Protein AF-0000000085018092 (afdb_homodimer)

Organism: Methanocaldococcus infernus (strain DSM 11812 / JCM 15783 / ME) (NCBI:txid573063)

Structure (mmCIF, N/CA/C/O backbone):
data_AF-0000000085018092-model_v1
#
loop_
_entity.id
_entity.type
_entity.pdbx_description
1 polymer 'Beta-lactamase domain protein'
#
loop_
_atom_site.group_PDB
_atom_site.id
_atom_site.type_symbol
_atom_site.label_atom_id
_atom_site.label_alt_id
_atom_site.label_comp_id
_atom_site.label_asym_id
_atom_site.label_entity_id
_atom_site.label_seq_id
_atom_site.pdbx_PDB_ins_code
_atom_site.Cartn_x
_atom_site.Cartn_y
_atom_site.Cartn_z
_atom_site.occupancy
_atom_site.B_iso_or_equiv
_atom_site.auth_seq_id
_atom_site.auth_comp_id
_atom_site.auth_asym_id
_atom_site.auth_atom_id
_atom_site.pdbx_PDB_model_num
ATOM 1 N N . MET A 1 1 ? 6.203 -39.375 -11.406 1 43.25 1 MET A N 1
ATOM 2 C CA . MET A 1 1 ? 6.484 -38 -11.773 1 43.25 1 MET A CA 1
ATOM 3 C C . MET A 1 1 ? 5.23 -37.312 -12.297 1 43.25 1 MET A C 1
ATOM 5 O O . MET A 1 1 ? 4.629 -37.75 -13.273 1 43.25 1 MET A O 1
ATOM 9 N N . GLU A 1 2 ? 4.266 -36.875 -11.406 1 56.12 2 GLU A N 1
ATOM 10 C CA . GLU A 1 2 ? 2.854 -36.688 -11.727 1 56.12 2 GLU A CA 1
ATOM 11 C C . GLU A 1 2 ? 2.674 -35.781 -12.938 1 56.12 2 GLU A C 1
ATOM 13 O O . GLU A 1 2 ? 3.281 -34.719 -13.008 1 56.12 2 GLU A O 1
ATOM 18 N N . ASN A 1 3 ? 2.486 -36.344 -14.094 1 75.5 3 ASN A N 1
ATOM 19 C CA . ASN A 1 3 ? 2.352 -35.875 -15.477 1 75.5 3 ASN A CA 1
ATOM 20 C C . ASN A 1 3 ? 1.235 -34.875 -15.625 1 75.5 3 ASN A C 1
ATOM 22 O O . ASN A 1 3 ? 0.056 -35.219 -15.648 1 75.5 3 ASN A O 1
ATOM 26 N N . GLY A 1 4 ? 1.399 -33.625 -15.148 1 93.31 4 GLY A N 1
ATOM 27 C CA . GLY A 1 4 ? 0.415 -32.562 -15.375 1 93.31 4 GLY A CA 1
ATOM 28 C C . GLY A 1 4 ? 0.49 -31.984 -16.766 1 93.31 4 GLY A C 1
ATOM 29 O O . GLY A 1 4 ? 1.443 -32.25 -17.5 1 93.31 4 GLY A O 1
ATOM 30 N N . GLU A 1 5 ? -0.625 -31.516 -17.266 1 97.81 5 GLU A N 1
ATOM 31 C CA . GLU A 1 5 ? -0.726 -30.828 -18.562 1 97.81 5 GLU A CA 1
ATOM 32 C C . GLU A 1 5 ? -0.82 -29.312 -18.375 1 97.81 5 GLU A C 1
ATOM 34 O O . GLU A 1 5 ? -1.511 -28.828 -17.469 1 97.81 5 GLU A O 1
ATOM 39 N N . TYR A 1 6 ? -0.079 -28.609 -19.203 1 98.38 6 TYR A N 1
ATOM 40 C CA . TYR A 1 6 ? -0.112 -27.141 -19.219 1 98.38 6 TYR A CA 1
ATOM 41 C C . TYR A 1 6 ? -0.981 -26.641 -20.359 1 98.38 6 TYR A C 1
ATOM 43 O O . TYR A 1 6 ? -0.915 -27.156 -21.484 1 98.38 6 TYR A O 1
ATOM 51 N N . PHE A 1 7 ? -1.821 -25.656 -20.062 1 98.25 7 PHE A N 1
ATOM 52 C CA . PHE A 1 7 ? -2.73 -25.109 -21.062 1 98.25 7 PHE A CA 1
ATOM 53 C C . PHE A 1 7 ? -2.492 -23.609 -21.234 1 98.25 7 PHE A C 1
ATOM 55 O O . PHE A 1 7 ? -3.436 -22.812 -21.203 1 98.25 7 PHE A O 1
ATOM 62 N N . ILE A 1 8 ? -1.287 -23.203 -21.438 1 97.88 8 ILE A N 1
ATOM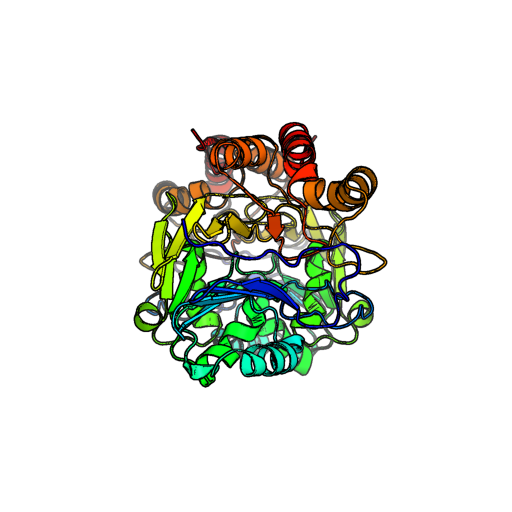 63 C CA . ILE A 1 8 ? -0.916 -21.797 -21.625 1 97.88 8 ILE A CA 1
ATOM 64 C C . ILE A 1 8 ? -0.604 -21.531 -23.094 1 97.88 8 ILE A C 1
ATOM 66 O O . ILE A 1 8 ? 0.298 -22.156 -23.656 1 97.88 8 ILE A O 1
ATOM 70 N N . ASN A 1 9 ? -1.345 -20.703 -23.641 1 96.31 9 ASN A N 1
ATOM 71 C CA . ASN A 1 9 ? -1.085 -20.25 -25 1 96.31 9 ASN A CA 1
ATOM 72 C C . ASN A 1 9 ? -1.618 -18.844 -25.234 1 96.31 9 ASN A C 1
ATOM 74 O O . ASN A 1 9 ? -2.58 -18.422 -24.594 1 96.31 9 ASN A O 1
ATOM 78 N N . PRO A 1 10 ? -1.049 -18.094 -26.172 1 96.25 10 PRO A N 1
ATOM 79 C CA . PRO A 1 10 ? -1.349 -16.672 -26.359 1 96.25 10 PRO A CA 1
ATOM 80 C C . PRO A 1 10 ? -2.775 -16.438 -26.844 1 96.25 10 PRO A C 1
ATOM 82 O O . PRO A 1 10 ? -3.24 -15.297 -26.875 1 96.25 10 PRO A O 1
ATOM 85 N N . ASN A 1 11 ? -3.562 -17.406 -27.172 1 96.44 11 ASN A N 1
ATOM 86 C CA . ASN A 1 11 ? -4.902 -17.234 -27.734 1 96.44 11 ASN A CA 1
ATOM 87 C C . ASN A 1 11 ? -5.969 -17.25 -26.641 1 96.44 11 ASN A C 1
ATOM 89 O O . ASN A 1 11 ? -7.152 -17.047 -26.922 1 96.44 11 ASN A O 1
ATOM 93 N N . LEU A 1 12 ? -5.578 -17.438 -25.438 1 97.44 12 LEU A N 1
ATOM 94 C CA . LEU A 1 12 ? -6.551 -17.484 -24.344 1 97.44 12 LEU A CA 1
ATOM 95 C C . LEU A 1 12 ? -7.223 -16.125 -24.172 1 97.44 12 LEU A C 1
ATOM 97 O O . LEU A 1 12 ? -6.555 -15.094 -24.203 1 97.44 12 LEU A O 1
ATOM 101 N N . ASP A 1 13 ? -8.539 -16.125 -24.016 1 95.56 13 ASP A N 1
ATOM 102 C CA . ASP A 1 13 ? -9.336 -14.93 -23.797 1 95.56 13 ASP A CA 1
ATOM 103 C C . ASP A 1 13 ? -9.203 -14.43 -22.359 1 95.56 13 ASP A C 1
ATOM 105 O O . ASP A 1 13 ? -9.633 -15.109 -21.422 1 95.56 13 ASP A O 1
ATOM 109 N N . PRO A 1 14 ? -8.648 -13.266 -22.188 1 94.19 14 PRO A N 1
ATOM 110 C CA . PRO A 1 14 ? -8.453 -12.781 -20.812 1 94.19 14 PRO A CA 1
ATOM 111 C C . PRO A 1 14 ? -9.766 -12.578 -20.062 1 94.19 14 PRO A C 1
ATOM 113 O O . PRO A 1 14 ? -9.773 -12.469 -18.844 1 94.19 14 PRO A O 1
ATOM 116 N N . ARG A 1 15 ? -10.914 -12.555 -20.781 1 92.94 15 ARG A N 1
ATOM 117 C CA . ARG A 1 15 ? -12.203 -12.273 -20.156 1 92.94 15 ARG A CA 1
ATOM 118 C C . ARG A 1 15 ? -12.836 -13.555 -19.609 1 92.94 15 ARG A C 1
ATOM 120 O O . ARG A 1 15 ? -13.812 -13.492 -18.859 1 92.94 15 ARG A O 1
ATOM 127 N N . LYS A 1 16 ? -12.281 -14.617 -19.828 1 95.5 16 LYS A N 1
ATOM 128 C CA . LYS A 1 16 ? -12.828 -15.906 -19.422 1 95.5 16 LYS A CA 1
ATOM 129 C C . LYS A 1 16 ? -11.883 -16.625 -18.453 1 95.5 16 LYS A C 1
ATOM 131 O O . LYS A 1 16 ? -10.68 -16.375 -18.469 1 95.5 16 LYS A O 1
ATOM 136 N N . ASP A 1 17 ? -12.516 -17.484 -17.672 1 97.75 17 ASP A N 1
ATOM 137 C CA . ASP A 1 17 ? -11.672 -18.344 -16.844 1 97.75 17 ASP A CA 1
ATOM 138 C C . ASP A 1 17 ? -11.016 -19.438 -17.688 1 97.75 17 ASP A C 1
ATOM 140 O O . ASP A 1 17 ? -11.586 -19.875 -18.688 1 97.75 17 ASP A O 1
ATOM 144 N N . HIS A 1 18 ? -9.805 -19.844 -17.312 1 98.56 18 HIS A N 1
ATOM 145 C CA . HIS A 1 18 ? -9.062 -20.875 -18.016 1 98.56 18 HIS A CA 1
ATOM 146 C C . HIS A 1 18 ? -8.305 -21.781 -17.047 1 98.56 18 HIS A C 1
ATOM 148 O O . HIS A 1 18 ? -7.672 -21.297 -16.109 1 98.56 18 HIS A O 1
ATOM 154 N N . ILE A 1 19 ? -8.398 -23.109 -17.25 1 98.75 19 ILE A N 1
ATOM 155 C CA . ILE A 1 19 ? -7.438 -24.016 -16.625 1 98.75 19 ILE A CA 1
ATOM 156 C C . ILE A 1 19 ? -6.059 -23.812 -17.25 1 98.75 19 ILE A C 1
ATOM 158 O O . ILE A 1 19 ? -5.906 -23.906 -18.469 1 98.75 19 ILE A O 1
ATOM 162 N N . LEU A 1 20 ? -5.09 -23.484 -16.438 1 98.81 20 LEU A N 1
ATOM 163 C CA . LEU A 1 20 ? -3.736 -23.25 -16.938 1 98.81 20 LEU A CA 1
ATOM 164 C C . LEU A 1 20 ? -2.867 -24.484 -16.734 1 98.81 20 LEU A C 1
ATOM 166 O O . LEU A 1 20 ? -1.886 -24.688 -17.453 1 98.81 20 LEU A O 1
ATOM 170 N N . TYR A 1 21 ? -3.168 -25.281 -15.703 1 98.75 21 TYR A N 1
ATOM 171 C CA . TYR A 1 21 ? -2.49 -26.531 -15.375 1 98.75 21 TYR A CA 1
ATOM 172 C C . TYR A 1 21 ? -3.457 -27.531 -14.742 1 98.75 21 TYR A C 1
ATOM 174 O O . TYR A 1 21 ? -4.32 -27.141 -13.953 1 98.75 21 TYR A O 1
ATOM 182 N N . LYS A 1 22 ? -3.305 -28.812 -15.102 1 98.31 22 LYS A N 1
ATOM 183 C CA . LYS A 1 22 ? -4.148 -29.828 -14.492 1 98.31 22 LYS A CA 1
ATOM 184 C C . LYS A 1 22 ? -3.436 -31.172 -14.438 1 98.31 22 LYS A C 1
ATOM 186 O O . LYS A 1 22 ? -2.783 -31.578 -15.406 1 98.31 22 LYS A O 1
ATOM 191 N N . ASP A 1 23 ? -3.486 -31.781 -13.352 1 97.12 23 ASP A N 1
ATOM 192 C CA . ASP A 1 23 ? -3.189 -33.188 -13.219 1 97.12 23 ASP A CA 1
ATOM 193 C C . ASP A 1 23 ? -4.273 -33.906 -12.422 1 97.12 23 ASP A C 1
ATOM 195 O O . ASP A 1 23 ? -5.402 -33.438 -12.32 1 97.12 23 ASP A O 1
ATOM 199 N N . LYS A 1 24 ? -4.078 -35.094 -11.906 1 94.44 24 LYS A N 1
ATOM 200 C CA . LYS A 1 24 ? -5.117 -35.938 -11.305 1 94.44 24 LYS A CA 1
ATOM 201 C C . LYS A 1 24 ? -5.719 -35.25 -10.078 1 94.44 24 LYS A C 1
ATOM 203 O O . LYS A 1 24 ? -6.918 -35.375 -9.812 1 94.44 24 LYS A O 1
ATOM 208 N N . GLU A 1 25 ? -4.949 -34.438 -9.406 1 95.56 25 GLU A N 1
ATOM 209 C CA . GLU A 1 25 ? -5.434 -33.969 -8.117 1 95.56 25 GLU A CA 1
ATOM 210 C C . GLU A 1 25 ? -5.223 -32.438 -7.984 1 95.56 25 GLU A C 1
ATOM 212 O O . GLU A 1 25 ? -5.613 -31.844 -6.98 1 95.56 25 GLU A O 1
ATOM 217 N N . HIS A 1 26 ? -4.594 -31.828 -8.992 1 97.88 26 HIS A N 1
ATOM 218 C CA . HIS A 1 26 ? -4.145 -30.438 -8.883 1 97.88 26 HIS A CA 1
ATOM 219 C C . HIS A 1 26 ? -4.527 -29.641 -10.117 1 97.88 26 HIS A C 1
ATOM 221 O O . HIS A 1 26 ? -4.367 -30.109 -11.25 1 97.88 26 HIS A O 1
ATOM 227 N N . MET A 1 27 ? -5.086 -28.469 -9.852 1 98.5 27 MET A N 1
ATOM 228 C CA . MET A 1 27 ? -5.449 -27.578 -10.938 1 98.5 27 MET A CA 1
ATOM 229 C C . MET A 1 27 ? -5.09 -26.125 -10.594 1 98.5 27 MET A C 1
ATOM 231 O O . MET A 1 27 ? -5.18 -25.719 -9.43 1 98.5 27 MET A O 1
ATOM 235 N N . VAL A 1 28 ? -4.637 -25.422 -11.57 1 98.88 28 VAL A N 1
ATOM 236 C CA . VAL A 1 28 ? -4.457 -23.984 -11.477 1 98.88 28 VAL A CA 1
ATOM 237 C C . VAL A 1 28 ? -5.344 -23.281 -12.5 1 98.88 28 VAL A C 1
ATOM 239 O O . VAL A 1 28 ? -5.301 -23.594 -13.688 1 98.88 28 VAL A O 1
ATOM 242 N N . ILE A 1 29 ? -6.141 -22.344 -12.008 1 98.88 29 ILE A N 1
ATOM 243 C CA . ILE A 1 29 ? -7.145 -21.703 -12.859 1 98.88 29 ILE A CA 1
ATOM 244 C C . ILE A 1 29 ? -6.949 -20.188 -12.836 1 98.88 29 ILE A C 1
ATOM 246 O O . ILE A 1 29 ? -6.762 -19.594 -11.773 1 98.88 29 ILE A O 1
ATOM 250 N N . TYR A 1 30 ? -6.859 -19.578 -14 1 98.62 30 TYR A N 1
ATOM 251 C CA . TYR A 1 30 ? -7.086 -18.141 -14.164 1 98.62 30 TYR A CA 1
ATOM 252 C C . TYR A 1 30 ? -8.578 -17.812 -14.102 1 98.62 30 TYR A C 1
ATOM 254 O O . TYR A 1 30 ? -9.391 -18.5 -14.719 1 98.62 30 TYR A O 1
ATOM 262 N N . LEU A 1 31 ? -8.953 -16.703 -13.422 1 97.62 31 LEU A N 1
ATOM 263 C CA . LEU A 1 31 ? -10.367 -16.578 -13.062 1 97.62 31 LEU A CA 1
ATOM 264 C C . LEU A 1 31 ? -11.047 -15.508 -13.906 1 97.62 31 LEU A C 1
ATOM 266 O O . LEU A 1 31 ? -12.227 -15.211 -13.703 1 97.62 31 LEU A O 1
ATOM 270 N N . GLY A 1 32 ? -10.328 -14.898 -14.812 1 93.5 32 GLY A N 1
ATOM 271 C CA . GLY A 1 32 ? -10.938 -13.977 -15.75 1 93.5 32 GLY A CA 1
ATOM 272 C C . GLY A 1 32 ? -10.984 -12.547 -15.242 1 93.5 32 GLY A C 1
ATOM 273 O O . GLY A 1 32 ? -11.07 -12.32 -14.031 1 93.5 32 GLY A O 1
ATOM 274 N N . THR A 1 33 ? -10.828 -11.586 -16.094 1 85 33 THR A N 1
ATOM 275 C CA . THR A 1 33 ? -10.961 -10.172 -15.758 1 85 33 THR A CA 1
ATOM 276 C C . THR A 1 33 ? -12.141 -9.539 -16.5 1 85 33 THR A C 1
ATOM 278 O O . THR A 1 33 ? -12.688 -10.141 -17.422 1 85 33 THR A O 1
ATOM 281 N N . SER A 1 34 ? -12.602 -8.414 -15.773 1 72.38 34 SER A N 1
ATOM 282 C CA . SER A 1 34 ? -13.672 -7.699 -16.453 1 72.38 34 SER A CA 1
ATOM 283 C C . SER A 1 34 ? -13.117 -6.738 -17.5 1 72.38 34 SER A C 1
ATOM 285 O O . SER A 1 34 ? -11.961 -6.312 -17.406 1 72.38 34 SER A O 1
ATOM 287 N N . GLY A 1 35 ? -13.547 -6.785 -18.672 1 61.22 35 GLY A N 1
ATOM 288 C CA . GLY A 1 35 ? -13.156 -5.828 -19.688 1 61.22 35 GLY A CA 1
ATOM 289 C C . GLY A 1 35 ? -12.781 -4.469 -19.141 1 61.22 35 GLY A C 1
ATOM 290 O O . GLY A 1 35 ? -12.945 -4.219 -17.938 1 61.22 35 GLY A O 1
ATOM 291 N N . PHE A 1 36 ? -11.859 -3.67 -19.75 1 56.25 36 PHE A N 1
ATOM 292 C CA . PHE A 1 36 ? -11.227 -2.383 -19.5 1 56.25 36 PHE A CA 1
ATOM 293 C C . PHE A 1 36 ? -12.266 -1.277 -19.375 1 56.25 36 PHE A C 1
ATOM 295 O O . PHE A 1 36 ? -13.148 -1.147 -20.234 1 56.25 36 PHE A O 1
ATOM 302 N N . GLY A 1 37 ? -12.867 -1.089 -18.188 1 53.81 37 GLY A N 1
ATOM 303 C CA . GLY A 1 37 ? -13.445 0.248 -18.203 1 53.81 37 GLY A CA 1
ATOM 304 C C . GLY A 1 37 ? -12.414 1.339 -17.969 1 53.81 37 GLY A C 1
ATOM 305 O O . GLY A 1 37 ? -11.258 1.053 -17.656 1 53.81 37 GLY A O 1
ATOM 306 N N . LYS A 1 38 ? -12.758 2.564 -18.422 1 51.81 38 LYS A N 1
ATOM 307 C CA . LYS A 1 38 ? -11.859 3.711 -18.312 1 51.81 38 LYS A CA 1
ATOM 308 C C . LYS A 1 38 ? -11.289 3.826 -16.891 1 51.81 38 LYS A C 1
ATOM 310 O O . LYS A 1 38 ? -12.039 3.881 -15.922 1 51.81 38 LYS A O 1
ATOM 315 N N . GLY A 1 39 ? -9.953 3.551 -16.781 1 56.22 39 GLY A N 1
ATOM 316 C CA . GLY A 1 39 ? -9.211 3.842 -15.57 1 56.22 39 GLY A CA 1
ATOM 317 C C . GLY A 1 39 ? -9.031 2.633 -14.672 1 56.22 39 GLY A C 1
ATOM 318 O O . GLY A 1 39 ? -8.281 2.682 -13.695 1 56.22 39 GLY A O 1
ATOM 319 N N . ASP A 1 40 ? -9.727 1.517 -15.102 1 63.5 40 ASP A N 1
ATOM 320 C CA . ASP A 1 40 ? -9.633 0.336 -14.25 1 63.5 40 ASP A CA 1
ATOM 321 C C . ASP A 1 40 ? -8.414 -0.509 -14.602 1 63.5 40 ASP A C 1
ATOM 323 O O . ASP A 1 40 ? -7.996 -0.55 -15.766 1 63.5 40 ASP A O 1
ATOM 327 N N . VAL A 1 41 ? -7.711 -0.872 -13.547 1 72 41 VAL A N 1
ATOM 328 C CA . VAL A 1 41 ? -6.629 -1.819 -13.781 1 72 41 VAL A CA 1
ATOM 329 C C . VAL A 1 41 ? -7.172 -3.246 -13.734 1 72 41 VAL A C 1
ATOM 331 O O . VAL A 1 41 ? -7.844 -3.635 -12.781 1 72 41 VAL A O 1
ATOM 334 N N . GLU A 1 42 ? -6.957 -3.938 -14.836 1 81.38 42 GLU A N 1
ATOM 335 C CA . GLU A 1 42 ? -7.379 -5.332 -14.859 1 81.38 42 GLU A CA 1
ATOM 336 C C . GLU A 1 42 ? -6.613 -6.16 -13.828 1 81.38 42 GLU A C 1
ATOM 338 O O . GLU A 1 42 ? -5.422 -5.934 -13.609 1 81.38 42 GLU A O 1
ATOM 343 N N . ILE A 1 43 ? -7.336 -7.035 -13.234 1 89.06 43 ILE A N 1
ATOM 344 C CA . ILE A 1 43 ? -6.773 -7.859 -12.172 1 89.06 43 ILE A CA 1
ATOM 34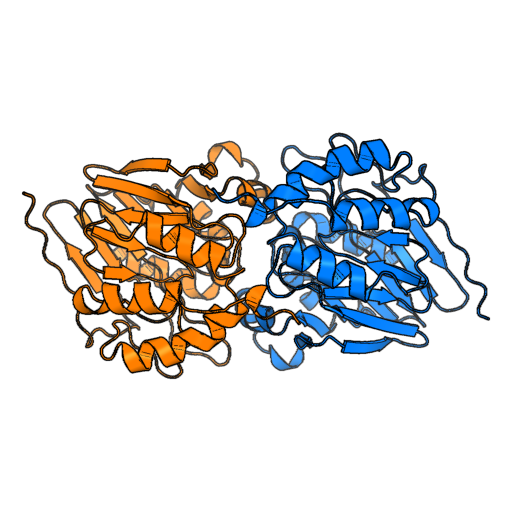5 C C . ILE A 1 43 ? -6.738 -9.32 -12.617 1 89.06 43 ILE A C 1
ATOM 347 O O . ILE A 1 43 ? -7.711 -9.828 -13.18 1 89.06 43 ILE A O 1
ATOM 351 N N . ASN A 1 44 ? -5.602 -9.922 -12.492 1 94.94 44 ASN A N 1
ATOM 352 C CA . ASN A 1 44 ? -5.477 -11.367 -12.656 1 94.94 44 ASN A CA 1
ATOM 353 C C . ASN A 1 44 ? -5.582 -12.094 -11.312 1 94.94 44 ASN A C 1
ATOM 355 O O . ASN A 1 44 ? -4.668 -12.023 -10.492 1 94.94 44 ASN A O 1
ATOM 359 N N . SER A 1 45 ? -6.688 -12.773 -11.109 1 96.81 45 SER A N 1
ATOM 360 C CA . SER A 1 45 ? -6.852 -13.648 -9.953 1 96.81 45 SER A CA 1
ATOM 361 C C . SER A 1 45 ? -6.688 -15.117 -10.344 1 96.81 45 SER A C 1
ATOM 363 O O . SER A 1 45 ? -6.977 -15.492 -11.477 1 96.81 45 SER A O 1
ATOM 365 N N . TYR A 1 46 ? -6.188 -15.898 -9.414 1 98.69 46 TYR A N 1
ATOM 366 C CA . TYR A 1 46 ? -5.93 -17.297 -9.703 1 98.69 46 TYR A CA 1
ATOM 367 C C . TYR A 1 46 ? -6.48 -18.188 -8.594 1 98.69 46 TYR A C 1
ATOM 369 O O . TYR A 1 46 ? -6.625 -17.75 -7.449 1 98.69 46 TYR A O 1
ATOM 377 N N . LEU A 1 47 ? -6.762 -19.391 -8.969 1 98.88 47 LEU A N 1
ATOM 378 C CA . LEU A 1 47 ? -7.227 -20.422 -8.047 1 98.88 47 LEU A CA 1
ATOM 379 C C . LEU A 1 47 ? -6.398 -21.688 -8.188 1 98.88 47 LEU A C 1
ATOM 381 O O . LEU A 1 47 ? -6.172 -22.172 -9.297 1 98.88 47 LEU A O 1
ATOM 385 N N . ILE A 1 48 ? -5.859 -22.109 -7.09 1 98.88 48 ILE A N 1
ATOM 386 C CA . ILE A 1 48 ? -5.234 -23.438 -7.023 1 98.88 48 ILE A CA 1
ATOM 387 C C . ILE A 1 48 ? -6.176 -24.422 -6.332 1 98.88 48 ILE A C 1
ATOM 389 O O . ILE A 1 48 ? -6.68 -24.141 -5.242 1 98.88 48 ILE A O 1
ATOM 393 N N . VAL A 1 49 ? -6.449 -25.5 -6.961 1 98.69 49 VAL A N 1
ATOM 394 C CA . VAL A 1 49 ? -7.273 -26.547 -6.383 1 98.69 49 VAL A CA 1
ATOM 395 C C . VAL A 1 49 ? -6.449 -27.828 -6.207 1 98.69 49 VAL A C 1
ATOM 397 O O . VAL A 1 49 ? -5.762 -28.25 -7.137 1 98.69 49 VAL A O 1
ATOM 400 N N . ASN A 1 50 ? -6.441 -28.281 -5.055 1 98.06 50 ASN A N 1
ATOM 401 C CA . ASN A 1 50 ? -5.77 -29.531 -4.746 1 98.06 50 ASN A CA 1
ATOM 402 C C . ASN A 1 50 ? -6.625 -30.422 -3.84 1 98.06 50 ASN A C 1
ATOM 404 O O . ASN A 1 50 ? -7 -30 -2.738 1 98.06 50 ASN A O 1
ATOM 408 N N . LYS A 1 51 ? -7.02 -31.625 -4.305 1 96.19 51 LYS A N 1
ATOM 409 C CA . LYS A 1 51 ? -7.789 -32.594 -3.547 1 96.19 51 LYS A CA 1
ATOM 410 C C . LYS A 1 51 ? -9.062 -31.984 -2.984 1 96.19 51 LYS A C 1
ATOM 412 O O . LYS A 1 51 ? -9.375 -32.156 -1.804 1 96.19 51 LYS A O 1
ATOM 417 N N . GLY A 1 52 ? -9.648 -31.125 -3.777 1 95.19 52 GLY A N 1
ATOM 418 C CA . GLY A 1 52 ? -10.945 -30.578 -3.432 1 95.19 52 GLY A CA 1
ATOM 419 C C . GLY A 1 52 ? -10.852 -29.344 -2.545 1 95.19 52 GLY A C 1
ATOM 420 O O . GLY A 1 52 ? -11.875 -28.828 -2.094 1 95.19 52 GLY A O 1
ATOM 421 N N . LYS A 1 53 ? -9.648 -28.891 -2.277 1 97.69 53 LYS A N 1
ATOM 422 C CA . LYS A 1 53 ? -9.438 -27.672 -1.494 1 97.69 53 LYS A CA 1
ATOM 423 C C . LYS A 1 53 ? -8.922 -26.531 -2.371 1 97.69 53 LYS A C 1
ATOM 425 O O . LYS A 1 53 ? -8.188 -26.766 -3.336 1 97.69 53 LYS A O 1
ATOM 430 N N . GLY A 1 54 ? -9.32 -25.312 -1.96 1 98.69 54 GLY A N 1
ATOM 431 C CA . GLY A 1 54 ? -8.977 -24.172 -2.795 1 98.69 54 GLY A CA 1
ATOM 432 C C . GLY A 1 54 ? -8.016 -23.219 -2.123 1 98.69 54 GLY A C 1
ATOM 433 O O . GLY A 1 54 ? -8.078 -23.016 -0.907 1 98.69 54 GLY A O 1
ATOM 434 N N . PHE A 1 55 ? -7.102 -22.688 -2.855 1 98.81 55 PHE A N 1
ATOM 435 C CA . PHE A 1 55 ? -6.219 -21.578 -2.529 1 98.81 55 PHE A CA 1
ATOM 436 C C . PHE A 1 55 ? -6.41 -20.438 -3.514 1 98.81 55 PHE A C 1
ATOM 438 O O . PHE A 1 55 ? -6.035 -20.547 -4.684 1 98.81 55 PHE A O 1
ATOM 445 N N . LEU A 1 56 ? -7.043 -19.375 -3.039 1 98.62 56 LEU A N 1
ATOM 446 C CA . LEU A 1 56 ? -7.375 -18.219 -3.883 1 98.62 56 LEU A CA 1
ATOM 447 C C . LEU A 1 56 ? -6.277 -17.172 -3.814 1 98.62 56 LEU A C 1
ATOM 449 O O . LEU A 1 56 ? -5.895 -16.734 -2.727 1 98.62 56 LEU A O 1
ATOM 453 N N . VAL A 1 57 ? -5.754 -16.766 -4.969 1 98.56 57 VAL A N 1
ATOM 454 C CA . VAL A 1 57 ? -4.633 -15.844 -5.059 1 98.56 57 VAL A CA 1
ATOM 455 C C . VAL A 1 57 ? -5.125 -14.484 -5.562 1 98.56 57 VAL A C 1
ATOM 457 O O . VAL A 1 57 ? -5.645 -14.383 -6.68 1 98.56 57 VAL A O 1
ATOM 460 N N . ASP A 1 58 ? -4.977 -13.414 -4.723 1 96.62 58 ASP A N 1
ATOM 461 C CA . ASP A 1 58 ? -5.254 -12.031 -5.078 1 96.62 58 ASP A CA 1
ATOM 462 C C . ASP A 1 58 ? -6.656 -11.883 -5.664 1 96.62 58 ASP A C 1
ATOM 464 O O . ASP A 1 58 ? -6.812 -11.578 -6.852 1 96.62 58 ASP A O 1
ATOM 468 N N . PRO A 1 59 ? -7.652 -11.961 -4.848 1 93.94 59 PRO A N 1
ATOM 469 C CA . PRO A 1 59 ? -9.031 -12.094 -5.328 1 93.94 59 PRO A CA 1
ATOM 470 C C . PRO A 1 59 ? -9.602 -10.789 -5.871 1 93.94 59 PRO A C 1
ATOM 472 O O . PRO A 1 59 ? -10.703 -10.773 -6.418 1 93.94 59 PRO A O 1
ATOM 475 N N . GLY A 1 60 ? -8.906 -9.656 -5.688 1 89.31 60 GLY A N 1
ATOM 476 C CA . GLY A 1 60 ? -9.312 -8.414 -6.32 1 89.31 60 GLY A CA 1
ATOM 477 C C . GLY A 1 60 ? -10.266 -7.594 -5.465 1 89.31 60 GLY A C 1
ATOM 478 O O . GLY A 1 60 ? -10.359 -7.809 -4.254 1 89.31 60 GLY A O 1
ATOM 479 N N . GLY A 1 61 ? -10.852 -6.574 -6.082 1 84.44 61 GLY A N 1
ATOM 480 C CA . GLY A 1 61 ? -11.703 -5.633 -5.375 1 84.44 61 GLY A CA 1
ATOM 481 C C . GLY A 1 61 ? -13.164 -6.043 -5.367 1 84.44 61 GLY A C 1
ATOM 482 O O . GLY A 1 61 ? -13.516 -7.133 -5.832 1 84.44 61 GLY A O 1
ATOM 483 N N . TYR A 1 62 ? -13.984 -5.168 -4.848 1 81.75 62 TYR A N 1
ATOM 484 C CA . TYR A 1 62 ? -15.414 -5.41 -4.645 1 81.75 62 TYR A CA 1
ATOM 485 C C . TYR A 1 62 ? -16.125 -5.629 -5.973 1 81.75 62 TYR A C 1
ATOM 487 O O . TYR A 1 62 ? -16.984 -6.512 -6.09 1 81.75 62 TYR A O 1
ATOM 495 N N . LYS A 1 63 ? -15.727 -4.926 -6.934 1 80.88 63 LYS A N 1
ATOM 496 C CA . LYS A 1 63 ? -16.469 -4.883 -8.195 1 80.88 63 LYS A CA 1
ATOM 497 C C . LYS A 1 63 ? -16.359 -6.211 -8.938 1 80.88 63 LYS A C 1
ATOM 499 O O . LYS A 1 63 ? -17.297 -6.609 -9.633 1 80.88 63 LYS A O 1
ATOM 504 N N . ILE A 1 64 ? -15.25 -6.895 -8.719 1 85.88 64 ILE A N 1
ATOM 505 C CA . ILE A 1 64 ? -15.062 -8.086 -9.531 1 85.88 64 ILE A CA 1
ATOM 506 C C . ILE A 1 64 ? -15.461 -9.328 -8.734 1 85.88 64 ILE A C 1
ATOM 508 O O . ILE A 1 64 ? -15.469 -10.438 -9.266 1 85.88 64 ILE A O 1
ATOM 512 N N . PHE A 1 65 ? -15.844 -9.164 -7.535 1 91 65 PHE A N 1
ATOM 513 C CA . PHE A 1 65 ? -16.141 -10.25 -6.613 1 91 65 PHE A CA 1
ATOM 514 C C . PHE A 1 65 ? -17.188 -11.195 -7.211 1 91 65 PHE A C 1
ATOM 516 O O . PHE A 1 65 ? -16.984 -12.406 -7.25 1 91 65 PHE A O 1
ATOM 523 N N . PRO A 1 66 ? -18.328 -10.688 -7.762 1 92.5 66 PRO A N 1
ATOM 524 C CA . PRO A 1 66 ? -19.344 -11.617 -8.266 1 92.5 66 PRO A CA 1
ATOM 525 C C . PRO A 1 66 ? -18.812 -12.492 -9.406 1 92.5 66 PRO A C 1
ATOM 527 O O . PRO A 1 66 ? -19.109 -13.688 -9.445 1 92.5 66 PRO A O 1
ATOM 530 N N . ARG A 1 67 ? -18.078 -11.914 -10.234 1 93 67 ARG A N 1
ATOM 531 C CA . ARG A 1 67 ? -17.531 -12.664 -11.359 1 93 67 ARG A CA 1
ATOM 532 C C . ARG A 1 67 ? -16.531 -13.711 -10.891 1 93 67 ARG A C 1
ATOM 534 O O . ARG A 1 67 ? -16.562 -14.859 -11.344 1 93 67 ARG A O 1
ATOM 541 N N . VAL A 1 68 ? -15.641 -13.32 -10.031 1 95.31 68 VAL A N 1
ATOM 542 C CA . VAL A 1 68 ? -14.625 -14.227 -9.508 1 95.31 68 VAL A CA 1
ATOM 543 C C . VAL A 1 68 ? -15.305 -15.391 -8.781 1 95.31 68 VAL A C 1
ATOM 545 O O . VAL A 1 68 ? -14.938 -16.547 -8.984 1 95.31 68 VAL A O 1
ATOM 548 N N . LEU A 1 69 ? -16.344 -15.094 -8.023 1 96.75 69 LEU A N 1
ATOM 549 C CA . LEU A 1 69 ? -17.094 -16.109 -7.305 1 96.75 69 LEU A CA 1
ATOM 550 C C . LEU A 1 69 ? -17.781 -17.078 -8.273 1 96.75 69 LEU A C 1
ATOM 552 O O . LEU A 1 69 ? -17.703 -18.297 -8.094 1 96.75 69 LEU A O 1
ATOM 556 N N . ALA A 1 70 ? -18.375 -16.516 -9.25 1 97.06 70 ALA A N 1
ATOM 557 C CA . ALA A 1 70 ? -19.062 -17.344 -10.25 1 97.06 70 ALA A CA 1
ATOM 558 C C . ALA A 1 70 ? -18.078 -18.281 -10.938 1 97.06 70 ALA A C 1
ATOM 560 O O . ALA A 1 70 ? -18.375 -19.469 -11.125 1 97.06 70 ALA A O 1
ATOM 561 N N . ASN A 1 71 ? -16.938 -17.781 -11.312 1 97.62 71 ASN A N 1
ATOM 562 C CA . ASN A 1 71 ? -15.961 -18.609 -12.016 1 97.62 71 ASN A CA 1
ATOM 563 C C . ASN A 1 71 ? -15.375 -19.688 -11.102 1 97.62 71 ASN A C 1
ATOM 565 O O . ASN A 1 71 ? -15.195 -20.828 -11.516 1 97.62 71 ASN A O 1
ATOM 569 N N . ILE A 1 72 ? -15.086 -19.328 -9.859 1 98.31 72 ILE A N 1
ATOM 570 C CA . ILE A 1 72 ? -14.578 -20.281 -8.891 1 98.31 72 ILE A CA 1
ATOM 571 C C . ILE A 1 72 ? -15.555 -21.453 -8.758 1 98.31 72 ILE A C 1
ATOM 573 O O . ILE A 1 72 ? -15.148 -22.609 -8.672 1 98.31 72 ILE A O 1
ATOM 577 N N . SER A 1 73 ? -16.812 -21.188 -8.773 1 98.19 73 SER A N 1
ATOM 578 C CA . SER A 1 73 ? -17.859 -22.156 -8.523 1 98.19 73 SER A CA 1
ATOM 579 C C . SER A 1 73 ? -17.906 -23.219 -9.609 1 98.19 73 SER A C 1
ATOM 581 O O . SER A 1 73 ? -18.484 -24.297 -9.422 1 98.19 73 SER A O 1
ATOM 583 N N . LYS A 1 74 ? -17.344 -22.953 -10.742 1 98.19 74 LYS A N 1
ATOM 584 C CA . LYS A 1 74 ? -17.266 -23.922 -11.828 1 98.19 74 LYS A CA 1
ATOM 585 C C . LYS A 1 74 ? -16.281 -25.047 -11.484 1 98.19 74 LYS A C 1
ATOM 587 O O . LYS A 1 74 ? -16.344 -26.125 -12.078 1 98.19 74 LYS A O 1
ATOM 592 N N . TYR A 1 75 ? -15.383 -24.781 -10.516 1 98.12 75 TYR A N 1
ATOM 593 C CA . TYR A 1 75 ? -14.273 -25.703 -10.312 1 98.12 75 TYR A CA 1
ATOM 594 C C . TYR A 1 75 ? -14.312 -26.297 -8.914 1 98.12 75 TYR A C 1
ATOM 596 O O . TYR A 1 75 ? -13.82 -27.406 -8.695 1 98.12 75 TYR A O 1
ATOM 604 N N . ILE A 1 76 ? -14.859 -25.578 -8.008 1 98.06 76 ILE A N 1
ATOM 605 C CA . ILE A 1 76 ? -14.953 -26.062 -6.633 1 98.06 76 ILE A CA 1
ATOM 606 C C . ILE A 1 76 ? -16.094 -25.344 -5.914 1 98.06 76 ILE A C 1
ATOM 608 O O . ILE A 1 76 ? -16.531 -24.281 -6.34 1 98.06 76 ILE A O 1
ATOM 612 N N . ASN A 1 77 ? -16.609 -25.984 -4.824 1 98 77 ASN A N 1
ATOM 613 C CA . ASN A 1 77 ? -17.453 -25.234 -3.893 1 98 77 ASN A CA 1
ATOM 614 C C . ASN A 1 77 ? -16.672 -24.125 -3.193 1 98 77 ASN A C 1
ATOM 616 O O . ASN A 1 77 ? -15.664 -24.391 -2.535 1 98 77 ASN A O 1
ATOM 620 N N . PRO A 1 78 ? -17.125 -22.891 -3.363 1 97.62 78 PRO A N 1
ATOM 621 C CA . PRO A 1 78 ? -16.391 -21.781 -2.756 1 97.62 78 PRO A CA 1
ATOM 622 C C . PRO A 1 78 ? -16.156 -21.969 -1.258 1 97.62 78 PRO A C 1
ATOM 624 O O . PRO A 1 78 ? -15.172 -21.484 -0.712 1 97.62 78 PRO A O 1
ATOM 627 N N . LYS A 1 79 ? -17 -22.719 -0.625 1 97.25 79 LYS A N 1
ATOM 628 C CA . LYS A 1 79 ? -16.859 -22.969 0.807 1 97.25 79 LYS A CA 1
ATOM 629 C C . LYS A 1 79 ? -15.617 -23.797 1.103 1 97.25 79 LYS A C 1
ATOM 631 O O . LYS A 1 79 ? -15.164 -23.859 2.246 1 97.25 79 LYS A O 1
ATOM 636 N N . ASN A 1 80 ? -15.078 -24.438 0.096 1 98 80 ASN A N 1
ATOM 637 C CA . ASN A 1 80 ? -13.914 -25.297 0.268 1 98 80 ASN A CA 1
ATOM 638 C C . ASN A 1 80 ? -12.609 -24.531 0.078 1 98 80 ASN A C 1
ATOM 640 O O . ASN A 1 80 ? -11.523 -25.109 0.151 1 98 80 ASN A O 1
ATOM 644 N N . ILE A 1 81 ? -12.695 -23.234 -0.173 1 98.31 81 ILE A N 1
ATOM 645 C CA . ILE A 1 81 ? -11.492 -22.406 -0.17 1 98.31 81 ILE A CA 1
ATOM 646 C C . ILE A 1 81 ? -10.922 -22.328 1.244 1 98.31 81 ILE A C 1
ATOM 648 O O . ILE A 1 81 ? -11.586 -21.859 2.168 1 98.31 81 ILE A O 1
ATOM 652 N N . GLU A 1 82 ? -9.688 -22.766 1.353 1 97.81 82 GLU A N 1
ATOM 653 C CA . GLU A 1 82 ? -9.055 -22.844 2.666 1 97.81 82 GLU A CA 1
ATOM 654 C C . GLU A 1 82 ? -8.18 -21.625 2.93 1 97.81 82 GLU A C 1
ATOM 656 O O . GLU A 1 82 ? -8 -21.219 4.078 1 97.81 82 GLU A O 1
ATOM 661 N N . TYR A 1 83 ? -7.652 -21.125 1.871 1 98.19 83 TYR A N 1
ATOM 662 C CA . TYR A 1 83 ? -6.746 -19.984 1.999 1 98.19 83 TYR A CA 1
ATOM 663 C C . TYR A 1 83 ? -7.055 -18.922 0.952 1 98.19 83 TYR A C 1
ATOM 665 O O . TYR A 1 83 ? -7.422 -19.234 -0.18 1 98.19 83 TYR A O 1
ATOM 673 N N . ILE A 1 84 ? -6.93 -17.719 1.312 1 97.5 84 ILE A N 1
ATOM 674 C CA . ILE A 1 84 ? -6.918 -16.562 0.424 1 97.5 84 ILE A CA 1
ATOM 675 C C . ILE A 1 84 ? -5.633 -15.766 0.632 1 97.5 84 ILE A C 1
ATOM 677 O O . ILE A 1 84 ? -5.301 -15.398 1.76 1 97.5 84 ILE A O 1
ATOM 681 N N . TYR A 1 85 ? -4.941 -15.586 -0.414 1 97.94 85 TYR A N 1
ATOM 682 C CA . TYR A 1 85 ? -3.68 -14.852 -0.364 1 97.94 85 TYR A CA 1
ATOM 683 C C . TYR A 1 85 ? -3.84 -13.453 -0.94 1 97.94 85 TYR A C 1
ATOM 685 O O . TYR A 1 85 ? -4.445 -13.273 -1.999 1 97.94 85 TYR A O 1
ATOM 693 N N . MET A 1 86 ? -3.355 -12.484 -0.248 1 95.19 86 MET A N 1
ATOM 694 C CA . MET A 1 86 ? -3.17 -11.141 -0.792 1 95.19 86 MET A CA 1
ATOM 695 C C . MET A 1 86 ? -1.695 -10.758 -0.794 1 95.19 86 MET A C 1
ATOM 697 O O . MET A 1 86 ? -1.062 -10.703 0.261 1 95.19 86 MET A O 1
ATOM 701 N N . CYS A 1 87 ? -1.189 -10.477 -1.932 1 95.56 87 CYS A N 1
ATOM 702 C CA . CYS A 1 87 ? 0.234 -10.18 -2.061 1 95.56 87 CYS A CA 1
ATOM 703 C C . CYS A 1 87 ? 0.583 -8.859 -1.394 1 95.56 87 CYS A C 1
ATOM 705 O O . CYS A 1 87 ? 1.724 -8.648 -0.978 1 95.56 87 CYS A O 1
ATOM 707 N N . HIS A 1 88 ? -0.346 -7.918 -1.334 1 92.19 88 HIS A N 1
ATOM 708 C CA . HIS A 1 88 ? -0.191 -6.66 -0.608 1 92.19 88 HIS A CA 1
ATOM 709 C C . HIS A 1 88 ? -1.543 -6.012 -0.333 1 92.19 88 HIS A C 1
ATOM 711 O O . HIS A 1 88 ? -2.588 -6.594 -0.64 1 92.19 88 HIS A O 1
ATOM 717 N N . GLN A 1 89 ? -1.582 -4.844 0.26 1 86.44 89 GLN A N 1
ATOM 718 C CA . GLN A 1 89 ? -2.771 -4.316 0.923 1 86.44 89 GLN A CA 1
ATOM 719 C C . GLN A 1 89 ? -3.557 -3.395 -0.005 1 86.44 89 GLN A C 1
ATOM 721 O O . GLN A 1 89 ? -4.562 -2.811 0.399 1 86.44 89 GLN A O 1
ATOM 726 N N . ASP A 1 90 ? -3.199 -3.266 -1.288 1 88.88 90 ASP A N 1
ATOM 727 C CA . ASP A 1 90 ? -3.9 -2.348 -2.182 1 88.88 90 ASP A CA 1
ATOM 728 C C . ASP A 1 90 ? -5.348 -2.785 -2.396 1 88.88 90 ASP A C 1
ATOM 730 O O . ASP A 1 90 ? -5.637 -3.98 -2.463 1 88.88 90 ASP A O 1
ATOM 734 N N . PRO A 1 91 ? -6.207 -1.844 -2.588 1 84.75 91 PRO A N 1
ATOM 735 C CA . PRO A 1 91 ? -7.633 -2.154 -2.707 1 84.75 91 PRO A CA 1
ATOM 736 C C . PRO A 1 91 ? -7.949 -3.02 -3.924 1 84.75 91 PRO A C 1
ATOM 738 O O . PRO A 1 91 ? -8.898 -3.805 -3.898 1 84.75 91 PRO A O 1
ATOM 741 N N . ASP A 1 92 ? -7.18 -2.93 -4.945 1 86.75 92 ASP A N 1
ATOM 742 C CA . ASP A 1 92 ? -7.453 -3.736 -6.133 1 86.75 92 ASP A CA 1
ATOM 743 C C . ASP A 1 92 ? -7.027 -5.188 -5.922 1 86.75 92 ASP A C 1
ATOM 745 O O . ASP A 1 92 ? -7.402 -6.07 -6.695 1 86.75 92 ASP A O 1
ATOM 749 N N . VAL A 1 93 ? -6.266 -5.461 -4.902 1 89.44 93 VAL A N 1
ATOM 750 C CA . VAL A 1 93 ? -5.82 -6.812 -4.578 1 89.44 93 VAL A CA 1
ATOM 751 C C . VAL A 1 93 ? -6.766 -7.438 -3.555 1 89.44 93 VAL A C 1
ATOM 753 O O . VAL A 1 93 ? -7.16 -8.594 -3.689 1 89.44 93 VAL A O 1
ATOM 756 N N . CYS A 1 94 ? -7.23 -6.582 -2.588 1 85.5 94 CYS A N 1
ATOM 757 C CA . CYS A 1 94 ? -7.816 -7.215 -1.411 1 85.5 94 CYS A CA 1
ATOM 758 C C . CYS A 1 94 ? -9.125 -6.539 -1.024 1 85.5 94 CYS A C 1
ATOM 760 O O . CYS A 1 94 ? -9.695 -6.836 0.026 1 85.5 94 CYS A O 1
ATOM 762 N N . GLY A 1 95 ? -9.641 -5.695 -1.795 1 84.44 95 GLY A N 1
ATOM 763 C CA . GLY A 1 95 ? -10.867 -4.984 -1.466 1 84.44 95 GLY A CA 1
ATOM 764 C C . GLY A 1 95 ? -12.047 -5.91 -1.246 1 84.44 95 GLY A C 1
ATOM 765 O O . GLY A 1 95 ? -12.992 -5.562 -0.53 1 84.44 95 GLY A O 1
ATOM 766 N N . SER A 1 96 ? -12.016 -7.117 -1.772 1 88.19 96 SER A N 1
ATOM 767 C CA . SER A 1 96 ? -13.141 -8.039 -1.705 1 88.19 96 SER A CA 1
ATOM 768 C C . SER A 1 96 ? -13.023 -8.977 -0.508 1 88.19 96 SER A C 1
ATOM 770 O O . SER A 1 96 ? -13.914 -9.797 -0.263 1 88.19 96 SER A O 1
ATOM 772 N N . ILE A 1 97 ? -11.984 -8.852 0.266 1 89.5 97 ILE A N 1
ATOM 773 C CA . ILE A 1 97 ? -11.695 -9.781 1.351 1 89.5 97 ILE A CA 1
ATOM 774 C C . ILE A 1 97 ? -12.883 -9.844 2.311 1 89.5 97 ILE A C 1
ATOM 776 O O . ILE A 1 97 ? -13.281 -10.922 2.742 1 89.5 97 ILE A O 1
ATOM 780 N N . PRO A 1 98 ? -13.516 -8.703 2.66 1 86.69 98 PRO A N 1
ATOM 781 C CA . PRO A 1 98 ? -14.672 -8.789 3.559 1 86.69 98 PRO A CA 1
ATOM 782 C C . PRO A 1 98 ? -15.797 -9.648 2.988 1 86.69 98 PRO A C 1
ATOM 784 O O . PRO A 1 98 ? -16.484 -10.352 3.734 1 86.69 98 PRO A O 1
ATOM 787 N N . LEU A 1 99 ? -15.984 -9.625 1.739 1 90.38 99 LEU A N 1
ATOM 788 C CA . LEU A 1 99 ? -17.031 -10.414 1.099 1 90.38 99 LEU A CA 1
ATOM 789 C C . LEU A 1 99 ? -16.688 -11.898 1.143 1 90.38 99 LEU A C 1
ATOM 791 O O . LEU A 1 99 ? -17.578 -12.734 1.365 1 90.38 99 LEU A O 1
ATOM 795 N N . TRP A 1 100 ? -15.453 -12.203 0.929 1 93.25 100 TRP A N 1
ATOM 796 C CA . TRP A 1 100 ? -15.016 -13.594 0.968 1 93.25 100 TRP A CA 1
ATOM 797 C C . TRP A 1 100 ? -15.219 -14.195 2.357 1 93.25 100 TRP A C 1
ATOM 799 O O . TRP A 1 100 ? -15.539 -15.375 2.494 1 93.25 100 TRP A O 1
ATOM 809 N N . ARG A 1 101 ? -15.047 -13.414 3.355 1 89.56 101 ARG A N 1
ATOM 810 C CA . ARG A 1 101 ? -15.203 -13.859 4.734 1 89.56 101 ARG A CA 1
ATOM 811 C C . ARG A 1 101 ? -16.641 -14.289 5.008 1 89.56 101 ARG A C 1
ATOM 813 O O . ARG A 1 101 ? -16.891 -15.164 5.84 1 89.56 101 ARG A O 1
ATOM 820 N N . THR A 1 102 ? -17.531 -13.734 4.328 1 91.38 102 THR A N 1
ATOM 821 C CA . THR A 1 102 ? -18.938 -14.031 4.559 1 91.38 102 THR A CA 1
ATOM 822 C C . THR A 1 102 ? -19.312 -15.398 3.973 1 91.38 102 THR A C 1
ATOM 824 O O . THR A 1 102 ? -20.312 -16 4.367 1 91.38 102 THR A O 1
ATOM 827 N N . ILE A 1 103 ? -18.5 -15.891 3.109 1 93.75 103 ILE A N 1
ATOM 828 C CA . ILE A 1 103 ? -18.953 -17.094 2.422 1 93.75 103 ILE A CA 1
ATOM 829 C C . ILE A 1 103 ? -17.953 -18.219 2.656 1 93.75 103 ILE A C 1
ATOM 831 O O . ILE A 1 103 ? -18.188 -19.359 2.234 1 93.75 103 ILE A O 1
ATOM 835 N N . THR A 1 104 ? -16.766 -17.906 3.191 1 94.38 104 THR A N 1
ATOM 836 C CA . THR A 1 104 ? -15.742 -18.922 3.449 1 94.38 104 THR A CA 1
ATOM 837 C C . THR A 1 104 ? -15.125 -18.719 4.832 1 94.38 104 THR A C 1
ATOM 839 O O . THR A 1 104 ? -15.242 -17.656 5.426 1 94.38 104 THR A O 1
ATOM 842 N N . ASN A 1 105 ? -14.547 -19.781 5.359 1 93.38 105 ASN A N 1
ATOM 843 C CA . ASN A 1 105 ? -13.75 -19.703 6.578 1 93.38 105 ASN A CA 1
ATOM 844 C C . ASN A 1 105 ? -12.258 -19.719 6.277 1 93.38 105 ASN A C 1
ATOM 846 O O . ASN A 1 105 ? -11.453 -20.156 7.105 1 93.38 105 ASN A O 1
ATOM 850 N N . ALA A 1 106 ? -11.898 -19.297 5.102 1 96.06 106 ALA A N 1
ATOM 851 C CA . ALA A 1 106 ? -10.516 -19.344 4.637 1 96.06 106 ALA A CA 1
ATOM 852 C C . ALA A 1 106 ? -9.609 -18.5 5.531 1 96.06 106 ALA A C 1
ATOM 854 O O . ALA A 1 106 ? -10.023 -17.469 6.039 1 96.06 106 ALA A O 1
ATOM 855 N N . LYS A 1 107 ? -8.43 -18.969 5.758 1 96.44 107 LYS A N 1
ATOM 856 C CA . LYS A 1 107 ? -7.391 -18.141 6.375 1 96.44 107 LYS A CA 1
ATOM 857 C C . LYS A 1 107 ? -6.82 -17.141 5.379 1 96.44 107 LYS A C 1
ATOM 859 O O . LYS A 1 107 ? -6.629 -17.469 4.203 1 96.44 107 LYS A O 1
ATOM 864 N N . LEU A 1 108 ? -6.598 -15.977 5.824 1 95.81 108 LEU A N 1
ATOM 865 C CA . LEU A 1 108 ? -6.012 -14.922 4.996 1 95.81 108 LEU A CA 1
ATOM 866 C C . LEU A 1 108 ? -4.492 -14.93 5.105 1 95.81 108 LEU A C 1
ATOM 868 O O . LEU A 1 108 ? -3.941 -14.625 6.168 1 95.81 108 LEU A O 1
ATOM 872 N N . VAL A 1 109 ? -3.803 -15.266 4.047 1 97.44 109 VAL A N 1
ATOM 873 C CA . VAL A 1 109 ? -2.348 -15.375 3.996 1 97.44 109 VAL A CA 1
ATOM 874 C C . VAL A 1 109 ? -1.755 -14.07 3.461 1 97.44 109 VAL A C 1
ATOM 876 O O . VAL A 1 109 ? -2.045 -13.664 2.334 1 97.44 109 VAL A O 1
ATOM 879 N N . THR A 1 110 ? -0.982 -13.414 4.289 1 96.44 110 THR A N 1
ATOM 880 C CA . THR A 1 110 ? -0.322 -12.18 3.881 1 96.44 110 THR A CA 1
ATOM 881 C C . THR A 1 110 ? 0.844 -11.859 4.809 1 96.44 110 THR A C 1
ATOM 883 O O . THR A 1 110 ? 1.051 -12.539 5.816 1 96.44 110 THR A O 1
ATOM 886 N N . SER A 1 111 ? 1.651 -10.914 4.441 1 96.94 111 SER A N 1
ATOM 887 C CA . SER A 1 111 ? 2.719 -10.445 5.32 1 96.94 111 SER A CA 1
ATOM 888 C C . SER A 1 111 ? 2.174 -10.031 6.684 1 96.94 111 SER A C 1
ATOM 890 O O . SER A 1 111 ? 1.111 -9.414 6.77 1 96.94 111 SER A O 1
ATOM 892 N N . TRP A 1 112 ? 2.953 -10.258 7.719 1 95.25 112 TRP A N 1
ATOM 893 C CA . TRP A 1 112 ? 2.576 -9.836 9.062 1 95.25 112 TRP A CA 1
ATOM 894 C C . TRP A 1 112 ? 2.338 -8.328 9.109 1 95.25 112 TRP A C 1
ATOM 896 O O . TRP A 1 112 ? 1.538 -7.848 9.922 1 95.25 112 TRP A O 1
ATOM 906 N N . LEU A 1 113 ? 2.93 -7.602 8.242 1 92.75 113 LEU A N 1
ATOM 907 C CA . LEU A 1 113 ? 2.803 -6.148 8.188 1 92.75 113 LEU A CA 1
ATOM 908 C C . LEU A 1 113 ? 1.354 -5.742 7.941 1 92.75 113 LEU A C 1
ATOM 910 O O . LEU A 1 113 ? 0.918 -4.68 8.398 1 92.75 113 LEU A O 1
ATOM 914 N N . TRP A 1 114 ? 0.647 -6.594 7.246 1 91 114 TRP A N 1
ATOM 915 C CA . TRP A 1 114 ? -0.66 -6.172 6.754 1 91 114 TRP A CA 1
ATOM 916 C C . TRP A 1 114 ? -1.779 -6.75 7.613 1 91 114 TRP A C 1
ATOM 918 O O . TRP A 1 114 ? -2.947 -6.398 7.438 1 91 114 TRP A O 1
ATOM 928 N N . ILE A 1 115 ? -1.384 -7.559 8.57 1 88.69 115 ILE A N 1
ATOM 929 C CA . ILE A 1 115 ? -2.371 -8.164 9.453 1 88.69 115 ILE A CA 1
ATOM 930 C C . ILE A 1 115 ? -3.035 -7.086 10.305 1 88.69 115 ILE A C 1
ATOM 932 O O . ILE A 1 115 ? -4.227 -7.172 10.609 1 88.69 115 ILE A O 1
ATOM 936 N N . ARG A 1 116 ? -2.299 -6.078 10.586 1 79.12 116 ARG A N 1
ATOM 937 C CA . ARG A 1 116 ? -2.779 -5.016 11.469 1 79.12 116 ARG A CA 1
ATOM 938 C C . ARG A 1 116 ? -3.889 -4.211 10.797 1 79.12 116 ARG A C 1
ATOM 940 O O . ARG A 1 116 ? -4.602 -3.455 11.461 1 79.12 116 ARG A O 1
ATOM 947 N N . PHE A 1 117 ? -4.09 -4.402 9.562 1 79 117 PHE A N 1
ATOM 948 C CA . PHE A 1 117 ? -5.094 -3.621 8.844 1 79 117 PHE A CA 1
ATOM 949 C C . PHE A 1 117 ? -6.418 -4.367 8.789 1 79 117 PHE A C 1
ATOM 951 O O . PHE A 1 117 ? -7.453 -3.785 8.453 1 79 117 PHE A O 1
ATOM 958 N N . LEU A 1 118 ? -6.402 -5.668 9.102 1 80.88 118 LEU A N 1
ATOM 959 C CA . LEU A 1 118 ? -7.582 -6.512 8.93 1 80.88 118 LEU A CA 1
ATOM 960 C C . LEU A 1 118 ? -8.758 -5.973 9.727 1 80.88 118 LEU A C 1
ATOM 962 O O . LEU A 1 118 ? -9.898 -5.98 9.258 1 80.88 118 LEU A O 1
ATOM 966 N N . PRO A 1 119 ? -8.508 -5.367 10.891 1 77.56 119 PRO A N 1
ATOM 967 C CA . PRO A 1 119 ? -9.633 -4.781 11.617 1 77.56 119 PRO A CA 1
ATOM 968 C C . PRO A 1 119 ? -10.297 -3.633 10.859 1 77.56 119 PRO A C 1
ATOM 970 O O . PRO A 1 119 ? -11.5 -3.42 10.984 1 77.56 119 PRO A O 1
ATOM 973 N N . HIS A 1 120 ? -9.531 -2.996 10.094 1 74.56 120 HIS A N 1
ATOM 974 C CA . HIS A 1 120 ? -10.055 -1.873 9.328 1 74.56 120 HIS A CA 1
ATOM 975 C C . HIS A 1 120 ? -10.945 -2.354 8.188 1 74.56 120 HIS A C 1
ATOM 977 O O . HIS A 1 120 ? -11.695 -1.568 7.605 1 74.56 120 HIS A O 1
ATOM 983 N N . PHE A 1 121 ? -10.875 -3.672 7.953 1 71.44 121 PHE A N 1
ATOM 984 C CA . PHE A 1 121 ? -11.766 -4.309 6.992 1 71.44 121 PHE A CA 1
ATOM 985 C C . PHE A 1 121 ? -12.961 -4.934 7.699 1 71.44 121 PHE A C 1
ATOM 987 O O . PHE A 1 121 ? -13.781 -5.609 7.07 1 71.44 121 PHE A O 1
ATOM 994 N N . GLY A 1 122 ? -12.984 -4.844 9 1 70.56 122 GLY A N 1
ATOM 995 C CA . GLY A 1 122 ? -14.117 -5.344 9.758 1 70.56 122 GLY A CA 1
ATOM 996 C C . GLY A 1 122 ? -13.852 -6.688 10.414 1 70.56 122 GLY A C 1
ATOM 997 O O . GLY A 1 122 ? -14.766 -7.312 10.953 1 70.56 122 GLY A O 1
ATOM 998 N N . PHE A 1 123 ? -12.586 -7.059 10.344 1 76.19 123 PHE A N 1
ATOM 999 C CA . PHE A 1 123 ? -12.266 -8.328 10.984 1 76.19 123 PHE A CA 1
ATOM 1000 C C . PHE A 1 123 ? -12.031 -8.141 12.477 1 76.19 123 PHE A C 1
ATOM 1002 O O . PHE A 1 123 ? -11.07 -7.484 12.883 1 76.19 123 PHE A O 1
ATOM 1009 N N . GLU A 1 124 ? -12.859 -8.68 13.289 1 75.19 124 GLU A N 1
ATOM 1010 C CA . GLU A 1 124 ? -12.758 -8.539 14.734 1 75.19 124 GLU A CA 1
ATOM 1011 C C . GLU A 1 124 ? -11.859 -9.617 15.336 1 75.19 124 GLU A C 1
ATOM 1013 O O . GLU A 1 124 ? -11.164 -9.383 16.328 1 75.19 124 GLU A O 1
ATOM 1018 N N . ASP A 1 125 ? -11.906 -10.773 14.758 1 82.75 125 ASP A N 1
ATOM 1019 C CA . ASP A 1 125 ? -11.078 -11.875 15.258 1 82.75 125 ASP A CA 1
ATOM 1020 C C . ASP A 1 125 ? -9.883 -12.125 14.344 1 82.75 125 ASP A C 1
ATOM 1022 O O . ASP A 1 125 ? -9.812 -13.156 13.68 1 82.75 125 ASP A O 1
ATOM 1026 N N . VAL A 1 126 ? -8.883 -11.258 14.391 1 84 126 VAL A N 1
ATOM 1027 C CA . VAL A 1 126 ? -7.734 -11.273 13.492 1 84 126 VAL A CA 1
ATOM 1028 C C . VAL A 1 126 ? -6.953 -12.57 13.672 1 84 126 VAL A C 1
ATOM 1030 O O . VAL A 1 126 ? -6.578 -13.219 12.688 1 84 126 VAL A O 1
ATOM 1033 N N . ASP A 1 127 ? -6.793 -12.992 14.836 1 84.5 127 ASP A N 1
ATOM 1034 C CA . ASP A 1 127 ? -5.984 -14.172 15.125 1 84.5 127 ASP A CA 1
ATOM 1035 C C . ASP A 1 127 ? -6.613 -15.43 14.516 1 84.5 127 ASP A C 1
ATOM 1037 O O . ASP A 1 127 ? -5.902 -16.328 14.07 1 84.5 127 ASP A O 1
ATOM 1041 N N . ALA A 1 128 ? -7.91 -15.445 14.484 1 86.5 128 ALA A N 1
ATOM 1042 C CA . ALA A 1 128 ? -8.609 -16.625 13.984 1 86.5 128 ALA A CA 1
ATOM 1043 C C . ALA A 1 128 ? -8.602 -16.672 12.461 1 86.5 128 ALA A C 1
ATOM 1045 O O . ALA A 1 128 ? -8.727 -17.734 11.859 1 86.5 128 ALA A O 1
ATOM 1046 N N . VAL A 1 129 ? -8.367 -15.555 11.844 1 91.12 129 VAL A N 1
ATOM 1047 C CA . VAL A 1 129 ? -8.586 -15.484 10.406 1 91.12 129 VAL A CA 1
ATOM 1048 C C . VAL A 1 129 ? -7.254 -15.305 9.688 1 91.12 129 VAL A C 1
ATOM 1050 O O . VAL A 1 129 ? -7.102 -15.719 8.539 1 91.12 129 VAL A O 1
ATOM 1053 N N . ALA A 1 130 ? -6.289 -14.812 10.359 1 93.81 130 ALA A N 1
ATOM 1054 C CA . ALA A 1 130 ? -5.051 -14.406 9.703 1 93.81 130 ALA A CA 1
ATOM 1055 C C . ALA A 1 130 ? -4.031 -15.547 9.695 1 93.81 130 ALA A C 1
ATOM 1057 O O . ALA A 1 130 ? -3.992 -16.359 10.617 1 93.81 130 ALA A O 1
ATOM 1058 N N . TYR A 1 131 ? -3.268 -15.703 8.656 1 96.44 131 TYR A N 1
ATOM 1059 C CA . TYR A 1 131 ? -2.07 -16.531 8.5 1 96.44 131 TYR A CA 1
ATOM 1060 C C . TYR A 1 131 ? -0.868 -15.664 8.133 1 96.44 131 TYR A C 1
ATOM 1062 O O . TYR A 1 131 ? -0.491 -15.586 6.961 1 96.44 131 TYR A O 1
ATOM 1070 N N . PRO A 1 132 ? -0.271 -15.016 9.148 1 96.94 132 PRO A N 1
ATOM 1071 C CA . PRO A 1 132 ? 0.802 -14.055 8.883 1 96.94 132 PRO A CA 1
ATOM 1072 C C . PRO A 1 132 ? 2.072 -14.719 8.359 1 96.94 132 PRO A C 1
ATOM 1074 O O . PRO A 1 132 ? 2.473 -15.773 8.859 1 96.94 132 PRO A O 1
ATOM 1077 N N . LEU A 1 133 ? 2.633 -14.156 7.328 1 97.94 133 LEU A N 1
ATOM 1078 C CA . LEU A 1 133 ? 3.926 -14.578 6.801 1 97.94 133 LEU A CA 1
ATOM 1079 C C . LEU A 1 133 ? 5.055 -13.758 7.41 1 97.94 133 LEU A C 1
ATOM 1081 O O . LEU A 1 133 ? 5.02 -12.523 7.375 1 97.94 133 LEU A O 1
ATOM 1085 N N . GLU A 1 134 ? 5.984 -14.422 7.898 1 97.12 134 GLU A N 1
ATOM 1086 C CA . GLU A 1 134 ? 7.176 -13.75 8.406 1 97.12 134 GLU A CA 1
ATOM 1087 C C . GLU A 1 134 ? 8.109 -13.344 7.266 1 97.12 134 GLU A C 1
ATOM 1089 O O . GLU A 1 134 ? 8 -13.867 6.156 1 97.12 134 GLU A O 1
ATOM 1094 N N . ASP A 1 135 ? 9.023 -12.508 7.543 1 96.56 135 ASP A N 1
ATOM 1095 C CA . ASP A 1 135 ? 9.836 -11.852 6.523 1 96.56 135 ASP A CA 1
ATOM 1096 C C . ASP A 1 135 ? 10.68 -12.875 5.754 1 96.56 135 ASP A C 1
ATOM 1098 O O . ASP A 1 135 ? 10.969 -12.68 4.57 1 96.56 135 ASP A O 1
ATOM 1102 N N . GLU A 1 136 ? 11.047 -13.914 6.367 1 97.12 136 GLU A N 1
ATOM 1103 C CA . GLU A 1 136 ? 11.969 -14.867 5.758 1 97.12 136 GLU A CA 1
ATOM 1104 C C . GLU A 1 136 ? 11.242 -15.797 4.789 1 97.12 136 GLU A C 1
ATOM 1106 O O . GLU A 1 136 ? 11.883 -16.562 4.062 1 97.12 136 GLU A O 1
ATOM 1111 N N . GLY A 1 137 ? 9.977 -15.703 4.691 1 97.69 137 GLY A N 1
ATOM 1112 C CA . GLY A 1 137 ? 9.211 -16.609 3.836 1 97.69 137 GLY A CA 1
ATOM 1113 C C . GLY A 1 137 ? 8.602 -17.766 4.59 1 97.69 137 GLY A C 1
ATOM 1114 O O . GLY A 1 137 ? 8.578 -17.766 5.824 1 97.69 137 GLY A O 1
ATOM 1115 N N . HIS A 1 138 ? 7.992 -18.594 3.848 1 98 138 HIS A N 1
ATOM 1116 C CA . HIS A 1 138 ? 7.258 -19.703 4.449 1 98 138 HIS A CA 1
ATOM 1117 C C . HIS A 1 138 ? 6.988 -20.812 3.43 1 98 138 HIS A C 1
ATOM 1119 O O . HIS A 1 138 ? 6.969 -20.547 2.223 1 98 138 HIS A O 1
ATOM 1125 N N . VAL A 1 139 ? 6.98 -22.016 3.859 1 98.56 139 VAL A N 1
ATOM 1126 C CA . VAL A 1 139 ? 6.57 -23.172 3.059 1 98.56 139 VAL A CA 1
ATOM 1127 C C . VAL A 1 139 ? 5.285 -23.766 3.625 1 98.56 139 VAL A C 1
ATOM 1129 O O . VAL A 1 139 ? 5.238 -24.172 4.789 1 98.56 139 VAL A O 1
ATOM 1132 N N . LEU A 1 140 ? 4.223 -23.797 2.814 1 98.31 140 LEU A N 1
ATOM 1133 C CA . LEU A 1 140 ? 2.912 -24.312 3.217 1 98.31 140 LEU A CA 1
ATOM 1134 C C . LEU A 1 140 ? 2.586 -25.609 2.492 1 98.31 140 LEU A C 1
ATOM 1136 O O . LEU A 1 140 ? 2.576 -25.656 1.261 1 98.31 140 LEU A O 1
ATOM 1140 N N . LYS A 1 141 ? 2.391 -26.625 3.258 1 97.56 141 LYS A N 1
ATOM 1141 C CA . LYS A 1 141 ? 1.822 -27.828 2.656 1 97.56 141 LYS A CA 1
ATOM 1142 C C . LYS A 1 141 ? 0.348 -27.625 2.314 1 97.56 141 LYS A C 1
ATOM 1144 O O . LYS A 1 141 ? -0.448 -27.25 3.178 1 97.56 141 LYS A O 1
ATOM 1149 N N . PHE A 1 142 ? -0.034 -27.797 1.086 1 97.62 142 PHE A N 1
ATOM 1150 C CA . PHE A 1 142 ? -1.396 -27.641 0.591 1 97.62 142 PHE A CA 1
ATOM 1151 C C . PHE A 1 142 ? -1.858 -28.891 -0.141 1 97.62 142 PHE A C 1
ATOM 1153 O O . PHE A 1 142 ? -1.599 -29.047 -1.335 1 97.62 142 PHE A O 1
ATOM 1160 N N . GLY A 1 143 ? -2.588 -29.766 0.566 1 95.69 143 GLY A N 1
ATOM 1161 C CA . GLY A 1 143 ? -2.893 -31.078 0.024 1 95.69 143 GLY A CA 1
ATOM 1162 C C . GLY A 1 143 ? -1.655 -31.891 -0.319 1 95.69 143 GLY A C 1
ATOM 1163 O O . GLY A 1 143 ? -0.807 -32.125 0.542 1 95.69 143 GLY A O 1
ATOM 1164 N N . SER A 1 144 ? -1.574 -32.219 -1.517 1 95.12 144 SER A N 1
ATOM 1165 C CA . SER A 1 144 ? -0.42 -33 -1.965 1 95.12 144 SER A CA 1
ATOM 1166 C C . SER A 1 144 ? 0.613 -32.094 -2.645 1 95.12 144 SER A C 1
ATOM 1168 O O . SER A 1 144 ? 1.592 -32.594 -3.209 1 95.12 144 SER A O 1
ATOM 1170 N N . SER A 1 145 ? 0.365 -30.812 -2.629 1 94.81 145 SER A N 1
ATOM 1171 C CA . SER A 1 145 ? 1.334 -29.859 -3.168 1 94.81 145 SER A CA 1
ATOM 1172 C C . SER A 1 145 ? 2.002 -29.062 -2.055 1 94.81 145 SER A C 1
ATOM 1174 O O . SER A 1 145 ? 1.738 -29.297 -0.872 1 94.81 145 SER A O 1
ATOM 1176 N N . THR A 1 146 ? 2.959 -28.328 -2.434 1 97.69 146 THR A N 1
ATOM 1177 C CA . THR A 1 146 ? 3.662 -27.391 -1.564 1 97.69 146 THR A CA 1
ATOM 1178 C C . THR A 1 146 ? 3.717 -26 -2.197 1 97.69 146 THR A C 1
ATOM 1180 O O . THR A 1 146 ? 4.09 -25.859 -3.363 1 97.69 146 THR A O 1
ATOM 1183 N N . LEU A 1 147 ? 3.248 -25.031 -1.451 1 98.75 147 LEU A N 1
ATOM 1184 C CA . LEU A 1 147 ? 3.348 -23.625 -1.853 1 98.75 147 LEU A CA 1
ATOM 1185 C C . LEU A 1 147 ? 4.445 -22.906 -1.07 1 98.75 147 LEU A C 1
ATOM 1187 O O . LEU A 1 147 ? 4.453 -22.938 0.163 1 98.75 147 LEU A O 1
ATOM 1191 N N . GLU A 1 148 ? 5.375 -22.359 -1.777 1 98.88 148 GLU A N 1
ATOM 1192 C CA . GLU A 1 148 ? 6.461 -21.609 -1.154 1 98.88 148 GLU A CA 1
ATOM 1193 C C . GLU A 1 148 ? 6.246 -20.109 -1.299 1 98.88 148 GLU A C 1
ATOM 1195 O O . GLU A 1 148 ? 6.031 -19.609 -2.406 1 98.88 148 GLU A O 1
ATOM 1200 N N . PHE A 1 149 ? 6.254 -19.469 -0.166 1 98.88 149 PHE A N 1
ATOM 1201 C CA . PHE A 1 149 ? 6.199 -18 -0.14 1 98.88 149 PHE A CA 1
ATOM 1202 C C . PHE A 1 149 ? 7.602 -17.406 -0.098 1 98.88 149 PHE A C 1
ATOM 1204 O O . PHE A 1 149 ? 8.297 -17.516 0.917 1 98.88 149 PHE A O 1
ATOM 1211 N N . ILE A 1 150 ? 8.008 -16.797 -1.184 1 98.81 150 ILE A N 1
ATOM 1212 C CA . ILE A 1 150 ? 9.367 -16.312 -1.372 1 98.81 150 ILE A CA 1
ATOM 1213 C C . ILE A 1 150 ? 9.406 -14.805 -1.199 1 98.81 150 ILE A C 1
ATOM 1215 O O . ILE A 1 150 ? 8.656 -14.078 -1.858 1 98.81 150 ILE A O 1
ATOM 1219 N N . PRO A 1 151 ? 10.289 -14.32 -0.33 1 98.19 151 PRO A N 1
ATOM 1220 C CA . PRO A 1 151 ? 10.336 -12.883 -0.083 1 98.19 151 PRO A CA 1
ATOM 1221 C C . PRO A 1 151 ? 10.609 -12.07 -1.35 1 98.19 151 PRO A C 1
ATOM 1223 O O . PRO A 1 151 ? 11.508 -12.414 -2.123 1 98.19 151 PRO A O 1
ATOM 1226 N N . ALA A 1 152 ? 9.789 -11.117 -1.572 1 98.44 152 ALA A N 1
ATOM 1227 C CA . ALA A 1 152 ? 9.914 -10.109 -2.627 1 98.44 152 ALA A CA 1
ATOM 1228 C C . ALA A 1 152 ? 9.68 -8.711 -2.08 1 98.44 152 ALA A C 1
ATOM 1230 O O . ALA A 1 152 ? 9.016 -7.891 -2.717 1 98.44 152 ALA A O 1
ATOM 1231 N N . HIS A 1 153 ? 10.227 -8.43 -0.913 1 97.56 153 HIS A N 1
ATOM 1232 C CA . HIS A 1 153 ? 9.969 -7.195 -0.18 1 97.56 153 HIS A CA 1
ATOM 1233 C C . HIS A 1 153 ? 10.383 -5.973 -0.99 1 97.56 153 HIS A C 1
ATOM 1235 O O . HIS A 1 153 ? 11.414 -5.992 -1.665 1 97.56 153 HIS A O 1
ATOM 1241 N N . PHE A 1 154 ? 9.586 -4.859 -0.956 1 97.94 154 PHE A N 1
ATOM 1242 C CA . PHE A 1 154 ? 9.805 -3.547 -1.554 1 97.94 154 PHE A CA 1
ATOM 1243 C C . PHE A 1 154 ? 9.617 -3.604 -3.064 1 97.94 154 PHE A C 1
ATOM 1245 O O . PHE A 1 154 ? 10.07 -2.709 -3.785 1 97.94 154 PHE A O 1
ATOM 1252 N N . LEU A 1 155 ? 8.992 -4.73 -3.623 1 97.62 155 LEU A N 1
ATOM 1253 C CA . LEU A 1 155 ? 8.586 -4.863 -5.02 1 97.62 155 LEU A CA 1
ATOM 1254 C C . LEU A 1 155 ? 7.07 -4.828 -5.152 1 97.62 155 LEU A C 1
ATOM 1256 O O . LEU A 1 155 ? 6.449 -5.836 -5.496 1 97.62 155 LEU A O 1
ATOM 1260 N N . HIS A 1 156 ? 6.703 -3.652 -4.875 1 92.81 156 HIS A N 1
ATOM 1261 C CA . HIS A 1 156 ? 6.348 -2.256 -4.648 1 92.81 156 HIS A CA 1
ATOM 1262 C C . HIS A 1 156 ? 5.883 -2.031 -3.213 1 92.81 156 HIS A C 1
ATOM 1264 O O . HIS A 1 156 ? 5.766 -0.888 -2.766 1 92.81 156 HIS A O 1
ATOM 1270 N N . SER A 1 157 ? 5.621 -3.102 -2.545 1 95.12 157 SER A N 1
ATOM 1271 C CA . SER A 1 157 ? 5.188 -3.043 -1.152 1 95.12 157 SER A CA 1
ATOM 1272 C C . SER A 1 157 ? 6.273 -3.553 -0.212 1 95.12 157 SER A C 1
ATOM 1274 O O . SER A 1 157 ? 6.945 -4.543 -0.509 1 95.12 157 SER A O 1
ATOM 1276 N N . PRO A 1 158 ? 6.363 -2.986 1.042 1 95.88 158 PRO A N 1
ATOM 1277 C CA . PRO A 1 158 ? 7.395 -3.451 1.973 1 95.88 158 PRO A CA 1
ATOM 1278 C C . PRO A 1 158 ? 7.207 -4.91 2.381 1 95.88 158 PRO A C 1
ATOM 1280 O O . PRO A 1 158 ? 8.164 -5.57 2.789 1 95.88 158 PRO A O 1
ATOM 1283 N N . GLY A 1 159 ? 6.031 -5.367 2.338 1 95.5 159 GLY A N 1
ATOM 1284 C CA . GLY A 1 159 ? 5.715 -6.75 2.662 1 95.5 159 GLY A CA 1
ATOM 1285 C C . GLY A 1 159 ? 5.102 -7.512 1.502 1 95.5 159 GLY A C 1
ATOM 1286 O O . GLY A 1 159 ? 3.879 -7.652 1.423 1 95.5 159 GLY A O 1
ATOM 1287 N N . HIS A 1 160 ? 5.906 -7.934 0.599 1 96.94 160 HIS A N 1
ATOM 1288 C CA . HIS A 1 160 ? 5.477 -8.68 -0.58 1 96.94 160 HIS A CA 1
ATOM 1289 C C . HIS A 1 160 ? 6.129 -10.055 -0.631 1 96.94 160 HIS A C 1
ATOM 1291 O O . HIS A 1 160 ? 7.289 -10.211 -0.245 1 96.94 160 HIS A O 1
ATOM 1297 N N . PHE A 1 161 ? 5.391 -11.047 -1.104 1 98.31 161 PHE A N 1
ATOM 1298 C CA . PHE A 1 161 ? 5.895 -12.391 -1.368 1 98.31 161 PHE A CA 1
ATOM 1299 C C . PHE A 1 161 ? 5.434 -12.883 -2.732 1 98.31 161 PHE A C 1
ATOM 1301 O O . PHE A 1 161 ? 4.367 -12.492 -3.211 1 98.31 161 PHE A O 1
ATOM 1308 N N . THR A 1 162 ? 6.223 -13.695 -3.393 1 98.62 162 THR A N 1
ATOM 1309 C CA . THR A 1 162 ? 5.781 -14.508 -4.523 1 98.62 162 THR A CA 1
ATOM 1310 C C . THR A 1 162 ? 5.48 -15.938 -4.078 1 98.62 162 THR A C 1
ATOM 1312 O O . THR A 1 162 ? 6.035 -16.422 -3.088 1 98.62 162 THR A O 1
ATOM 1315 N N . ILE A 1 163 ? 4.594 -16.609 -4.75 1 98.88 163 ILE A N 1
ATOM 1316 C CA . ILE A 1 163 ? 4.23 -17.984 -4.445 1 98.88 163 ILE A CA 1
ATOM 1317 C C . ILE A 1 163 ? 4.773 -18.906 -5.531 1 98.88 163 ILE A C 1
ATOM 1319 O O . ILE A 1 163 ? 4.52 -18.703 -6.723 1 98.88 163 ILE A O 1
ATOM 1323 N N . TYR A 1 164 ? 5.535 -19.859 -5.105 1 98.88 164 TYR A N 1
ATOM 1324 C CA . TYR A 1 164 ? 5.941 -20.938 -6 1 98.88 164 TYR A CA 1
ATOM 1325 C C . TYR A 1 164 ? 5.148 -22.203 -5.711 1 98.88 164 TYR A C 1
ATOM 1327 O O . TYR A 1 164 ? 5.203 -22.734 -4.602 1 98.88 164 TYR A O 1
ATOM 1335 N N . ASP A 1 165 ? 4.324 -22.594 -6.66 1 98.75 165 ASP A N 1
ATOM 1336 C CA . ASP A 1 165 ? 3.605 -23.859 -6.582 1 98.75 165 ASP A CA 1
ATOM 1337 C C . ASP A 1 165 ? 4.453 -25 -7.133 1 98.75 165 ASP A C 1
ATOM 1339 O O . ASP A 1 165 ? 4.609 -25.141 -8.352 1 98.75 165 ASP A O 1
ATOM 1343 N N . ARG A 1 166 ? 4.891 -25.859 -6.289 1 97.31 166 ARG A N 1
ATOM 1344 C CA . ARG A 1 166 ? 5.859 -26.891 -6.668 1 97.31 166 ARG A CA 1
ATOM 1345 C C . ARG A 1 166 ? 5.25 -27.875 -7.656 1 97.31 166 ARG A C 1
ATOM 1347 O O . ARG A 1 166 ? 5.969 -28.5 -8.445 1 97.31 166 ARG A O 1
ATOM 1354 N N . ARG A 1 167 ? 3.967 -28.047 -7.559 1 97.25 167 ARG A N 1
ATOM 1355 C CA . ARG A 1 167 ? 3.312 -29.016 -8.422 1 97.25 167 ARG A CA 1
ATOM 1356 C C . ARG A 1 167 ? 3.244 -28.516 -9.859 1 97.25 167 ARG A C 1
ATOM 1358 O O . ARG A 1 167 ? 3.758 -29.172 -10.773 1 97.25 167 ARG A O 1
ATOM 1365 N N . SER A 1 168 ? 2.697 -27.359 -10.062 1 98.19 168 SER A N 1
ATOM 1366 C CA . SER A 1 168 ? 2.541 -26.797 -11.406 1 98.19 168 SER A CA 1
ATOM 1367 C C . SER A 1 168 ? 3.818 -26.109 -11.867 1 98.19 168 SER A C 1
ATOM 1369 O O . SER A 1 168 ? 3.975 -25.812 -13.047 1 98.19 168 SER A O 1
ATOM 1371 N N . LYS A 1 169 ? 4.676 -25.75 -10.93 1 98.56 169 LYS A N 1
ATOM 1372 C CA . LYS A 1 169 ? 5.887 -24.969 -11.172 1 98.56 169 LYS A CA 1
ATOM 1373 C C . LYS A 1 169 ? 5.543 -23.578 -11.68 1 98.56 169 LYS A C 1
ATOM 1375 O O . LYS A 1 169 ? 6.312 -22.969 -12.43 1 98.56 169 LYS A O 1
ATOM 1380 N N . PHE A 1 170 ? 4.344 -23.062 -11.367 1 98.88 170 PHE A N 1
ATOM 1381 C CA . PHE A 1 170 ? 3.98 -21.672 -11.625 1 98.88 170 PHE A CA 1
ATOM 1382 C C . PHE A 1 170 ? 4.496 -20.766 -10.516 1 98.88 170 PHE A C 1
ATOM 1384 O O . PHE A 1 170 ? 4.562 -21.172 -9.352 1 98.88 170 PHE A O 1
ATOM 1391 N N . LEU A 1 171 ? 4.922 -19.625 -10.898 1 98.94 171 LEU A N 1
ATOM 1392 C CA . LEU A 1 171 ? 5.344 -18.578 -9.984 1 98.94 171 LEU A CA 1
ATOM 1393 C C . LEU A 1 171 ? 4.363 -17.406 -10.008 1 98.94 171 LEU A C 1
ATOM 1395 O O . LEU A 1 171 ? 4.285 -16.672 -10.992 1 98.94 171 LEU A O 1
ATOM 1399 N N . PHE A 1 172 ? 3.545 -17.234 -8.961 1 98.88 172 PHE A N 1
ATOM 1400 C CA . PHE A 1 172 ? 2.656 -16.094 -8.789 1 98.88 172 PHE A CA 1
ATOM 1401 C C . PHE A 1 172 ? 3.41 -14.906 -8.211 1 98.88 172 PHE A C 1
ATOM 1403 O O . PHE A 1 172 ? 3.863 -14.945 -7.062 1 98.88 172 PHE A O 1
ATOM 1410 N N . THR A 1 173 ? 3.447 -13.797 -8.953 1 98.81 173 THR A N 1
ATOM 1411 C CA . THR A 1 173 ? 4.477 -12.82 -8.625 1 98.81 173 THR A CA 1
ATOM 1412 C C . THR A 1 173 ? 3.848 -11.5 -8.18 1 98.81 173 THR A C 1
ATOM 1414 O O . THR A 1 173 ? 4.547 -10.508 -7.977 1 98.81 173 THR A O 1
ATOM 1417 N N . GLY A 1 174 ? 2.537 -11.477 -7.996 1 97.38 174 GLY A N 1
ATOM 1418 C CA . GLY A 1 174 ? 1.904 -10.219 -7.625 1 97.38 174 GLY A CA 1
ATOM 1419 C C . GLY A 1 174 ? 2.209 -9.094 -8.594 1 97.38 174 GLY A C 1
ATOM 1420 O O . GLY A 1 174 ? 2 -9.227 -9.797 1 97.38 174 GLY A O 1
ATOM 1421 N N . ASP A 1 175 ? 2.859 -8.047 -8.141 1 96.06 175 ASP A N 1
ATOM 1422 C CA . ASP A 1 175 ? 3.062 -6.875 -8.984 1 96.06 175 ASP A CA 1
ATOM 1423 C C . ASP A 1 175 ? 4.414 -6.93 -9.688 1 96.06 175 ASP A C 1
ATOM 1425 O O . ASP A 1 175 ? 4.789 -5.996 -10.398 1 96.06 175 ASP A O 1
ATOM 1429 N N . ILE A 1 176 ? 5.156 -7.98 -9.484 1 98.5 176 ILE A N 1
ATOM 1430 C CA . ILE A 1 176 ? 6.359 -8.18 -10.281 1 98.5 176 ILE A CA 1
ATOM 1431 C C . ILE A 1 176 ? 5.988 -8.75 -11.648 1 98.5 176 ILE A C 1
ATOM 1433 O O . ILE A 1 176 ? 5.422 -9.844 -11.742 1 98.5 176 ILE A O 1
ATOM 1437 N N . GLY A 1 177 ? 6.289 -7.992 -12.68 1 98.12 177 GLY A N 1
ATOM 1438 C CA . GLY A 1 177 ? 5.945 -8.414 -14.023 1 98.12 177 GLY A CA 1
ATOM 1439 C C . GLY A 1 177 ? 4.613 -7.855 -14.5 1 98.12 177 GLY A C 1
ATOM 1440 O O . GLY A 1 177 ? 4.102 -8.266 -15.547 1 98.12 177 GLY A O 1
ATOM 1441 N N . ILE A 1 178 ? 4.074 -6.879 -13.766 1 96.12 178 ILE A N 1
ATOM 1442 C CA . ILE A 1 178 ? 2.795 -6.32 -14.188 1 96.12 178 ILE A CA 1
ATOM 1443 C C . ILE A 1 178 ? 2.998 -5.422 -15.406 1 96.12 178 ILE A C 1
ATOM 1445 O O . ILE A 1 178 ? 4.074 -4.855 -15.594 1 96.12 178 ILE A O 1
ATOM 1449 N N . ALA A 1 179 ? 1.978 -5.363 -16.219 1 93.06 179 ALA A N 1
ATOM 1450 C CA . ALA A 1 179 ? 1.885 -4.473 -17.375 1 93.06 179 ALA A CA 1
ATOM 1451 C C . ALA A 1 179 ? 0.482 -3.885 -17.516 1 93.06 179 ALA A C 1
ATOM 1453 O O . ALA A 1 179 ? -0.512 -4.609 -17.406 1 93.06 179 ALA A O 1
ATOM 1454 N N . LEU A 1 180 ? 0.447 -2.584 -17.594 1 85.38 180 LEU A N 1
ATOM 1455 C CA . LEU A 1 180 ? -0.83 -1.928 -17.859 1 85.38 180 LEU A CA 1
ATOM 1456 C C . LEU A 1 180 ? -1.102 -1.836 -19.359 1 85.38 180 LEU A C 1
ATOM 1458 O O . LEU A 1 180 ? -0.692 -0.872 -20.016 1 85.38 180 LEU A O 1
ATOM 1462 N N . LEU A 1 181 ? -1.822 -2.76 -19.828 1 88.12 181 LEU A N 1
ATOM 1463 C CA . LEU A 1 181 ? -1.979 -2.961 -21.266 1 88.12 181 LEU A CA 1
ATOM 1464 C C . LEU A 1 181 ? -3.16 -2.162 -21.797 1 88.12 181 LEU A C 1
ATOM 1466 O O . LEU A 1 181 ? -4.199 -2.062 -21.141 1 88.12 181 LEU A O 1
ATOM 1470 N N . GLU A 1 182 ? -2.953 -1.607 -23.016 1 81.44 182 GLU A N 1
ATOM 1471 C CA . GLU A 1 182 ? -4.055 -0.932 -23.703 1 81.44 182 GLU A CA 1
ATOM 1472 C C . GLU A 1 182 ? -5.121 -1.929 -24.156 1 81.44 182 GLU A C 1
ATOM 1474 O O . GLU A 1 182 ? -6.316 -1.647 -24.062 1 81.44 182 GLU A O 1
ATOM 1479 N N . LYS A 1 183 ? -4.633 -3.023 -24.672 1 83.81 183 LYS A N 1
ATOM 1480 C CA . LYS A 1 183 ? -5.492 -4.145 -25.047 1 83.81 183 LYS A CA 1
ATOM 1481 C C . LYS A 1 183 ? -5.137 -5.398 -24.25 1 83.81 183 LYS A C 1
ATOM 1483 O O . LYS A 1 183 ? -3.973 -5.801 -24.219 1 83.81 183 LYS A O 1
ATOM 1488 N N . PRO A 1 184 ? -6.125 -5.934 -23.766 1 87.25 184 PRO A N 1
ATOM 1489 C CA . PRO A 1 184 ? -5.824 -7.055 -22.875 1 87.25 184 PRO A CA 1
ATOM 1490 C C . PRO A 1 184 ? -5.441 -8.328 -23.625 1 87.25 184 PRO A C 1
ATOM 1492 O O . PRO A 1 184 ? -6.016 -8.617 -24.688 1 87.25 1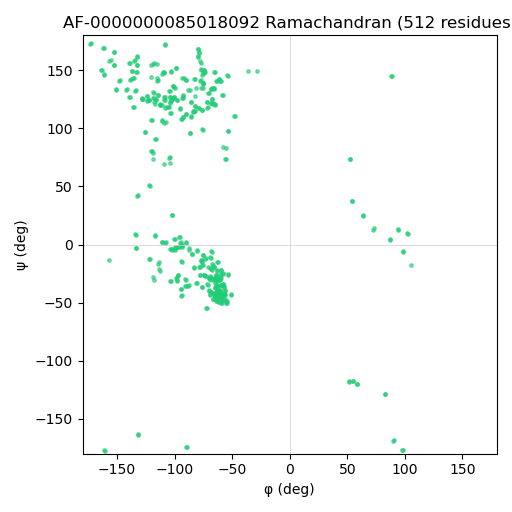84 PRO A O 1
ATOM 1495 N N . TYR A 1 185 ? -4.445 -8.961 -23.219 1 94 185 TYR A N 1
ATOM 1496 C CA . TYR A 1 185 ? -4.102 -10.344 -23.531 1 94 185 TYR A CA 1
ATOM 1497 C C . TYR A 1 185 ? -3.635 -11.078 -22.281 1 94 185 TYR A C 1
ATOM 1499 O O . TYR A 1 185 ? -3.078 -10.469 -21.375 1 94 185 TYR A O 1
ATOM 1507 N N . LEU A 1 186 ? -3.887 -12.352 -22.25 1 96.56 186 LEU A N 1
ATOM 1508 C CA . LEU A 1 186 ? -3.645 -13.117 -21.031 1 96.56 186 LEU A CA 1
ATOM 1509 C C . LEU A 1 186 ? -2.23 -13.688 -21.016 1 96.56 186 LEU A C 1
ATOM 1511 O O . LEU A 1 186 ? -1.624 -13.828 -19.953 1 96.56 186 LEU A O 1
ATOM 1515 N N . VAL A 1 187 ? -1.732 -14.07 -22.156 1 98.31 187 VAL A N 1
ATOM 1516 C CA . VAL A 1 187 ? -0.408 -14.672 -22.281 1 98.31 187 VAL A CA 1
ATOM 1517 C C . VAL A 1 187 ? 0.447 -13.852 -23.25 1 98.31 187 VAL A C 1
ATOM 1519 O O . VAL A 1 187 ? 0.041 -13.602 -24.391 1 98.31 187 VAL A O 1
ATOM 1522 N N . ALA A 1 188 ? 1.567 -13.43 -22.766 1 97.88 188 ALA A N 1
ATOM 1523 C CA . ALA A 1 188 ? 2.453 -12.625 -23.609 1 97.88 188 ALA A CA 1
ATOM 1524 C C . ALA A 1 188 ? 3.021 -13.453 -24.75 1 97.88 188 ALA A C 1
ATOM 1526 O O . ALA A 1 188 ? 3.627 -14.508 -24.516 1 97.88 188 ALA A O 1
ATOM 1527 N N . GLU A 1 189 ? 2.814 -12.945 -25.922 1 96.81 189 GLU A N 1
ATOM 1528 C CA . GLU A 1 189 ? 3.342 -13.633 -27.094 1 96.81 189 GLU A CA 1
ATOM 1529 C C . GLU A 1 189 ? 4.711 -13.078 -27.484 1 96.81 189 GLU A C 1
ATOM 1531 O O . GLU A 1 189 ? 5.629 -13.844 -27.797 1 96.81 189 GLU A O 1
ATOM 1536 N N . ASP A 1 190 ? 4.797 -11.797 -27.453 1 96.56 190 ASP A N 1
ATOM 1537 C CA . ASP A 1 190 ? 6.035 -11.086 -27.766 1 96.56 190 ASP A CA 1
ATOM 1538 C C . ASP A 1 190 ? 6.641 -10.469 -26.516 1 96.56 190 ASP A C 1
ATOM 1540 O O . ASP A 1 190 ? 6.246 -9.375 -26.094 1 96.56 190 ASP A O 1
ATOM 1544 N N . ILE A 1 191 ? 7.66 -11.062 -26.031 1 97.62 191 ILE A N 1
ATOM 1545 C CA . ILE A 1 191 ? 8.211 -10.672 -24.734 1 97.62 191 ILE A CA 1
ATOM 1546 C C . ILE A 1 191 ? 8.883 -9.305 -24.859 1 97.62 191 ILE A C 1
ATOM 1548 O O . ILE A 1 191 ? 8.867 -8.516 -23.906 1 97.62 191 ILE A O 1
ATOM 1552 N N . SER A 1 192 ? 9.492 -9.008 -25.953 1 97.75 192 SER A N 1
ATOM 1553 C CA . SER A 1 192 ? 10.133 -7.707 -26.141 1 97.75 192 SER A CA 1
ATOM 1554 C C . SER A 1 192 ? 9.109 -6.574 -26.047 1 97.75 192 SER A C 1
ATOM 1556 O O . SER A 1 192 ? 9.32 -5.605 -25.312 1 97.75 192 SER A O 1
ATOM 1558 N N . LYS A 1 193 ? 8.055 -6.738 -26.766 1 96.56 193 LYS A N 1
ATOM 1559 C CA . LYS A 1 193 ? 6.98 -5.746 -26.719 1 96.56 193 LYS A CA 1
ATOM 1560 C C . LYS A 1 193 ? 6.363 -5.68 -25.312 1 96.56 193 LYS A C 1
ATOM 1562 O O . LYS A 1 193 ? 6.031 -4.598 -24.828 1 96.56 193 LYS A O 1
ATOM 1567 N N . HIS A 1 194 ? 6.168 -6.812 -24.719 1 97.69 194 HIS A N 1
ATOM 1568 C CA . HIS A 1 194 ? 5.566 -6.867 -23.391 1 97.69 194 HIS A CA 1
ATOM 1569 C C . HIS A 1 194 ? 6.445 -6.172 -22.359 1 97.69 194 HIS A C 1
ATOM 1571 O O . HIS A 1 194 ? 5.945 -5.461 -21.484 1 97.69 194 HIS A O 1
ATOM 1577 N N . ILE A 1 195 ? 7.754 -6.34 -22.438 1 97.94 195 ILE A N 1
ATOM 1578 C CA . ILE A 1 195 ? 8.703 -5.695 -21.531 1 97.94 195 ILE A CA 1
ATOM 1579 C C . ILE A 1 195 ? 8.617 -4.176 -21.703 1 97.94 195 ILE A C 1
ATOM 1581 O O . ILE A 1 195 ? 8.695 -3.436 -20.719 1 97.94 195 ILE A O 1
ATOM 1585 N N . GLU A 1 196 ? 8.492 -3.729 -22.938 1 97 196 GLU A N 1
ATOM 1586 C CA . GLU A 1 196 ? 8.32 -2.299 -23.172 1 97 196 GLU A CA 1
ATOM 1587 C C . GLU A 1 196 ? 7.094 -1.761 -22.453 1 97 196 GLU A C 1
ATOM 1589 O O . GLU A 1 196 ? 7.105 -0.638 -21.938 1 97 196 GLU A O 1
ATOM 1594 N N . ALA A 1 197 ? 6.055 -2.561 -22.391 1 95.5 197 ALA A N 1
ATOM 1595 C CA . ALA A 1 197 ? 4.816 -2.174 -21.719 1 95.5 197 ALA A CA 1
ATOM 1596 C C . ALA A 1 197 ? 4.98 -2.227 -20.203 1 95.5 197 ALA A C 1
ATOM 1598 O O . ALA A 1 197 ? 4.328 -1.475 -19.469 1 95.5 197 ALA A O 1
ATOM 1599 N N . MET A 1 198 ? 5.875 -3.047 -19.672 1 97.12 198 MET A N 1
ATOM 1600 C CA . MET A 1 198 ? 6.113 -3.26 -18.25 1 97.12 198 MET A CA 1
ATOM 1601 C C . MET A 1 198 ? 6.992 -2.152 -17.672 1 97.12 198 MET A C 1
ATOM 1603 O O . MET A 1 198 ? 6.793 -1.73 -16.531 1 97.12 198 MET A O 1
ATOM 1607 N N . LYS A 1 199 ? 7.852 -1.703 -18.484 1 98 199 LYS A N 1
ATOM 1608 C CA . LYS A 1 199 ? 9.008 -0.936 -18.016 1 98 199 LYS A CA 1
ATOM 1609 C C . LYS A 1 199 ? 8.57 0.312 -17.266 1 98 199 LYS A C 1
ATOM 1611 O O . LYS A 1 199 ? 8.992 0.532 -16.125 1 98 199 LYS A O 1
ATOM 1616 N N . PRO A 1 200 ? 7.676 1.151 -17.797 1 96.44 200 PRO A N 1
ATOM 1617 C CA . PRO A 1 200 ? 7.359 2.402 -17.094 1 96.44 200 PRO A CA 1
ATOM 1618 C C . PRO A 1 200 ? 6.781 2.174 -15.703 1 96.44 200 PRO A C 1
ATOM 1620 O O . PRO A 1 200 ? 7.121 2.896 -14.766 1 96.44 200 PRO A O 1
ATOM 1623 N N . ILE A 1 201 ? 5.949 1.198 -15.547 1 95.38 201 ILE A N 1
ATOM 1624 C CA . ILE A 1 201 ? 5.289 0.988 -14.266 1 95.38 201 ILE A CA 1
ATOM 1625 C C . ILE A 1 201 ? 6.266 0.354 -13.281 1 95.38 201 ILE A C 1
ATOM 1627 O O . ILE A 1 201 ? 6.23 0.649 -12.086 1 95.38 201 ILE A O 1
ATOM 1631 N N . HIS A 1 202 ? 7.152 -0.555 -13.727 1 98.12 202 HIS A N 1
ATOM 1632 C CA . HIS A 1 202 ? 8.18 -1.114 -12.859 1 98.12 202 HIS A CA 1
ATOM 1633 C C . HIS A 1 202 ? 9.164 -0.039 -12.406 1 98.12 202 HIS A C 1
ATOM 1635 O O . HIS A 1 202 ? 9.594 -0.036 -11.25 1 98.12 202 HIS A O 1
ATOM 1641 N N . GLU A 1 203 ? 9.453 0.884 -13.32 1 97.94 203 GLU A N 1
ATOM 1642 C CA . GLU A 1 203 ? 10.344 1.985 -12.961 1 97.94 203 GLU A CA 1
ATOM 1643 C C . GLU A 1 203 ? 9.75 2.824 -11.836 1 97.94 203 GLU A C 1
ATOM 1645 O O . GLU A 1 203 ? 10.484 3.322 -10.977 1 97.94 203 GLU A O 1
ATOM 1650 N N . ARG A 1 204 ? 8.508 2.877 -11.797 1 96.44 204 ARG A N 1
ATOM 1651 C CA . ARG A 1 204 ? 7.855 3.812 -10.891 1 96.44 204 ARG A CA 1
ATOM 1652 C C . ARG A 1 204 ? 7.445 3.121 -9.594 1 96.44 204 ARG A C 1
ATOM 1654 O O . ARG A 1 204 ? 7.426 3.744 -8.531 1 96.44 204 ARG A O 1
ATOM 1661 N N . LEU A 1 205 ? 7.223 1.822 -9.648 1 96.5 205 LEU A N 1
ATOM 1662 C CA . LEU A 1 205 ? 6.598 1.17 -8.5 1 96.5 205 LEU A CA 1
ATOM 1663 C C . LEU A 1 205 ? 7.625 0.393 -7.688 1 96.5 205 LEU A C 1
ATOM 1665 O O . LEU A 1 205 ? 7.473 0.229 -6.477 1 96.5 205 LEU A O 1
ATOM 1669 N N . MET A 1 206 ? 8.672 -0.158 -8.328 1 98.38 206 MET A N 1
ATOM 1670 C CA . MET A 1 206 ? 9.664 -0.938 -7.594 1 98.38 206 MET A CA 1
ATOM 1671 C C . MET A 1 206 ? 10.625 -0.025 -6.832 1 98.38 206 MET A C 1
ATOM 1673 O O . MET A 1 206 ? 11.016 1.029 -7.336 1 98.38 206 MET A O 1
ATOM 1677 N N . ALA A 1 207 ? 11.016 -0.405 -5.645 1 98.12 207 ALA A N 1
ATOM 1678 C CA . ALA A 1 207 ? 11.766 0.491 -4.762 1 98.12 207 ALA A CA 1
ATOM 1679 C C . ALA A 1 207 ? 13.125 0.845 -5.359 1 98.12 207 ALA A C 1
ATOM 1681 O O . ALA A 1 207 ? 13.547 2 -5.301 1 98.12 207 ALA A O 1
ATOM 1682 N N . ASN A 1 208 ? 13.805 -0.158 -5.816 1 98.31 208 ASN A N 1
ATOM 1683 C CA . ASN A 1 208 ? 15.102 0.031 -6.449 1 98.31 208 ASN A CA 1
ATOM 1684 C C . ASN A 1 208 ? 15.625 -1.267 -7.059 1 98.31 208 ASN A C 1
ATOM 1686 O O . ASN A 1 208 ? 14.984 -2.312 -6.941 1 98.31 208 ASN A O 1
ATOM 1690 N N . ASN A 1 209 ? 16.703 -1.183 -7.762 1 98.38 209 ASN A N 1
ATOM 1691 C CA . ASN A 1 209 ? 17.25 -2.348 -8.445 1 98.38 209 ASN A CA 1
ATOM 1692 C C . ASN A 1 209 ? 17.781 -3.379 -7.457 1 98.38 209 ASN A C 1
ATOM 1694 O O . ASN A 1 209 ? 17.781 -4.578 -7.746 1 98.38 209 ASN A O 1
ATOM 1698 N N . VAL A 1 210 ? 18.234 -2.971 -6.254 1 98.38 210 VAL A N 1
ATOM 1699 C CA . VAL A 1 210 ? 18.719 -3.891 -5.227 1 98.38 210 VAL A CA 1
ATOM 1700 C C . VAL A 1 210 ? 17.609 -4.887 -4.871 1 98.38 210 VAL A C 1
ATOM 1702 O O . VAL A 1 210 ? 17.859 -6.09 -4.789 1 98.38 210 VAL A O 1
ATOM 1705 N N . ALA A 1 211 ? 16.438 -4.383 -4.73 1 98.56 211 ALA A N 1
ATOM 1706 C CA . ALA A 1 211 ? 15.297 -5.242 -4.418 1 98.56 211 ALA A CA 1
ATOM 1707 C C . ALA A 1 211 ? 15.008 -6.211 -5.559 1 98.56 211 ALA A C 1
ATOM 1709 O O . ALA A 1 211 ? 14.758 -7.395 -5.328 1 98.56 211 ALA A O 1
ATOM 1710 N N . LEU A 1 212 ? 15.062 -5.723 -6.801 1 98.69 212 LEU A N 1
ATOM 1711 C CA . LEU A 1 212 ? 14.789 -6.555 -7.969 1 98.69 212 LEU A CA 1
ATOM 1712 C C . LEU A 1 212 ? 15.82 -7.68 -8.086 1 98.69 212 LEU A C 1
ATOM 1714 O O . LEU A 1 212 ? 15.453 -8.844 -8.273 1 98.69 212 LEU A O 1
ATOM 1718 N N . LYS A 1 213 ? 17.047 -7.312 -7.93 1 98.56 213 LYS A N 1
ATOM 1719 C CA . LYS A 1 213 ? 18.125 -8.297 -8.039 1 98.56 213 LYS A CA 1
ATOM 1720 C C . LYS A 1 213 ? 18.016 -9.344 -6.938 1 98.56 213 LYS A C 1
ATOM 1722 O O . LYS A 1 213 ? 18.25 -10.531 -7.176 1 98.56 213 LYS A O 1
ATOM 1727 N N . ASN A 1 214 ? 17.719 -8.883 -5.797 1 98.5 214 ASN A N 1
ATOM 1728 C CA . ASN A 1 214 ? 17.578 -9.812 -4.68 1 98.5 214 ASN A CA 1
ATOM 1729 C C . ASN A 1 214 ? 16.484 -10.844 -4.945 1 98.5 214 ASN A C 1
ATOM 1731 O O . ASN A 1 214 ? 16.672 -12.031 -4.691 1 98.5 214 ASN A O 1
ATOM 1735 N N . TRP A 1 215 ? 15.352 -10.406 -5.418 1 98.69 215 TRP A N 1
ATOM 1736 C CA . TRP A 1 215 ? 14.25 -11.32 -5.723 1 98.69 215 TRP A CA 1
ATOM 1737 C C . TRP A 1 215 ? 14.641 -12.297 -6.828 1 98.69 215 TRP A C 1
ATOM 1739 O O . TRP A 1 215 ? 14.406 -13.5 -6.711 1 98.69 215 TRP A O 1
ATOM 1749 N N . VAL A 1 216 ? 15.211 -11.773 -7.934 1 98.81 216 VAL A N 1
ATOM 1750 C CA . VAL A 1 216 ? 15.602 -12.625 -9.055 1 98.81 216 VAL A CA 1
ATOM 1751 C C . VAL A 1 216 ? 16.562 -13.711 -8.57 1 98.81 216 VAL A C 1
ATOM 1753 O O . VAL A 1 216 ? 16.438 -14.875 -8.953 1 98.81 216 VAL A O 1
ATOM 1756 N N . LYS A 1 217 ? 17.484 -13.336 -7.734 1 98.25 217 LYS A N 1
ATOM 1757 C CA . LYS A 1 217 ? 18.438 -14.297 -7.184 1 98.25 217 LYS A CA 1
ATOM 1758 C C . LYS A 1 217 ? 17.719 -15.43 -6.457 1 98.25 217 LYS A C 1
ATOM 1760 O O . LYS A 1 217 ? 18.156 -16.578 -6.52 1 98.25 217 LYS A O 1
ATOM 1765 N N . ARG A 1 218 ? 16.656 -15.141 -5.812 1 98.19 218 ARG A N 1
ATOM 1766 C CA . ARG A 1 218 ? 15.914 -16.109 -5.012 1 98.19 218 ARG A CA 1
ATOM 1767 C C . ARG A 1 218 ? 15.156 -17.094 -5.898 1 98.19 218 ARG A C 1
ATOM 1769 O O . ARG A 1 218 ? 14.93 -18.234 -5.516 1 98.19 218 ARG A O 1
ATOM 1776 N N . VAL A 1 219 ? 14.805 -16.609 -7.141 1 98.69 219 VAL A N 1
ATOM 1777 C CA . VAL A 1 219 ? 13.852 -17.438 -7.883 1 98.69 219 VAL A CA 1
ATOM 1778 C C . VAL A 1 219 ? 14.531 -18 -9.125 1 98.69 219 VAL A C 1
ATOM 1780 O O . VAL A 1 219 ? 14.008 -18.922 -9.758 1 98.69 219 VAL A O 1
ATOM 1783 N N . ARG A 1 220 ? 15.609 -17.5 -9.547 1 97.44 220 ARG A N 1
ATOM 1784 C CA . ARG A 1 220 ? 16.234 -17.859 -10.812 1 97.44 220 ARG A CA 1
ATOM 1785 C C . ARG A 1 220 ? 16.578 -19.344 -10.867 1 97.44 220 ARG A C 1
ATOM 1787 O O . ARG A 1 220 ? 16.609 -19.938 -11.945 1 97.44 220 ARG A O 1
ATOM 1794 N N . GLY A 1 221 ? 16.844 -19.984 -9.766 1 97.44 221 GLY A N 1
ATOM 1795 C CA . GLY A 1 221 ? 17.234 -21.391 -9.75 1 97.44 221 GLY A CA 1
ATOM 1796 C C . GLY A 1 221 ? 16.047 -22.328 -9.758 1 97.44 221 GLY A C 1
ATOM 1797 O O . GLY A 1 221 ? 16.219 -23.547 -9.891 1 97.44 221 GLY A O 1
ATOM 1798 N N . LEU A 1 222 ? 14.883 -21.859 -9.625 1 98.31 222 LEU A N 1
ATOM 1799 C CA . LEU A 1 222 ? 13.68 -22.703 -9.609 1 98.31 222 LEU A CA 1
ATOM 1800 C C . LEU A 1 222 ? 13.336 -23.172 -11.016 1 98.31 222 LEU A C 1
ATOM 1802 O O . LEU A 1 222 ? 13.656 -22.516 -12 1 98.31 222 LEU A O 1
ATOM 1806 N N . SER A 1 223 ? 12.781 -24.375 -11.094 1 98.38 223 SER A N 1
ATOM 1807 C CA . SER A 1 223 ? 12.148 -24.812 -12.328 1 98.38 223 SER A CA 1
ATOM 1808 C C . SER A 1 223 ? 10.781 -24.156 -12.516 1 98.38 223 SER A C 1
ATOM 1810 O O . SER A 1 223 ? 9.789 -24.609 -11.93 1 98.38 223 SER A O 1
ATOM 1812 N N . ILE A 1 224 ? 10.719 -23.109 -13.32 1 98.69 224 ILE A N 1
ATOM 1813 C CA . ILE A 1 224 ? 9.5 -22.328 -13.469 1 98.69 224 ILE A CA 1
ATOM 1814 C C . ILE A 1 224 ? 8.891 -22.578 -14.852 1 98.69 224 ILE A C 1
ATOM 1816 O O . ILE A 1 224 ? 9.586 -22.484 -15.867 1 98.69 224 ILE A O 1
ATOM 1820 N N . GLU A 1 225 ? 7.668 -22.938 -14.898 1 98.62 225 GLU A N 1
ATOM 1821 C CA . GLU A 1 225 ? 6.984 -23.188 -16.172 1 98.62 225 GLU A CA 1
ATOM 1822 C C . GLU A 1 225 ? 6.316 -21.922 -16.688 1 98.62 225 GLU A C 1
ATOM 1824 O O . GLU A 1 225 ? 6.129 -21.75 -17.891 1 98.62 225 GLU A O 1
ATOM 1829 N N . ALA A 1 226 ? 5.879 -21 -15.797 1 98.81 226 ALA A N 1
ATOM 1830 C CA . ALA A 1 226 ? 5.301 -19.719 -16.172 1 98.81 226 ALA A CA 1
ATOM 1831 C C . ALA A 1 226 ? 5.273 -18.75 -14.984 1 98.81 226 ALA A C 1
ATOM 1833 O O . ALA A 1 226 ? 5.258 -19.188 -13.828 1 98.81 226 ALA A O 1
ATOM 1834 N N . ILE A 1 227 ? 5.363 -17.5 -15.273 1 98.88 227 ILE A N 1
ATOM 1835 C CA . ILE A 1 227 ? 5.18 -16.438 -14.289 1 98.88 227 ILE A CA 1
ATOM 1836 C C . ILE A 1 227 ? 3.781 -15.844 -14.422 1 98.88 227 ILE A C 1
ATOM 1838 O O . ILE A 1 227 ? 3.352 -15.5 -15.523 1 98.88 227 ILE A O 1
ATOM 1842 N N . LEU A 1 228 ? 3.025 -15.781 -13.367 1 98.81 228 LEU A N 1
ATOM 1843 C CA . LEU A 1 228 ? 1.633 -15.352 -13.328 1 98.81 228 LEU A CA 1
ATOM 1844 C C . LEU A 1 228 ? 1.477 -14.086 -12.492 1 98.81 228 LEU A C 1
ATOM 1846 O O . LEU A 1 228 ? 1.199 -14.164 -11.297 1 98.81 228 LEU A O 1
ATOM 1850 N N . PRO A 1 229 ? 1.575 -12.906 -13.117 1 98 229 PRO A N 1
ATOM 1851 C CA . PRO A 1 229 ? 1.463 -11.648 -12.383 1 98 229 PRO A CA 1
ATOM 1852 C C . PRO A 1 229 ? 0.016 -11.266 -12.078 1 98 229 PRO A C 1
ATOM 1854 O O . PRO A 1 229 ? -0.912 -11.891 -12.602 1 98 229 PRO A O 1
ATOM 1857 N N . GLN A 1 230 ? -0.143 -10.281 -11.211 1 95.38 230 GLN A N 1
ATOM 1858 C CA . GLN A 1 230 ? -1.447 -9.805 -10.758 1 95.38 230 GLN A CA 1
ATOM 1859 C C . GLN A 1 230 ? -2.104 -8.914 -11.812 1 95.38 230 GLN A C 1
ATOM 1861 O O . GLN A 1 230 ? -3.326 -8.75 -11.82 1 95.38 230 GLN A O 1
ATOM 1866 N N . HIS A 1 231 ? -1.369 -8.273 -12.656 1 93.38 231 HIS A N 1
ATOM 1867 C CA . HIS A 1 231 ? -1.812 -7.484 -13.805 1 93.38 231 HIS A CA 1
ATOM 1868 C C . HIS A 1 231 ? -1.019 -7.84 -15.055 1 93.38 231 HIS A C 1
ATOM 1870 O O . HIS A 1 231 ? 0.054 -8.438 -14.969 1 93.38 231 HIS A O 1
ATOM 1876 N N . GLY A 1 232 ? -1.585 -7.465 -16.156 1 94.06 232 GLY A N 1
ATOM 1877 C CA . GLY A 1 232 ? -0.89 -7.738 -17.391 1 94.06 232 GLY A CA 1
ATOM 1878 C C . GLY A 1 232 ? -1.101 -9.148 -17.906 1 94.06 232 GLY A C 1
ATOM 1879 O O . GLY A 1 232 ? -2.238 -9.609 -18.016 1 94.06 232 GLY A O 1
ATOM 1880 N N . ALA A 1 233 ? 0.087 -9.844 -18.219 1 97.19 233 ALA A N 1
ATOM 1881 C CA . ALA A 1 233 ? -0.041 -11.125 -18.891 1 97.19 233 ALA A CA 1
ATOM 1882 C C . ALA A 1 233 ? 0.949 -12.141 -18.344 1 97.19 233 ALA A C 1
ATOM 1884 O O . ALA A 1 233 ? 1.999 -11.773 -17.812 1 97.19 233 ALA A O 1
ATOM 1885 N N . ILE A 1 234 ? 0.611 -13.344 -18.516 1 98.62 234 ILE A N 1
ATOM 1886 C CA . ILE A 1 234 ? 1.443 -14.469 -18.109 1 98.62 234 ILE A CA 1
ATOM 1887 C C . ILE A 1 234 ? 2.711 -14.508 -18.969 1 98.62 234 ILE A C 1
ATOM 1889 O O . ILE A 1 234 ? 2.66 -14.289 -20.172 1 98.62 234 ILE A O 1
ATOM 1893 N N . ILE A 1 235 ? 3.84 -14.703 -18.359 1 98.75 235 ILE A N 1
ATOM 1894 C CA . ILE A 1 235 ? 5.117 -14.852 -19.047 1 98.75 235 ILE A CA 1
ATOM 1895 C C . ILE A 1 235 ? 5.461 -16.328 -19.188 1 98.75 235 ILE A C 1
ATOM 1897 O O . ILE A 1 235 ? 5.562 -17.047 -18.188 1 98.75 235 ILE A O 1
ATOM 1901 N N . GLN A 1 236 ? 5.691 -16.766 -20.406 1 98.5 236 GLN A N 1
ATOM 1902 C CA . GLN A 1 236 ? 5.887 -18.172 -20.719 1 98.5 236 GLN A CA 1
ATOM 1903 C C . GLN A 1 236 ? 7.309 -18.625 -20.375 1 98.5 236 GLN A C 1
ATOM 1905 O O . GLN A 1 236 ? 8.219 -17.797 -20.281 1 98.5 236 GLN A O 1
ATOM 1910 N N . LYS A 1 237 ? 7.449 -19.906 -20.266 1 98.12 237 LYS A N 1
ATOM 1911 C CA . LYS A 1 237 ? 8.719 -20.516 -19.891 1 98.12 237 LYS A CA 1
ATOM 1912 C C . LYS A 1 237 ? 9.859 -20 -20.75 1 98.12 237 LYS A C 1
ATOM 1914 O O . LYS A 1 237 ? 10.914 -19.609 -20.234 1 98.12 237 LYS A O 1
ATOM 1919 N N . LYS A 1 238 ? 9.648 -19.875 -21.984 1 97.88 238 LYS A N 1
ATOM 1920 C CA . LYS A 1 238 ? 10.695 -19.516 -22.938 1 97.88 238 LYS A CA 1
ATOM 1921 C C . LYS A 1 238 ? 11.172 -18.078 -22.734 1 97.88 238 LYS A C 1
ATOM 1923 O O . LYS A 1 238 ? 12.258 -17.703 -23.188 1 97.88 238 LYS A O 1
ATOM 1928 N N . ASP A 1 239 ? 10.328 -17.266 -22.078 1 98.56 239 ASP A N 1
ATOM 1929 C CA . ASP A 1 239 ? 10.586 -15.828 -21.984 1 98.56 239 ASP A CA 1
ATOM 1930 C C . ASP A 1 239 ? 11.102 -15.453 -20.594 1 98.56 239 ASP A C 1
ATOM 1932 O O . ASP A 1 239 ? 11.445 -14.297 -20.344 1 98.56 239 ASP A O 1
ATOM 1936 N N . ILE A 1 240 ? 11.188 -16.375 -19.656 1 98.62 240 ILE A N 1
ATOM 1937 C CA . ILE A 1 240 ? 11.484 -16.109 -18.25 1 98.62 240 ILE A CA 1
ATOM 1938 C C . ILE A 1 240 ? 12.914 -15.586 -18.109 1 98.62 240 ILE A C 1
ATOM 1940 O O . ILE A 1 240 ? 13.164 -14.664 -17.344 1 98.62 240 ILE A O 1
ATOM 1944 N N . GLY A 1 241 ? 13.828 -16.172 -18.828 1 98.56 241 GLY A N 1
ATOM 1945 C CA . GLY A 1 241 ? 15.188 -15.672 -18.812 1 98.56 241 GLY A CA 1
ATOM 1946 C C . GLY A 1 241 ? 15.297 -14.211 -19.188 1 98.56 241 GLY A C 1
ATOM 1947 O O . GLY A 1 241 ? 15.969 -13.438 -18.5 1 98.56 241 GLY A O 1
ATOM 1948 N N . ARG A 1 242 ? 14.664 -13.82 -20.25 1 98.5 242 ARG A N 1
ATOM 1949 C CA . ARG A 1 242 ? 14.664 -12.43 -20.703 1 98.5 242 ARG A CA 1
ATOM 1950 C C . ARG A 1 242 ? 14.008 -11.516 -19.688 1 98.5 242 ARG A C 1
ATOM 1952 O O . ARG A 1 242 ? 14.461 -10.391 -19.453 1 98.5 242 ARG A O 1
ATOM 1959 N N . PHE A 1 243 ? 12.945 -12 -19.141 1 98.75 243 PHE A N 1
ATOM 1960 C CA . PHE A 1 243 ? 12.242 -11.25 -18.094 1 98.75 243 PHE A CA 1
ATOM 1961 C C . PHE A 1 243 ? 13.156 -10.992 -16.906 1 98.75 243 PHE A C 1
ATOM 1963 O O . PHE A 1 243 ? 13.242 -9.859 -16.422 1 98.75 243 PHE A O 1
ATOM 1970 N N . PHE A 1 244 ? 13.875 -12.062 -16.391 1 98.81 244 PHE A N 1
ATOM 1971 C CA . PHE A 1 244 ? 14.797 -11.898 -15.273 1 98.81 244 PHE A CA 1
ATOM 1972 C C . PHE A 1 244 ? 15.914 -10.922 -15.633 1 98.81 244 PHE A C 1
ATOM 1974 O O . PHE A 1 244 ? 16.281 -10.07 -14.82 1 98.81 244 PHE A O 1
ATOM 1981 N N . ASN A 1 245 ? 16.422 -11.023 -16.844 1 98.75 245 ASN A N 1
ATOM 1982 C CA . ASN A 1 245 ? 17.469 -10.109 -17.297 1 98.75 245 ASN A CA 1
ATOM 1983 C C . ASN A 1 245 ? 16.984 -8.664 -17.297 1 98.75 245 ASN A C 1
ATOM 1985 O O . ASN A 1 245 ? 17.703 -7.758 -16.891 1 98.75 245 ASN A O 1
ATOM 1989 N N . PHE A 1 246 ? 15.797 -8.461 -17.766 1 98.75 246 PHE A N 1
ATOM 1990 C CA . PHE A 1 246 ? 15.18 -7.137 -17.75 1 98.75 246 PHE A CA 1
ATOM 1991 C C . PHE A 1 246 ? 15.148 -6.57 -16.344 1 98.75 246 PHE A C 1
ATOM 1993 O O . PHE A 1 246 ? 15.594 -5.445 -16.109 1 98.75 246 PHE A O 1
ATOM 2000 N N . LEU A 1 247 ? 14.648 -7.371 -15.398 1 98.75 247 LEU A N 1
ATOM 2001 C CA . LEU A 1 247 ? 14.523 -6.91 -14.023 1 98.75 247 LEU A CA 1
ATOM 2002 C C . LEU A 1 247 ? 15.891 -6.621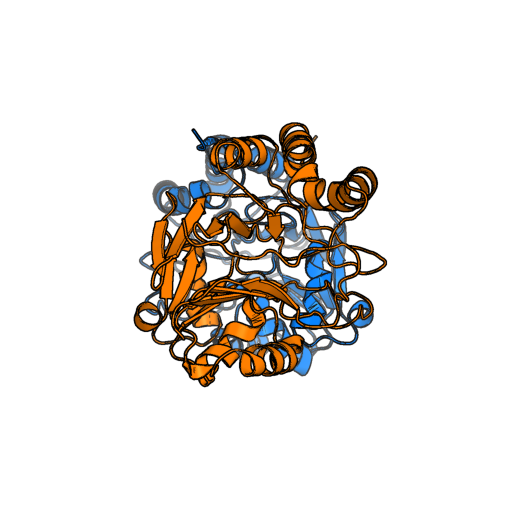 -13.414 1 98.75 247 LEU A C 1
ATOM 2004 O O . LEU A 1 247 ? 16.062 -5.609 -12.727 1 98.75 247 LEU A O 1
ATOM 2008 N N . GLU A 1 248 ? 16.828 -7.465 -13.633 1 98.62 248 GLU A N 1
ATOM 2009 C CA . GLU A 1 248 ? 18.156 -7.34 -13.047 1 98.62 248 GLU A CA 1
ATOM 2010 C C . GLU A 1 248 ? 18.859 -6.078 -13.523 1 98.62 248 GLU A C 1
ATOM 2012 O O . GLU A 1 248 ? 19.766 -5.566 -12.852 1 98.62 248 GLU A O 1
ATOM 2017 N N . ASN A 1 249 ? 18.438 -5.57 -14.648 1 98.5 249 ASN A N 1
ATOM 2018 C CA . ASN A 1 249 ? 19.141 -4.434 -15.234 1 98.5 249 ASN A CA 1
ATOM 2019 C C . ASN A 1 249 ? 18.297 -3.166 -15.188 1 98.5 249 ASN A C 1
ATOM 2021 O O . ASN A 1 249 ? 18.703 -2.119 -15.695 1 98.5 249 ASN A O 1
ATOM 2025 N N . LEU A 1 250 ? 17.172 -3.215 -14.648 1 98.69 250 LEU A N 1
ATOM 2026 C CA . LEU A 1 250 ? 16.25 -2.082 -14.633 1 98.69 250 LEU A CA 1
ATOM 2027 C C . LEU A 1 250 ? 16.594 -1.117 -13.5 1 98.69 250 LEU A C 1
ATOM 2029 O O . LEU A 1 250 ? 16.531 -1.485 -12.328 1 98.69 250 LEU A O 1
ATOM 2033 N N . LYS A 1 251 ? 17.016 0.106 -13.812 1 98.44 251 LYS A N 1
ATOM 2034 C CA . LYS A 1 251 ? 16.984 1.165 -12.812 1 98.44 251 LYS A CA 1
ATOM 2035 C C . LYS A 1 251 ? 15.555 1.595 -12.5 1 98.44 251 LYS A C 1
ATOM 2037 O O . LYS A 1 251 ? 14.758 1.818 -13.406 1 98.44 251 LYS A O 1
ATOM 2042 N N . CYS A 1 252 ? 15.25 1.639 -11.203 1 98.44 252 CYS A N 1
ATOM 2043 C CA . CYS A 1 252 ? 13.875 1.935 -10.82 1 98.44 252 CYS A CA 1
ATOM 2044 C C . CYS A 1 252 ? 13.828 2.596 -9.445 1 98.44 252 CYS A C 1
ATOM 2046 O O . CYS A 1 252 ? 14.82 2.613 -8.727 1 98.44 252 CYS A O 1
ATOM 2048 N N . GLY A 1 253 ? 12.641 3.191 -9.094 1 98 253 GLY A N 1
ATOM 2049 C CA . GLY A 1 253 ? 12.414 3.781 -7.789 1 98 253 GLY A CA 1
ATOM 2050 C C . GLY A 1 253 ? 13.492 4.762 -7.379 1 98 253 GLY A C 1
ATOM 2051 O O . GLY A 1 253 ? 13.773 5.723 -8.102 1 98 253 GLY A O 1
ATOM 2052 N N . THR A 1 254 ? 14.18 4.441 -6.301 1 98.19 254 THR A N 1
ATOM 2053 C CA . THR A 1 254 ? 15.117 5.383 -5.711 1 98.19 254 THR A CA 1
ATOM 2054 C C . THR A 1 254 ? 16.406 5.441 -6.527 1 98.19 254 THR A C 1
ATOM 2056 O O . THR A 1 254 ? 17.219 6.355 -6.352 1 98.19 254 THR A O 1
ATOM 2059 N N . ASP A 1 255 ? 16.609 4.445 -7.441 1 98.31 255 ASP A N 1
ATOM 2060 C CA . ASP A 1 255 ? 17.734 4.559 -8.375 1 98.31 255 ASP A CA 1
ATOM 2061 C C . ASP A 1 255 ? 17.594 5.812 -9.242 1 98.31 255 ASP A C 1
ATOM 2063 O O . ASP A 1 255 ? 18.594 6.32 -9.758 1 98.31 255 ASP A O 1
ATOM 2067 N N . LEU A 1 256 ? 16.391 6.219 -9.398 1 96.5 256 LEU A N 1
ATOM 2068 C CA . LEU A 1 256 ? 16.109 7.297 -10.336 1 96.5 256 LEU A CA 1
ATOM 2069 C C . LEU A 1 256 ? 15.953 8.625 -9.609 1 96.5 256 LEU A C 1
ATOM 2071 O O . LEU A 1 256 ? 15.648 9.648 -10.227 1 96.5 256 LEU A O 1
ATOM 2075 N N . ILE A 1 257 ? 16 8.594 -8.258 1 87.31 257 ILE A N 1
ATOM 2076 C CA . ILE A 1 257 ? 15.906 9.812 -7.473 1 87.31 257 ILE A CA 1
ATOM 2077 C C . ILE A 1 257 ? 17.203 10.625 -7.605 1 87.31 257 ILE A C 1
ATOM 2079 O O . ILE A 1 257 ? 18.297 10.07 -7.484 1 87.31 257 ILE A O 1
ATOM 2083 N N . ARG A 1 258 ? 17.172 11.898 -8.18 1 67.5 258 ARG A N 1
ATOM 2084 C CA . ARG A 1 258 ? 18.297 12.812 -8.328 1 67.5 258 ARG A CA 1
ATOM 2085 C C . ARG A 1 258 ? 18.438 13.727 -7.113 1 67.5 258 ARG A C 1
ATOM 2087 O O . ARG A 1 258 ? 17.438 14.023 -6.441 1 67.5 258 ARG A O 1
ATOM 2094 N N . MET B 1 1 ? 2.215 40.156 9.945 1 43.28 1 MET B N 1
ATOM 2095 C CA . MET B 1 1 ? 2.807 38.844 10.18 1 43.28 1 MET B CA 1
ATOM 2096 C C . MET B 1 1 ? 1.871 37.969 11.008 1 43.28 1 MET B C 1
ATOM 2098 O O . MET B 1 1 ? 1.5 38.344 12.125 1 43.28 1 MET B O 1
ATOM 2102 N N . GLU B 1 2 ? 0.782 37.375 10.391 1 56.22 2 GLU B N 1
ATOM 2103 C CA . GLU B 1 2 ? -0.437 36.969 11.086 1 56.22 2 GLU B CA 1
ATOM 2104 C C . GLU B 1 2 ? -0.123 36.062 12.273 1 56.22 2 GLU B C 1
ATOM 2106 O O . GLU B 1 2 ? 0.645 35.125 12.133 1 56.22 2 GLU B O 1
ATOM 2111 N N . ASN B 1 3 ? -0.066 36.625 13.461 1 75.81 3 ASN B N 1
ATOM 2112 C CA . ASN B 1 3 ? 0.274 36.156 14.805 1 75.81 3 ASN B CA 1
ATOM 2113 C C . ASN B 1 3 ? -0.575 34.969 15.227 1 75.81 3 ASN B C 1
ATOM 2115 O O . ASN B 1 3 ? -1.738 35.125 15.602 1 75.81 3 ASN B O 1
ATOM 2119 N N . GLY B 1 4 ? -0.349 33.75 14.688 1 93.31 4 GLY B N 1
ATOM 2120 C CA . GLY B 1 4 ? -1.044 32.562 15.156 1 93.31 4 GLY B CA 1
ATOM 2121 C C . GLY B 1 4 ? -0.493 32.031 16.453 1 93.31 4 GLY B C 1
ATOM 2122 O O . GLY B 1 4 ? 0.567 32.469 16.922 1 93.31 4 GLY B O 1
ATOM 2123 N N . GLU B 1 5 ? -1.335 31.391 17.234 1 97.81 5 GLU B N 1
ATOM 2124 C CA . GLU B 1 5 ? -0.966 30.734 18.484 1 97.81 5 GLU B CA 1
ATOM 2125 C C . GLU B 1 5 ? -0.851 29.234 18.297 1 97.81 5 GLU B C 1
ATOM 2127 O O . GLU B 1 5 ? -1.67 28.625 17.609 1 97.81 5 GLU B O 1
ATOM 2132 N N . TYR B 1 6 ? 0.197 28.672 18.875 1 98.38 6 TYR B N 1
ATOM 2133 C CA . TYR B 1 6 ? 0.416 27.234 18.875 1 98.38 6 TYR B CA 1
ATOM 2134 C C . TYR B 1 6 ? -0.014 26.609 20.203 1 98.38 6 TYR B C 1
ATOM 2136 O O . TYR B 1 6 ? 0.263 27.156 21.266 1 98.38 6 TYR B O 1
ATOM 2144 N N . PHE B 1 7 ? -0.729 25.5 20.109 1 98.25 7 PHE B N 1
ATOM 2145 C CA . PHE B 1 7 ? -1.229 24.828 21.312 1 98.25 7 PHE B CA 1
ATOM 2146 C C . PHE B 1 7 ? -0.703 23.391 21.375 1 98.25 7 PHE B C 1
ATOM 2148 O O . PHE B 1 7 ? -1.472 22.453 21.594 1 98.25 7 PHE B O 1
ATOM 2155 N N . ILE B 1 8 ? 0.559 23.203 21.219 1 97.94 8 ILE B N 1
ATOM 2156 C CA . ILE B 1 8 ? 1.195 21.891 21.266 1 97.94 8 ILE B CA 1
ATOM 2157 C C . ILE B 1 8 ? 1.935 21.719 22.578 1 97.94 8 ILE B C 1
ATOM 2159 O O . ILE B 1 8 ? 2.844 22.484 22.906 1 97.94 8 ILE B O 1
ATOM 2163 N N . ASN B 1 9 ? 1.525 20.781 23.297 1 96.38 9 ASN B N 1
ATOM 2164 C CA . ASN B 1 9 ? 2.221 20.422 24.531 1 96.38 9 ASN B CA 1
ATOM 2165 C C . ASN B 1 9 ? 2.016 18.953 24.875 1 96.38 9 ASN B C 1
ATOM 2167 O O . ASN B 1 9 ? 1 18.359 24.5 1 96.38 9 ASN B O 1
ATOM 2171 N N . PRO B 1 10 ? 2.922 18.328 25.609 1 96.31 10 PRO B N 1
ATOM 2172 C CA . PRO B 1 10 ? 2.928 16.875 25.828 1 96.31 10 PRO B CA 1
ATOM 2173 C C . PRO B 1 10 ? 1.75 16.406 26.688 1 96.31 10 PRO B C 1
ATOM 2175 O O . PRO B 1 10 ? 1.507 15.211 26.812 1 96.31 10 PRO B O 1
ATOM 2178 N N . ASN B 1 11 ? 0.928 17.25 27.234 1 96.44 11 ASN B N 1
ATOM 2179 C CA . ASN B 1 11 ? -0.16 16.859 28.125 1 96.44 11 ASN B CA 1
ATOM 2180 C C . ASN B 1 11 ? -1.469 16.672 27.375 1 96.44 11 ASN B C 1
ATOM 2182 O O . ASN B 1 11 ? -2.479 16.266 27.953 1 96.44 11 ASN B O 1
ATOM 2186 N N . LEU B 1 12 ? -1.455 16.891 26.109 1 97.44 12 LEU B N 1
ATOM 2187 C CA . LEU B 1 12 ? -2.676 16.75 25.312 1 97.44 12 LEU B CA 1
ATOM 2188 C C . LEU B 1 12 ? -3.131 15.297 25.297 1 97.44 12 LEU B C 1
ATOM 2190 O O . LEU B 1 12 ? -2.316 14.391 25.109 1 97.44 12 LEU B O 1
ATOM 2194 N N . ASP B 1 13 ? -4.418 15.07 25.516 1 95.56 13 ASP B N 1
ATOM 2195 C CA . ASP B 1 13 ? -5.027 13.742 25.5 1 95.56 13 ASP B CA 1
ATOM 2196 C C . ASP B 1 13 ? -5.207 13.242 24.062 1 95.56 13 ASP B C 1
ATOM 2198 O O . ASP B 1 13 ? -5.977 13.82 23.297 1 95.56 13 ASP B O 1
ATOM 2202 N N . PRO B 1 14 ? -4.539 12.195 23.703 1 94.12 14 PRO B N 1
ATOM 2203 C CA . PRO B 1 14 ? -4.645 11.711 22.328 1 94.12 14 PRO B CA 1
ATOM 2204 C C . PRO B 1 14 ? -6.059 11.266 21.953 1 94.12 14 PRO B C 1
ATOM 2206 O O . PRO B 1 14 ? -6.375 11.109 20.781 1 94.12 14 PRO B O 1
ATOM 2209 N N . ARG B 1 15 ? -6.945 11.07 22.953 1 92.94 15 ARG B N 1
ATOM 2210 C CA . ARG B 1 15 ? -8.289 10.562 22.688 1 92.94 15 ARG B CA 1
ATOM 2211 C C . ARG B 1 15 ? -9.25 11.695 22.375 1 92.94 15 ARG B C 1
ATOM 2213 O O . ARG B 1 15 ? -10.383 11.461 21.953 1 92.94 15 ARG B O 1
ATOM 2220 N N . LYS B 1 16 ? -8.844 12.844 22.438 1 95.44 16 LYS B N 1
ATOM 2221 C CA . LYS B 1 16 ? -9.695 14.016 22.219 1 95.44 16 LYS B CA 1
ATOM 2222 C C . LYS B 1 16 ? -9.18 14.867 21.062 1 95.44 16 LYS B C 1
ATOM 2224 O O . LYS B 1 16 ? -7.992 14.812 20.734 1 95.44 16 LYS B O 1
ATOM 2229 N N . ASP B 1 17 ? -10.125 15.578 20.5 1 97.75 17 ASP B N 1
ATOM 2230 C CA . ASP B 1 17 ? -9.695 16.547 19.5 1 97.75 17 ASP B CA 1
ATOM 2231 C C . ASP B 1 17 ? -9.023 17.75 20.172 1 97.75 17 ASP B C 1
ATOM 2233 O O . ASP B 1 17 ? -9.359 18.125 21.297 1 97.75 17 ASP B O 1
ATOM 2237 N N . HIS B 1 18 ? -8.062 18.359 19.484 1 98.62 18 HIS B N 1
ATOM 2238 C CA . HIS B 1 18 ? -7.332 19.516 19.984 1 98.62 18 HIS B CA 1
ATOM 2239 C C . HIS B 1 18 ? -7.031 20.516 18.875 1 98.62 18 HIS B C 1
ATOM 2241 O O . HIS B 1 18 ? -6.605 20.125 17.781 1 98.62 18 HIS B O 1
ATOM 2247 N N . ILE B 1 19 ? -7.289 21.812 19.125 1 98.75 19 ILE B N 1
ATOM 2248 C CA . ILE B 1 19 ? -6.699 22.859 18.281 1 98.75 19 ILE B CA 1
ATOM 2249 C C . ILE B 1 19 ? -5.191 22.906 18.5 1 98.75 19 ILE B C 1
ATOM 2251 O O . ILE B 1 19 ? -4.734 23.062 19.641 1 98.75 19 ILE B O 1
ATOM 2255 N N . LEU B 1 20 ? -4.438 22.719 17.453 1 98.81 20 LEU B N 1
ATOM 2256 C CA . LEU B 1 20 ? -2.982 22.734 17.562 1 98.81 20 LEU B CA 1
ATOM 2257 C C . LEU B 1 20 ? -2.42 24.094 17.156 1 98.81 20 LEU B C 1
ATOM 2259 O O . LEU B 1 20 ? -1.329 24.469 17.594 1 98.81 20 LEU B O 1
ATOM 2263 N N . TYR B 1 21 ? -3.119 24.797 16.281 1 98.75 21 TYR B N 1
ATOM 2264 C CA . TYR B 1 21 ? -2.775 26.141 15.805 1 98.75 21 TYR B CA 1
ATOM 2265 C C . TYR B 1 21 ? -4.027 26.938 15.484 1 98.75 21 TYR B C 1
ATOM 2267 O O . TYR B 1 21 ? -5 26.391 14.938 1 98.75 21 TYR B O 1
ATOM 2275 N N . LYS B 1 22 ? -4 28.219 15.82 1 98.31 22 LYS B N 1
ATOM 2276 C CA . LYS B 1 22 ? -5.141 29.078 15.477 1 98.31 22 LYS B CA 1
ATOM 2277 C C . LYS B 1 22 ? -4.703 30.516 15.266 1 98.31 22 LYS B C 1
ATOM 2279 O O . LYS B 1 22 ? -3.891 31.047 16.031 1 98.31 22 LYS B O 1
ATOM 2284 N N . ASP B 1 23 ? -5.145 31.094 14.258 1 97.12 23 ASP B N 1
ATOM 2285 C CA . ASP B 1 23 ? -5.141 32.531 14.086 1 97.12 23 ASP B CA 1
ATOM 2286 C C . ASP B 1 23 ? -6.504 33.031 13.625 1 97.12 23 ASP B C 1
ATOM 2288 O O . ASP B 1 23 ? -7.52 32.375 13.828 1 97.12 23 ASP B O 1
ATOM 2292 N N . LYS B 1 24 ? -6.652 34.219 13.102 1 94.31 24 LYS B N 1
ATOM 2293 C CA . LYS B 1 24 ? -7.941 34.844 12.82 1 94.31 24 LYS B CA 1
ATOM 2294 C C . LYS B 1 24 ? -8.727 34.062 11.781 1 94.31 24 LYS B C 1
ATOM 2296 O O . LYS B 1 24 ? -9.961 33.969 11.852 1 94.31 24 LYS B O 1
ATOM 2301 N N . GLU B 1 25 ? -8.039 33.375 10.906 1 95.56 25 GLU B N 1
ATOM 2302 C CA . GLU B 1 25 ? -8.766 32.781 9.781 1 95.56 25 GLU B CA 1
ATOM 2303 C C . GLU B 1 25 ? -8.352 31.328 9.562 1 95.56 25 GLU B C 1
ATOM 2305 O O . GLU B 1 25 ? -8.883 30.656 8.68 1 95.56 25 GLU B O 1
ATOM 2310 N N . HIS B 1 26 ? -7.383 30.844 10.359 1 97.88 26 HIS B N 1
ATOM 2311 C CA . HIS B 1 26 ? -6.75 29.547 10.094 1 97.88 26 HIS B CA 1
ATOM 2312 C C . HIS B 1 26 ? -6.645 28.719 11.375 1 97.88 26 HIS B C 1
ATOM 2314 O O . HIS B 1 26 ? -6.266 29.25 12.422 1 97.88 26 HIS B O 1
ATOM 2320 N N . MET B 1 27 ? -7.055 27.484 11.227 1 98.5 27 MET B N 1
ATOM 2321 C CA . MET B 1 27 ? -6.949 26.547 12.352 1 98.5 27 MET B CA 1
ATOM 2322 C C . MET B 1 27 ? -6.461 25.188 11.883 1 98.5 27 MET B C 1
ATOM 2324 O O . MET B 1 27 ? -6.789 24.75 10.781 1 98.5 27 MET B O 1
ATOM 2328 N N . VAL B 1 28 ? -5.645 24.594 12.695 1 98.88 28 VAL B N 1
ATOM 2329 C CA . VAL B 1 28 ? -5.258 23.188 12.516 1 98.88 28 VAL B CA 1
ATOM 2330 C C . VAL B 1 28 ? -5.703 22.375 13.727 1 98.88 28 VAL B C 1
ATOM 2332 O O . VAL B 1 28 ? -5.395 22.719 14.867 1 98.88 28 VAL B O 1
ATOM 2335 N N . ILE B 1 29 ? -6.438 21.312 13.445 1 98.88 29 ILE B N 1
ATOM 2336 C CA . ILE B 1 29 ? -7.051 20.531 14.516 1 98.88 29 ILE B CA 1
ATOM 2337 C C . ILE B 1 29 ? -6.621 19.078 14.406 1 98.88 29 ILE B C 1
ATOM 2339 O O . ILE B 1 29 ? -6.633 18.5 13.32 1 98.88 29 ILE B O 1
ATOM 2343 N N . TYR B 1 30 ? -6.113 18.516 15.5 1 98.62 30 TYR B N 1
ATOM 2344 C CA . TYR B 1 30 ? -6.043 17.062 15.688 1 98.62 30 TYR B CA 1
ATOM 2345 C C . TYR B 1 30 ? -7.418 16.484 16.016 1 98.62 30 TYR B C 1
ATOM 2347 O O . TYR B 1 30 ? -8.148 17.047 16.844 1 98.62 30 TYR B O 1
ATOM 2355 N N . LEU B 1 31 ? -7.773 15.32 15.43 1 97.62 31 LEU B N 1
ATOM 2356 C CA . LEU B 1 31 ? -9.188 14.945 15.453 1 97.62 31 LEU B CA 1
ATOM 2357 C C . LEU B 1 31 ? -9.422 13.797 16.422 1 97.62 31 LEU B C 1
ATOM 2359 O O . LEU B 1 31 ? -10.539 13.289 16.531 1 97.62 31 LEU B O 1
ATOM 2363 N N . GLY B 1 32 ? -8.391 13.352 17.094 1 93.5 32 GLY B N 1
ATOM 2364 C CA . GLY B 1 32 ? -8.562 12.352 18.141 1 93.5 32 GLY B CA 1
ATOM 2365 C C . GLY B 1 32 ? -8.508 10.93 17.609 1 93.5 32 GLY B C 1
ATOM 2366 O O . GLY B 1 32 ? -8.875 10.672 16.469 1 93.5 32 GLY B O 1
ATOM 2367 N N . THR B 1 33 ? -7.965 10.031 18.391 1 84.62 33 THR B N 1
ATOM 2368 C CA . THR B 1 33 ? -7.945 8.609 18.047 1 84.62 33 THR B CA 1
ATOM 2369 C C . THR B 1 33 ? -8.719 7.797 19.094 1 84.62 33 THR B C 1
ATOM 2371 O O . THR B 1 33 ? -9.07 8.312 20.156 1 84.62 33 THR B O 1
ATOM 2374 N N . SER B 1 34 ? -9.156 6.598 18.5 1 73.06 34 SER B N 1
ATOM 2375 C CA . SER B 1 34 ? -9.844 5.723 19.453 1 73.06 34 SER B CA 1
ATOM 2376 C C . SER B 1 34 ? -8.844 4.934 20.297 1 73.06 34 SER B C 1
ATOM 2378 O O . SER B 1 34 ? -7.699 4.738 19.891 1 73.06 34 SER B O 1
ATOM 2380 N N . GLY B 1 35 ? -8.992 4.828 21.516 1 61.38 35 GLY B N 1
ATOM 2381 C CA . GLY B 1 35 ? -8.148 3.996 22.359 1 61.38 35 GLY B CA 1
ATOM 2382 C C . GLY B 1 35 ? -7.727 2.703 21.688 1 61.38 35 GLY B C 1
ATOM 2383 O O . GLY B 1 35 ? -8.219 2.365 20.609 1 61.38 35 GLY B O 1
ATOM 2384 N N . PHE B 1 36 ? -6.535 2.135 22 1 56.38 36 PHE B N 1
ATOM 2385 C CA . PHE B 1 36 ? -5.793 0.961 21.547 1 56.38 36 PHE B CA 1
ATOM 2386 C C . PHE B 1 36 ? -6.641 -0.298 21.688 1 56.38 36 PHE B C 1
ATOM 2388 O O . PHE B 1 36 ? -7.219 -0.551 22.75 1 56.38 36 PHE B O 1
ATOM 2395 N N . GLY B 1 37 ? -7.508 -0.585 20.734 1 53.78 37 GLY B N 1
ATOM 2396 C CA . GLY B 1 37 ? -7.844 -1.993 20.859 1 53.78 37 GLY B CA 1
ATOM 2397 C C . GLY B 1 37 ? -6.77 -2.918 20.328 1 53.78 37 GLY B C 1
ATOM 2398 O O . GLY B 1 37 ? -5.797 -2.463 19.719 1 53.78 37 GLY B O 1
ATOM 2399 N N . LYS B 1 38 ? -6.77 -4.176 20.844 1 51.59 38 LYS B N 1
ATOM 2400 C CA . LYS B 1 38 ? -5.777 -5.172 20.453 1 51.59 38 LYS B CA 1
ATOM 2401 C C . LYS B 1 38 ? -5.613 -5.227 18.938 1 51.59 38 LYS B C 1
ATOM 2403 O O . LYS B 1 38 ? -6.59 -5.414 18.203 1 51.59 38 LYS B O 1
ATOM 2408 N N . GLY B 1 39 ? -4.43 -4.766 18.438 1 56.12 39 GLY B N 1
ATOM 2409 C CA . GLY B 1 39 ? -4.02 -4.957 17.062 1 56.12 39 GLY B CA 1
ATOM 2410 C C . GLY B 1 39 ? -4.285 -3.75 16.188 1 56.12 39 GLY B C 1
ATOM 2411 O O . GLY B 1 39 ? -3.836 -3.693 15.039 1 56.12 39 GLY B O 1
ATOM 2412 N N . ASP B 1 40 ? -4.973 -2.732 16.812 1 63.75 40 ASP B N 1
ATOM 2413 C CA . ASP B 1 40 ? -5.32 -1.571 16 1 63.75 40 ASP B CA 1
ATOM 2414 C C . ASP B 1 40 ? -4.199 -0.535 16.016 1 63.75 40 ASP B C 1
ATOM 2416 O O . ASP B 1 40 ? -3.467 -0.42 17 1 63.75 40 ASP B O 1
ATOM 2420 N N . VAL B 1 41 ? -3.896 -0.079 14.828 1 72.56 41 VAL B N 1
ATOM 2421 C CA . VAL B 1 41 ? -2.963 1.042 14.781 1 72.56 41 VAL B CA 1
ATOM 2422 C C . VAL B 1 41 ? -3.725 2.357 14.938 1 72.56 41 VAL B C 1
ATOM 2424 O O . VAL B 1 41 ? -4.699 2.605 14.219 1 72.56 41 VAL B O 1
ATOM 2427 N N . GLU B 1 42 ? -3.332 3.096 15.938 1 81.81 42 GLU B N 1
ATOM 2428 C CA . GLU B 1 42 ? -3.959 4.402 16.109 1 81.81 42 GLU B CA 1
ATOM 2429 C C . GLU B 1 42 ? -3.654 5.328 14.938 1 81.81 42 GLU B C 1
ATOM 2431 O O . GLU B 1 42 ? -2.549 5.305 14.398 1 81.81 42 GLU B O 1
ATOM 2436 N N . ILE B 1 43 ? -4.637 6.051 14.586 1 89.19 43 ILE B N 1
ATOM 2437 C CA . ILE B 1 43 ? -4.535 6.938 13.438 1 89.19 43 ILE B CA 1
ATOM 2438 C C . ILE B 1 43 ? -4.629 8.391 13.891 1 89.19 43 ILE B C 1
ATOM 2440 O O . ILE B 1 43 ? -5.484 8.734 14.711 1 89.19 43 ILE B O 1
ATOM 2444 N N . ASN B 1 44 ? -3.709 9.18 13.477 1 94.94 44 ASN B N 1
ATOM 2445 C CA . ASN B 1 44 ? -3.791 10.625 13.633 1 94.94 44 ASN B CA 1
ATOM 2446 C C . ASN B 1 44 ? -4.371 11.289 12.391 1 94.94 44 ASN B C 1
ATOM 2448 O O . ASN B 1 44 ? -3.713 11.359 11.352 1 94.94 44 ASN B O 1
ATOM 2452 N N . SER B 1 45 ? -5.582 11.766 12.5 1 96.88 45 SER B N 1
ATOM 2453 C CA . SER B 1 45 ? -6.191 12.578 11.445 1 96.88 45 SER B CA 1
ATOM 2454 C C . SER B 1 45 ? -6.18 14.055 11.812 1 96.88 45 SER B C 1
ATOM 2456 O O . SER B 1 45 ? -6.211 14.414 13 1 96.88 45 SER B O 1
ATOM 2458 N N . TYR B 1 46 ? -6.09 14.891 10.812 1 98.69 46 TYR B N 1
ATOM 2459 C CA . TYR B 1 46 ? -6.004 16.328 11.047 1 98.69 46 TYR B CA 1
ATOM 2460 C C . TYR B 1 46 ? -6.973 17.094 10.148 1 98.69 46 TYR B C 1
ATOM 2462 O O . TYR B 1 46 ? -7.344 16.609 9.078 1 98.69 46 TYR B O 1
ATOM 2470 N N . LEU B 1 47 ? -7.336 18.219 10.625 1 98.88 47 LEU B N 1
ATOM 2471 C CA . LEU B 1 47 ? -8.195 19.141 9.883 1 98.88 47 LEU B CA 1
ATOM 2472 C C . LEU B 1 47 ? -7.59 20.531 9.82 1 98.88 47 LEU B C 1
ATOM 2474 O O . LEU B 1 47 ? -7.16 21.078 10.844 1 98.88 47 LEU B O 1
ATOM 2478 N N . ILE B 1 48 ? -7.457 21.031 8.641 1 98.88 48 ILE B N 1
ATOM 2479 C CA . ILE B 1 48 ? -7.105 22.422 8.438 1 98.88 48 ILE B CA 1
ATOM 2480 C C . ILE B 1 48 ? -8.352 23.219 8.047 1 98.88 48 ILE B C 1
ATOM 2482 O O . ILE B 1 48 ? -9.078 22.844 7.133 1 98.88 48 ILE B O 1
ATOM 2486 N N . VAL B 1 49 ? -8.625 24.25 8.75 1 98.69 49 VAL B N 1
ATOM 2487 C CA . VAL B 1 49 ? -9.742 25.141 8.445 1 98.69 49 VAL B CA 1
ATOM 2488 C C . VAL B 1 49 ? -9.219 26.531 8.086 1 98.69 49 VAL B C 1
ATOM 2490 O O . VAL B 1 49 ? -8.391 27.094 8.805 1 98.69 49 VAL B O 1
ATOM 2493 N N . ASN B 1 50 ? -9.594 26.953 6.992 1 98.12 50 ASN B N 1
ATOM 2494 C CA . ASN B 1 50 ? -9.25 28.297 6.543 1 98.12 50 ASN B CA 1
ATOM 2495 C C . ASN B 1 50 ? -10.453 29 5.918 1 98.12 50 ASN B C 1
ATOM 2497 O O . ASN B 1 50 ? -11.031 28.5 4.945 1 98.12 50 ASN B O 1
ATOM 2501 N N . LYS B 1 51 ? -10.906 30.125 6.5 1 96.25 51 LYS B N 1
ATOM 2502 C CA . LYS B 1 51 ? -12.008 30.953 6 1 96.25 51 LYS B CA 1
ATOM 2503 C C . LYS B 1 51 ? -13.266 30.109 5.789 1 96.25 51 LYS B C 1
ATOM 2505 O O . LYS B 1 51 ? -13.906 30.203 4.742 1 96.25 51 LYS B O 1
ATOM 2510 N N . GLY B 1 52 ? -13.453 29.188 6.68 1 95.19 52 GLY B N 1
ATOM 2511 C CA . GLY B 1 52 ? -14.688 28.422 6.688 1 95.19 52 GLY B CA 1
ATOM 2512 C C . GLY B 1 52 ? -14.633 27.203 5.785 1 95.19 52 GLY B C 1
ATOM 2513 O O . GLY B 1 52 ? -15.633 26.5 5.617 1 95.19 52 GLY B O 1
ATOM 2514 N N . LYS B 1 53 ? -13.477 26.938 5.188 1 97.69 53 LYS B N 1
ATOM 2515 C CA . LYS B 1 53 ? -13.289 25.766 4.348 1 97.69 53 LYS B CA 1
ATOM 2516 C C . LYS B 1 53 ? -12.367 24.75 5.027 1 97.69 53 LYS B C 1
ATOM 2518 O O . LYS B 1 53 ? -11.453 25.125 5.758 1 97.69 53 LYS B O 1
ATOM 2523 N N . GLY B 1 54 ? -12.648 23.484 4.707 1 98.69 54 GLY B N 1
ATOM 2524 C CA . GLY B 1 54 ? -11.906 22.438 5.395 1 98.69 54 GLY B CA 1
ATOM 2525 C C . GLY B 1 54 ? -11.016 21.625 4.465 1 98.69 54 GLY B C 1
ATOM 2526 O O . GLY B 1 54 ? -11.375 21.391 3.307 1 98.69 54 GLY B O 1
ATOM 2527 N N . PHE B 1 55 ? -9.867 21.281 4.906 1 98.81 55 PHE B N 1
ATOM 2528 C CA . PHE B 1 55 ? -8.93 20.328 4.328 1 98.81 55 PHE B CA 1
ATOM 2529 C C . PHE B 1 55 ? -8.656 19.188 5.301 1 98.81 55 PHE B C 1
ATOM 2531 O O . PHE B 1 55 ? -8 19.391 6.324 1 98.81 55 PHE B O 1
ATOM 2538 N N . LEU B 1 56 ? -9.203 18.016 4.992 1 98.62 56 LEU B N 1
ATOM 2539 C CA . LEU B 1 56 ? -9.094 16.859 5.867 1 98.62 56 LEU B CA 1
ATOM 2540 C C . LEU B 1 56 ? -7.898 16 5.48 1 98.62 56 LEU B C 1
ATOM 2542 O O . LEU B 1 56 ? -7.762 15.602 4.316 1 98.62 56 LEU B O 1
ATOM 2546 N N . VAL B 1 57 ? -7.027 15.727 6.438 1 98.56 57 VAL B N 1
ATOM 2547 C CA . VAL B 1 57 ? -5.785 15 6.195 1 98.56 57 VAL B CA 1
ATOM 2548 C C . VAL B 1 57 ? -5.891 13.594 6.781 1 98.56 57 VAL B C 1
ATOM 2550 O O . VAL B 1 57 ? -6.062 13.43 7.992 1 98.56 57 VAL B O 1
ATOM 2553 N N . ASP B 1 58 ? -5.785 12.539 5.906 1 96.69 58 ASP B N 1
ATOM 2554 C CA . ASP B 1 58 ? -5.715 11.133 6.293 1 96.69 58 ASP B CA 1
ATOM 2555 C C . ASP B 1 58 ? -6.863 10.766 7.23 1 96.69 58 ASP B C 1
ATOM 2557 O O . ASP B 1 58 ? -6.641 10.469 8.406 1 96.69 58 ASP B O 1
ATOM 2561 N N . PRO B 1 59 ? -8.039 10.656 6.707 1 94 59 PRO B N 1
ATOM 2562 C CA . PRO B 1 59 ? -9.242 10.57 7.543 1 94 59 PRO B CA 1
ATOM 2563 C C . PRO B 1 59 ? -9.414 9.203 8.195 1 94 59 PRO B C 1
ATOM 2565 O O . PRO B 1 59 ? -10.32 9.008 9.008 1 94 59 PRO B O 1
ATOM 2568 N N . GLY B 1 60 ? -8.602 8.203 7.816 1 89.25 60 GLY B N 1
ATOM 2569 C CA . GLY B 1 60 ? -8.617 6.922 8.508 1 89.25 60 GLY B CA 1
ATOM 2570 C C . GLY B 1 60 ? -9.602 5.93 7.926 1 89.25 60 GLY B C 1
ATOM 2571 O O . GLY B 1 60 ? -10.055 6.094 6.789 1 89.25 60 GLY B O 1
ATOM 2572 N N . GLY B 1 61 ? -9.812 4.84 8.656 1 84.38 61 GLY B N 1
ATOM 2573 C CA . GLY B 1 61 ? -10.656 3.75 8.188 1 84.38 61 GLY B CA 1
ATOM 2574 C C . GLY B 1 61 ? -12.109 3.91 8.57 1 84.38 61 GLY B C 1
ATOM 2575 O O . GLY B 1 61 ? -12.5 4.934 9.141 1 84.38 61 GLY B O 1
ATOM 2576 N N . TYR B 1 62 ? -12.883 2.895 8.281 1 81.69 62 TYR B N 1
ATOM 2577 C CA . TYR B 1 62 ? -14.328 2.889 8.469 1 81.69 62 TYR B CA 1
ATOM 2578 C C . TYR B 1 62 ? -14.695 3.02 9.945 1 81.69 62 TYR B C 1
ATOM 2580 O O . TYR B 1 62 ? -15.625 3.746 10.297 1 81.69 62 TYR B O 1
ATOM 2588 N N . LYS B 1 63 ? -13.953 2.428 10.75 1 80.94 63 LYS B N 1
ATOM 2589 C CA . LYS B 1 63 ? -14.312 2.293 12.164 1 80.94 63 LYS B CA 1
ATOM 2590 C C . LYS B 1 63 ? -14.242 3.639 12.875 1 80.94 63 LYS B C 1
ATOM 2592 O O . LYS B 1 63 ? -15.008 3.895 13.805 1 80.94 63 LYS B O 1
ATOM 2597 N N . ILE B 1 64 ? -13.352 4.492 12.398 1 85.88 64 ILE B N 1
ATOM 2598 C CA . ILE B 1 64 ? -13.156 5.719 13.156 1 85.88 64 ILE B CA 1
ATOM 2599 C C . ILE B 1 64 ? -13.953 6.855 12.523 1 85.88 64 ILE B C 1
ATOM 2601 O O . ILE B 1 64 ? -14.008 7.965 13.062 1 85.88 64 ILE B O 1
ATOM 2605 N N . PHE B 1 65 ? -14.609 6.602 11.461 1 91.06 65 PHE B N 1
ATOM 2606 C CA . PHE B 1 65 ? -15.328 7.602 10.68 1 91.06 65 PHE B CA 1
ATOM 2607 C C . PHE B 1 65 ? -16.312 8.367 11.562 1 91.06 65 PHE B C 1
ATOM 2609 O O . PHE B 1 65 ? -16.312 9.602 11.57 1 91.06 65 PHE B O 1
ATOM 2616 N N . PRO B 1 66 ? -17.156 7.699 12.383 1 92.56 66 PRO B N 1
ATOM 2617 C CA . PRO B 1 66 ? -18.141 8.453 13.164 1 92.56 66 PRO B CA 1
ATOM 2618 C C . PRO B 1 66 ? -17.484 9.43 14.141 1 92.56 66 PRO B C 1
ATOM 2620 O O . PRO B 1 66 ? -17.953 10.562 14.289 1 92.56 66 PRO B O 1
ATOM 2623 N N . ARG B 1 67 ? -16.469 9.008 14.727 1 93.06 67 ARG B N 1
ATOM 2624 C CA . ARG B 1 67 ? -15.773 9.859 15.68 1 93.06 67 ARG B CA 1
ATOM 2625 C C . ARG B 1 67 ? -15.125 11.055 14.977 1 93.06 67 ARG B C 1
ATOM 2627 O O . ARG B 1 67 ? -15.227 12.188 15.453 1 93.06 67 ARG B O 1
ATOM 2634 N N . VAL B 1 68 ? -14.445 10.789 13.906 1 95.38 68 VAL B N 1
ATOM 2635 C CA . VAL B 1 68 ? -13.781 11.836 13.148 1 95.38 68 VAL B CA 1
ATOM 2636 C C . VAL B 1 68 ? -14.812 12.852 12.656 1 95.38 68 VAL B C 1
ATOM 2638 O O . VAL B 1 68 ? -14.609 14.062 12.781 1 95.38 68 VAL B O 1
ATOM 2641 N N . LEU B 1 69 ? -15.953 12.375 12.203 1 96.81 69 LEU B N 1
ATOM 2642 C CA . LEU B 1 69 ? -17.031 13.234 11.734 1 96.81 69 LEU B CA 1
ATOM 2643 C C . LEU B 1 69 ? -17.578 14.094 12.875 1 96.81 69 LEU B C 1
ATOM 2645 O O . LEU B 1 69 ? -17.766 15.305 12.711 1 96.81 69 LEU B O 1
ATOM 2649 N N . ALA B 1 70 ? -17.797 13.469 13.953 1 97.06 70 ALA B N 1
ATOM 2650 C CA . ALA B 1 70 ? -18.312 14.195 15.117 1 97.06 70 ALA B CA 1
ATOM 2651 C C . ALA B 1 70 ? -17.359 15.305 15.539 1 97.06 70 ALA B C 1
ATOM 2653 O O . ALA B 1 70 ? -17.781 16.422 15.836 1 97.06 70 ALA B O 1
ATOM 2654 N N . ASN B 1 71 ? -16.094 15 15.586 1 97.69 71 ASN B N 1
ATOM 2655 C CA . ASN B 1 71 ? -15.109 15.992 16.016 1 97.69 71 ASN B CA 1
ATOM 2656 C C . ASN B 1 71 ? -14.977 17.125 15 1 97.69 71 ASN B C 1
ATOM 2658 O O . ASN B 1 71 ? -14.883 18.297 15.375 1 97.69 71 ASN B O 1
ATOM 2662 N N . ILE B 1 72 ? -14.984 16.797 13.727 1 98.38 72 ILE B N 1
ATOM 2663 C CA . ILE B 1 72 ? -14.93 17.797 12.68 1 98.38 72 ILE B CA 1
ATOM 2664 C C . ILE B 1 72 ? -16.078 18.781 12.844 1 98.38 72 ILE B C 1
ATOM 2666 O O . ILE B 1 72 ? -15.914 20 12.68 1 98.38 72 ILE B O 1
ATOM 2670 N N . SER B 1 73 ? -17.219 18.312 13.188 1 98.19 73 SER B N 1
ATOM 2671 C CA . SER B 1 73 ? -18.453 19.094 13.25 1 98.19 73 SER B CA 1
ATOM 2672 C C . SER B 1 73 ? -18.375 20.156 14.336 1 98.19 73 SER B C 1
ATOM 2674 O O . SER B 1 73 ? -19.156 21.109 14.336 1 98.19 73 SER B O 1
ATOM 2676 N N . LYS B 1 74 ? -17.5 20.016 15.273 1 98.19 74 LYS B N 1
ATOM 2677 C CA . LYS B 1 74 ? -17.281 21.016 16.312 1 98.19 74 LYS B CA 1
ATOM 2678 C C . LYS B 1 74 ? -16.641 22.281 15.75 1 98.19 74 LYS B C 1
ATOM 2680 O O . LYS B 1 74 ? -16.719 23.344 16.359 1 98.19 74 LYS B O 1
ATOM 2685 N N . TYR B 1 75 ? -16.016 22.141 14.57 1 98.12 75 TYR B N 1
ATOM 2686 C CA . TYR B 1 75 ? -15.164 23.219 14.086 1 98.12 75 TYR B CA 1
ATOM 2687 C C . TYR B 1 75 ? -15.688 23.781 12.773 1 98.12 75 TYR B C 1
ATOM 2689 O O . TYR B 1 75 ? -15.469 24.953 12.453 1 98.12 75 TYR B O 1
ATOM 2697 N N . ILE B 1 76 ? -16.312 22.938 12.031 1 98.06 76 ILE B N 1
ATOM 2698 C CA . ILE B 1 76 ? -16.859 23.359 10.75 1 98.06 76 ILE B CA 1
ATOM 2699 C C . ILE B 1 76 ? -18.016 22.453 10.352 1 98.06 76 ILE B C 1
ATOM 2701 O O . ILE B 1 76 ? -18.141 21.328 10.852 1 98.06 76 ILE B O 1
ATOM 2705 N N . ASN B 1 77 ? -18.906 22.969 9.438 1 98 77 ASN B N 1
ATOM 2706 C CA . ASN B 1 77 ? -19.828 22.078 8.75 1 98 77 ASN B CA 1
ATOM 2707 C C . ASN B 1 77 ? -19.094 21.094 7.848 1 98 77 ASN B C 1
ATOM 2709 O O . ASN B 1 77 ? -18.359 21.5 6.945 1 98 77 ASN B O 1
ATOM 2713 N N . PRO B 1 78 ? -19.266 19.812 8.109 1 97.69 78 PRO B N 1
ATOM 2714 C CA . PRO B 1 78 ? -18.547 18.828 7.301 1 97.69 78 PRO B CA 1
ATOM 2715 C C . PRO B 1 78 ? -18.766 19.016 5.801 1 97.69 78 PRO B C 1
ATOM 2717 O O . PRO B 1 78 ? -17.891 18.688 4.996 1 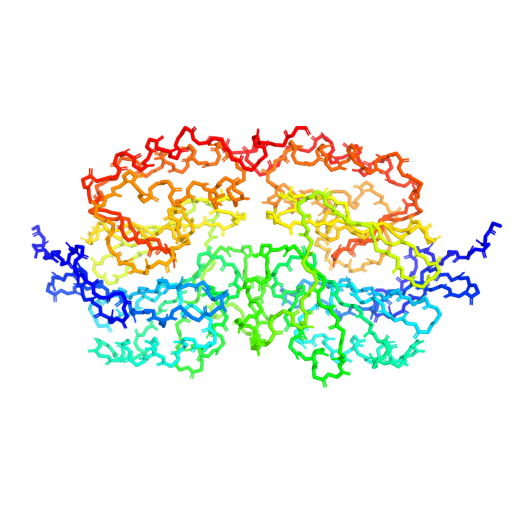97.69 78 PRO B O 1
ATOM 2720 N N . LYS B 1 79 ? -19.859 19.594 5.426 1 97.25 79 LYS B N 1
ATOM 2721 C CA . LYS B 1 79 ? -20.156 19.844 4.016 1 97.25 79 LYS B CA 1
ATOM 2722 C C . LYS B 1 79 ? -19.188 20.859 3.42 1 97.25 79 LYS B C 1
ATOM 2724 O O . LYS B 1 79 ? -19.078 20.984 2.197 1 97.25 79 LYS B O 1
ATOM 2729 N N . ASN B 1 80 ? -18.516 21.609 4.266 1 98 80 ASN B N 1
ATOM 2730 C CA . ASN B 1 80 ? -17.609 22.641 3.809 1 98 80 ASN B CA 1
ATOM 2731 C C . ASN B 1 80 ? -16.188 22.109 3.621 1 98 80 ASN B C 1
ATOM 2733 O O . ASN B 1 80 ? -15.281 22.859 3.275 1 98 80 ASN B O 1
ATOM 2737 N N . ILE B 1 81 ? -15.984 20.812 3.852 1 98.31 81 ILE B N 1
ATOM 2738 C CA . ILE B 1 81 ? -14.703 20.203 3.504 1 98.31 81 ILE B CA 1
ATOM 2739 C C . ILE B 1 81 ? -14.531 20.203 1.986 1 98.31 81 ILE B C 1
ATOM 2741 O O . ILE B 1 81 ? -15.336 19.594 1.266 1 98.31 81 ILE B O 1
ATOM 2745 N N . GLU B 1 82 ? -13.461 20.828 1.557 1 97.81 82 GLU B N 1
ATOM 2746 C CA . GLU B 1 82 ? -13.234 20.984 0.122 1 97.81 82 GLU B CA 1
ATOM 2747 C C . GLU B 1 82 ? -12.273 19.922 -0.396 1 97.81 82 GLU B C 1
ATOM 2749 O O . GLU B 1 82 ? -12.344 19.531 -1.562 1 97.81 82 GLU B O 1
ATOM 2754 N N . TYR B 1 83 ? -11.406 19.531 0.47 1 98.19 83 TYR B N 1
ATOM 2755 C CA . TYR B 1 83 ? -10.391 18.562 0.076 1 98.19 83 TYR B CA 1
ATOM 2756 C C . TYR B 1 83 ? -10.219 17.484 1.142 1 98.19 83 TYR B C 1
ATOM 2758 O O . TYR B 1 83 ? -10.32 17.766 2.338 1 98.19 83 TYR B O 1
ATOM 2766 N N . ILE B 1 84 ? -9.992 16.328 0.734 1 97.5 84 ILE B N 1
ATOM 2767 C CA . ILE B 1 84 ? -9.547 15.203 1.559 1 97.5 84 ILE B CA 1
ATOM 2768 C C . ILE B 1 84 ? -8.242 14.633 0.995 1 97.5 84 ILE B C 1
ATOM 2770 O O . ILE B 1 84 ? -8.164 14.305 -0.191 1 97.5 84 ILE B O 1
ATOM 2774 N N . TYR B 1 85 ? -7.277 14.602 1.807 1 97.94 85 TYR B N 1
ATOM 2775 C CA . TYR B 1 85 ? -5.973 14.086 1.402 1 97.94 85 TYR B CA 1
ATOM 2776 C C . TYR B 1 85 ? -5.734 12.695 1.97 1 97.94 85 TYR B C 1
ATOM 2778 O O . TYR B 1 85 ? -5.996 12.445 3.148 1 97.94 85 TYR B O 1
ATOM 2786 N N . MET B 1 86 ? -5.297 11.789 1.16 1 95.19 86 MET B N 1
ATOM 2787 C CA . MET B 1 86 ? -4.746 10.516 1.619 1 95.19 86 MET B CA 1
ATOM 2788 C C . MET B 1 86 ? -3.283 10.383 1.207 1 95.19 86 MET B C 1
ATOM 2790 O O . MET B 1 86 ? -2.959 10.445 0.02 1 95.19 86 MET B O 1
ATOM 2794 N N . CYS B 1 87 ? -2.453 10.203 2.148 1 95.75 87 CYS B N 1
ATOM 2795 C CA . CYS B 1 87 ? -1.02 10.164 1.882 1 95.75 87 CYS B CA 1
ATOM 2796 C C . CYS B 1 87 ? -0.645 8.898 1.117 1 95.75 87 CYS B C 1
ATOM 2798 O O . CYS B 1 87 ? 0.362 8.875 0.407 1 95.75 87 CYS B O 1
ATOM 2800 N N . HIS B 1 88 ? -1.376 7.809 1.291 1 92.5 88 HIS B N 1
ATOM 2801 C CA . HIS B 1 88 ? -1.199 6.578 0.523 1 92.5 88 HIS B CA 1
ATOM 2802 C C . HIS B 1 88 ? -2.439 5.695 0.603 1 92.5 88 HIS B C 1
ATOM 2804 O O . HIS B 1 88 ? -3.451 6.09 1.187 1 92.5 88 HIS B O 1
ATOM 2810 N N . GLN B 1 89 ? -2.426 4.523 0.007 1 86.69 89 GLN B N 1
ATOM 2811 C CA . GLN B 1 89 ? -3.637 3.777 -0.329 1 86.69 89 GLN B CA 1
ATOM 2812 C C . GLN B 1 89 ? -3.973 2.758 0.755 1 86.69 89 GLN B C 1
ATOM 2814 O O . GLN B 1 89 ? -4.93 1.992 0.618 1 86.69 89 GLN B O 1
ATOM 2819 N N . ASP B 1 90 ? -3.275 2.73 1.902 1 88.88 90 ASP B N 1
ATOM 2820 C CA . ASP B 1 90 ? -3.547 1.735 2.938 1 88.88 90 ASP B CA 1
ATOM 2821 C C . ASP B 1 90 ? -4.938 1.933 3.537 1 88.88 90 ASP B C 1
ATOM 2823 O O . ASP B 1 90 ? -5.395 3.066 3.701 1 88.88 90 ASP B O 1
ATOM 2827 N N . PRO B 1 91 ? -5.547 0.87 3.941 1 84.5 91 PRO B N 1
ATOM 2828 C CA . PRO B 1 91 ? -6.922 0.941 4.438 1 84.5 91 PRO B CA 1
ATOM 2829 C C . PRO B 1 91 ? -7.047 1.772 5.711 1 84.5 91 PRO B C 1
ATOM 2831 O O . PRO B 1 91 ? -8.094 2.383 5.957 1 84.5 91 PRO B O 1
ATOM 2834 N N . ASP B 1 92 ? -6.023 1.845 6.492 1 86.69 92 ASP B N 1
ATOM 2835 C CA . ASP B 1 92 ? -6.105 2.625 7.727 1 86.69 92 ASP B CA 1
ATOM 2836 C C . ASP B 1 92 ? -6.004 4.121 7.434 1 86.69 92 ASP B C 1
ATOM 2838 O O . ASP B 1 92 ? -6.305 4.949 8.297 1 86.69 92 ASP B O 1
ATOM 2842 N N . VAL B 1 93 ? -5.609 4.48 6.254 1 89.31 93 VAL B N 1
ATOM 2843 C CA . VAL B 1 93 ? -5.508 5.875 5.848 1 89.31 93 VAL B CA 1
ATOM 2844 C C . VAL B 1 93 ? -6.789 6.297 5.129 1 89.31 93 VAL B C 1
ATOM 2846 O O . VAL B 1 93 ? -7.328 7.375 5.387 1 89.31 93 VAL B O 1
ATOM 2849 N N . CYS B 1 94 ? -7.336 5.355 4.305 1 84.88 94 CYS B N 1
ATOM 2850 C CA . CYS B 1 94 ? -8.312 5.844 3.334 1 84.88 94 CYS B CA 1
ATOM 2851 C C . CYS B 1 94 ? -9.555 4.961 3.318 1 84.88 94 CYS B C 1
ATOM 2853 O O . CYS B 1 94 ? -10.445 5.148 2.488 1 84.88 94 CYS B O 1
ATOM 2855 N N . GLY B 1 95 ? -9.688 4.066 4.184 1 84.25 95 GLY B N 1
ATOM 2856 C CA . GLY B 1 95 ? -10.82 3.16 4.195 1 84.25 95 GLY B CA 1
ATOM 2857 C C . GLY B 1 95 ? -12.156 3.873 4.328 1 84.25 95 GLY B C 1
ATOM 2858 O O . GLY B 1 95 ? -13.188 3.359 3.895 1 84.25 95 GLY B O 1
ATOM 2859 N N . SER B 1 96 ? -12.18 5.09 4.848 1 88.19 96 SER B N 1
ATOM 2860 C CA . SER B 1 96 ? -13.414 5.812 5.109 1 88.19 96 SER B CA 1
ATOM 2861 C C . SER B 1 96 ? -13.773 6.738 3.949 1 88.19 96 SER B C 1
ATOM 2863 O O . SER B 1 96 ? -14.82 7.395 3.971 1 88.19 96 SER B O 1
ATOM 2865 N N . ILE B 1 97 ? -12.977 6.781 2.926 1 89.5 97 ILE B N 1
ATOM 2866 C CA . ILE B 1 97 ? -13.141 7.73 1.83 1 89.5 97 ILE B CA 1
ATOM 2867 C C . ILE B 1 97 ? -14.531 7.574 1.215 1 89.5 97 ILE B C 1
ATOM 2869 O O . ILE B 1 97 ? -15.203 8.562 0.933 1 89.5 97 ILE B O 1
ATOM 2873 N N . PRO B 1 98 ? -15.023 6.34 1.012 1 86.5 98 PRO B N 1
ATOM 2874 C CA . PRO B 1 98 ? -16.375 6.215 0.446 1 86.5 98 PRO B CA 1
ATOM 2875 C C . PRO B 1 98 ? -17.438 6.871 1.315 1 86.5 98 PRO B C 1
ATOM 2877 O O . PRO B 1 98 ? -18.406 7.434 0.793 1 86.5 98 PRO B O 1
ATOM 2880 N N . LEU B 1 99 ? -17.281 6.828 2.572 1 90.19 99 LEU B N 1
ATOM 2881 C CA . LEU B 1 99 ? -18.25 7.438 3.484 1 90.19 99 LEU B CA 1
ATOM 2882 C C . LEU B 1 99 ? -18.188 8.961 3.393 1 90.19 99 LEU B C 1
ATOM 2884 O O . LEU B 1 99 ? -19.234 9.625 3.43 1 90.19 99 LEU B O 1
ATOM 2888 N N . TRP B 1 100 ? -17.016 9.492 3.277 1 93.25 100 TRP B N 1
ATOM 2889 C CA . TRP B 1 100 ? -16.844 10.938 3.16 1 93.25 100 TRP B CA 1
ATOM 2890 C C . TRP B 1 100 ? -17.516 11.453 1.887 1 93.25 100 TRP B C 1
ATOM 2892 O O . TRP B 1 100 ? -18.047 12.562 1.87 1 93.25 100 TRP B O 1
ATOM 2902 N N . ARG B 1 101 ? -17.469 10.695 0.864 1 89.5 101 ARG B N 1
ATOM 2903 C CA . ARG B 1 101 ? -18.062 11.078 -0.412 1 89.5 101 ARG B CA 1
ATOM 2904 C C . ARG B 1 101 ? -19.578 11.242 -0.286 1 89.5 101 ARG B C 1
ATOM 2906 O O . ARG B 1 101 ? -20.188 12.039 -1.003 1 89.5 101 ARG B O 1
ATOM 2913 N N . THR B 1 102 ? -20.141 10.539 0.587 1 91.19 102 THR B N 1
ATOM 2914 C CA . THR B 1 102 ? -21.594 10.586 0.742 1 91.19 102 THR B CA 1
ATOM 2915 C C . THR B 1 102 ? -22.016 11.875 1.438 1 91.19 102 THR B C 1
ATOM 2917 O O . THR B 1 102 ? -23.188 12.289 1.337 1 91.19 102 THR B O 1
ATOM 2920 N N . ILE B 1 103 ? -21.109 12.523 2.072 1 93.75 103 ILE B N 1
ATOM 2921 C CA . ILE B 1 103 ? -21.562 13.656 2.881 1 93.75 103 ILE B CA 1
ATOM 2922 C C . ILE B 1 103 ? -20.875 14.93 2.42 1 93.75 103 ILE B C 1
ATOM 2924 O O . ILE B 1 103 ? -21.172 16.016 2.918 1 93.75 103 ILE B O 1
ATOM 2928 N N . THR B 1 104 ? -19.828 14.812 1.583 1 94.44 104 THR B N 1
ATOM 2929 C CA . THR B 1 104 ? -19.109 15.977 1.09 1 94.44 104 THR B CA 1
ATOM 2930 C C . THR B 1 104 ? -18.875 15.867 -0.414 1 94.44 104 THR B C 1
ATOM 2932 O O . THR B 1 104 ? -18.969 14.781 -0.987 1 94.44 104 THR B O 1
ATOM 2935 N N . ASN B 1 105 ? -18.641 17 -1.049 1 93.38 105 ASN B N 1
ATOM 2936 C CA . ASN B 1 105 ? -18.203 17.031 -2.441 1 93.38 105 ASN B CA 1
ATOM 2937 C C . ASN B 1 105 ? -16.703 17.312 -2.557 1 93.38 105 ASN B C 1
ATOM 2939 O O . ASN B 1 105 ? -16.25 17.859 -3.559 1 93.38 105 ASN B O 1
ATOM 2943 N N . ALA B 1 106 ? -15.984 16.969 -1.532 1 96.12 106 ALA B N 1
ATOM 2944 C CA . ALA B 1 106 ? -14.555 17.25 -1.459 1 96.12 106 ALA B CA 1
ATOM 2945 C C . ALA B 1 106 ? -13.797 16.547 -2.582 1 96.12 106 ALA B C 1
ATOM 2947 O O . ALA B 1 106 ? -14.156 15.445 -2.986 1 96.12 106 ALA B O 1
ATOM 2948 N N . LYS B 1 107 ? -12.82 17.188 -3.113 1 96.44 107 LYS B N 1
ATOM 2949 C CA . LYS B 1 107 ? -11.867 16.531 -4.004 1 96.44 107 LYS B CA 1
ATOM 2950 C C . LYS B 1 107 ? -10.883 15.664 -3.223 1 96.44 107 LYS B C 1
ATOM 2952 O O . LYS B 1 107 ? -10.438 16.047 -2.137 1 96.44 107 LYS B O 1
ATOM 2957 N N . LEU B 1 108 ? -10.594 14.531 -3.736 1 95.81 108 LEU B N 1
ATOM 2958 C CA . LEU B 1 108 ? -9.633 13.625 -3.123 1 95.81 108 LEU B CA 1
ATOM 2959 C C . LEU B 1 108 ? -8.219 13.891 -3.641 1 95.81 108 LEU B C 1
ATOM 2961 O O . LEU B 1 108 ? -7.938 13.688 -4.824 1 95.81 108 LEU B O 1
ATOM 2965 N N . VAL B 1 109 ? -7.34 14.375 -2.801 1 97.44 109 VAL B N 1
ATOM 2966 C CA . VAL B 1 109 ? -5.965 14.727 -3.141 1 97.44 109 VAL B CA 1
ATOM 2967 C C . VAL B 1 109 ? -5.039 13.555 -2.816 1 97.44 109 VAL B C 1
ATOM 2969 O O . VAL B 1 109 ? -4.953 13.125 -1.664 1 97.44 109 VAL B O 1
ATOM 2972 N N . THR B 1 110 ? -4.402 13.023 -3.838 1 96.56 110 THR B N 1
ATOM 2973 C CA . THR B 1 110 ? -3.453 11.938 -3.648 1 96.56 110 THR B CA 1
ATOM 2974 C C . THR B 1 110 ? -2.543 11.797 -4.867 1 96.56 110 THR B C 1
ATOM 2976 O O . THR B 1 110 ? -2.74 12.477 -5.875 1 96.56 110 THR B O 1
ATOM 2979 N N . SER B 1 111 ? -1.521 11.023 -4.746 1 96.94 111 SER B N 1
ATOM 2980 C CA . SER B 1 111 ? -0.666 10.719 -5.891 1 96.94 111 SER B CA 1
ATOM 2981 C C . SER B 1 111 ? -1.482 10.18 -7.062 1 96.94 111 SER B C 1
ATOM 2983 O O . SER B 1 111 ? -2.406 9.391 -6.871 1 96.94 111 SER B O 1
ATOM 2985 N N . TRP B 1 112 ? -1.064 10.516 -8.273 1 95.25 112 TRP B N 1
ATOM 2986 C CA . TRP B 1 112 ? -1.714 10 -9.469 1 95.25 112 TRP B CA 1
ATOM 2987 C C . TRP B 1 112 ? -1.691 8.477 -9.492 1 95.25 112 TRP B C 1
ATOM 2989 O O . TRP B 1 112 ? -2.588 7.844 -10.055 1 95.25 112 TRP B O 1
ATOM 2999 N N . LEU B 1 113 ? -0.762 7.879 -8.828 1 92.75 113 LEU B N 1
ATOM 3000 C CA . LEU B 1 113 ? -0.618 6.426 -8.781 1 92.75 113 LEU B CA 1
ATOM 3001 C C . LEU B 1 113 ? -1.849 5.781 -8.156 1 92.75 113 LEU B C 1
ATOM 3003 O O . LEU B 1 113 ? -2.207 4.652 -8.5 1 92.75 113 LEU B O 1
ATOM 3007 N N . TRP B 1 114 ? -2.469 6.508 -7.27 1 91.06 114 TRP B N 1
ATOM 3008 C CA . TRP B 1 114 ? -3.492 5.875 -6.441 1 91.06 114 TRP B CA 1
ATOM 3009 C C . TRP B 1 114 ? -4.891 6.227 -6.938 1 91.06 114 TRP B C 1
ATOM 3011 O O . TRP B 1 114 ? -5.883 5.676 -6.461 1 91.06 114 TRP B O 1
ATOM 3021 N N . ILE B 1 115 ? -4.926 7.09 -7.934 1 88.56 115 ILE B N 1
ATOM 3022 C CA . ILE B 1 115 ? -6.211 7.488 -8.492 1 88.56 115 ILE B CA 1
ATOM 3023 C C . ILE B 1 115 ? -6.879 6.285 -9.164 1 88.56 115 ILE B C 1
ATOM 3025 O O . ILE B 1 115 ? -8.102 6.152 -9.125 1 88.56 115 ILE B O 1
ATOM 3029 N N . ARG B 1 116 ? -6.07 5.422 -9.641 1 78.69 116 ARG B N 1
ATOM 3030 C CA . ARG B 1 116 ? -6.566 4.266 -10.383 1 78.69 116 ARG B CA 1
ATOM 3031 C C . ARG B 1 116 ? -7.316 3.309 -9.461 1 78.69 116 ARG B C 1
ATOM 3033 O O . ARG B 1 116 ? -8.039 2.428 -9.93 1 78.69 116 ARG B O 1
ATOM 3040 N N . PHE B 1 117 ? -7.223 3.492 -8.203 1 78.69 117 PHE B N 1
ATOM 3041 C CA . PHE B 1 117 ? -7.859 2.578 -7.262 1 78.69 117 PHE B CA 1
ATOM 3042 C C . PHE B 1 117 ? -9.242 3.082 -6.863 1 78.69 117 PHE B C 1
ATOM 3044 O O . PHE B 1 117 ? -10.039 2.336 -6.293 1 78.69 117 PHE B O 1
ATOM 3051 N N . LEU B 1 118 ? -9.531 4.348 -7.137 1 80.56 118 LEU B N 1
ATOM 3052 C CA . LEU B 1 118 ? -10.758 4.984 -6.656 1 80.56 118 LEU B CA 1
ATOM 3053 C C . LEU B 1 118 ? -11.984 4.227 -7.141 1 80.56 118 LEU B C 1
ATOM 3055 O O . LEU B 1 118 ? -12.945 4.047 -6.387 1 80.56 118 LEU B O 1
ATOM 3059 N N . PRO B 1 119 ? -11.938 3.646 -8.328 1 77 119 PRO B N 1
ATOM 3060 C CA . PRO B 1 119 ? -13.086 2.854 -8.758 1 77 119 PRO B CA 1
ATOM 3061 C C . PRO B 1 119 ? -13.312 1.621 -7.883 1 77 119 PRO B C 1
ATOM 3063 O O . PRO B 1 119 ? -14.453 1.195 -7.691 1 77 119 PRO B O 1
ATOM 3066 N N . HIS B 1 120 ? -12.273 1.146 -7.367 1 74.31 120 HIS B N 1
ATOM 3067 C CA . HIS B 1 120 ? -12.367 -0.041 -6.527 1 74.31 120 HIS B CA 1
ATOM 3068 C C . HIS B 1 120 ? -12.992 0.293 -5.176 1 74.31 120 HIS B C 1
ATOM 3070 O O . HIS B 1 120 ? -13.414 -0.605 -4.438 1 74.31 120 HIS B O 1
ATOM 3076 N N . PHE B 1 121 ? -13.086 1.606 -4.926 1 70.38 121 PHE B N 1
ATOM 3077 C CA . PHE B 1 121 ? -13.797 2.092 -3.744 1 70.38 121 PHE B CA 1
ATOM 3078 C C . PHE B 1 121 ? -15.227 2.471 -4.09 1 70.38 121 PHE B C 1
ATOM 3080 O O . PHE B 1 121 ? -15.961 2.99 -3.242 1 70.38 121 PHE B O 1
ATOM 3087 N N . GLY B 1 122 ? -15.578 2.359 -5.336 1 69.69 122 GLY B N 1
ATOM 3088 C CA . GLY B 1 122 ? -16.953 2.633 -5.746 1 69.69 122 GLY B CA 1
ATOM 3089 C C . GLY B 1 122 ? -17.109 3.986 -6.414 1 69.69 122 GLY B C 1
ATOM 3090 O O . GLY B 1 122 ? -18.234 4.426 -6.676 1 69.69 122 GLY B O 1
ATOM 3091 N N . PHE B 1 123 ? -15.961 4.574 -6.672 1 75.12 123 PHE B N 1
ATOM 3092 C CA . PHE B 1 123 ? -16.047 5.867 -7.336 1 75.12 123 PHE B CA 1
ATOM 3093 C C . PHE B 1 123 ? -16.188 5.695 -8.844 1 75.12 123 PHE B C 1
ATOM 3095 O O . PHE B 1 123 ? -15.273 5.191 -9.5 1 75.12 123 PHE B O 1
ATOM 3102 N N . GLU B 1 124 ? -17.266 6.074 -9.391 1 74.44 124 GLU B N 1
ATOM 3103 C CA . GLU B 1 124 ? -17.531 5.922 -10.82 1 74.44 124 GLU B CA 1
ATOM 3104 C C . GLU B 1 124 ? -17.016 7.129 -11.602 1 74.44 124 GLU B C 1
ATOM 3106 O O . GLU B 1 124 ? -16.578 6.992 -12.75 1 74.44 124 GLU B O 1
ATOM 3111 N N . ASP B 1 125 ? -17.125 8.273 -11.008 1 82.38 125 ASP B N 1
ATOM 3112 C CA . ASP B 1 125 ? -16.672 9.492 -11.688 1 82.38 125 ASP B CA 1
ATOM 3113 C C . ASP B 1 125 ? -15.344 9.969 -11.117 1 82.38 125 ASP B C 1
ATOM 3115 O O . ASP B 1 125 ? -15.281 11.016 -10.469 1 82.38 125 ASP B O 1
ATOM 3119 N N . VAL B 1 126 ? -14.242 9.289 -11.461 1 83.94 126 VAL B N 1
ATOM 3120 C CA . VAL B 1 126 ? -12.914 9.531 -10.906 1 83.94 126 VAL B CA 1
ATOM 3121 C C . VAL B 1 126 ? -12.461 10.945 -11.25 1 83.94 126 VAL B C 1
ATOM 3123 O O . VAL B 1 126 ? -11.953 11.672 -10.391 1 83.94 126 VAL B O 1
ATOM 3126 N N . ASP B 1 127 ? -12.688 11.367 -12.406 1 84.5 127 ASP B N 1
ATOM 3127 C CA . ASP B 1 127 ? -12.219 12.672 -12.867 1 84.5 127 ASP B CA 1
ATOM 3128 C C . ASP B 1 127 ? -12.875 13.805 -12.078 1 84.5 127 ASP B C 1
ATOM 3130 O O . ASP B 1 127 ? -12.242 14.828 -11.82 1 84.5 127 ASP B O 1
ATOM 3134 N N . ALA B 1 128 ? -14.102 13.586 -11.695 1 86.12 128 ALA B N 1
ATOM 3135 C CA . ALA B 1 128 ? -14.844 14.625 -10.992 1 86.12 128 ALA B CA 1
ATOM 3136 C C . ALA B 1 128 ? -14.43 14.703 -9.531 1 86.12 128 ALA B C 1
ATOM 3138 O O . ALA B 1 128 ? -14.578 15.75 -8.891 1 86.12 128 ALA B O 1
ATOM 3139 N N . VAL B 1 129 ? -13.828 13.656 -9.047 1 90.88 129 VAL B N 1
ATOM 3140 C CA . VAL B 1 129 ? -13.641 13.586 -7.605 1 90.88 129 VAL B CA 1
ATOM 3141 C C . VAL B 1 129 ? -12.148 13.656 -7.277 1 90.88 129 VAL B C 1
ATOM 3143 O O . VAL B 1 129 ? -11.766 14.117 -6.199 1 90.88 129 VAL B O 1
ATOM 3146 N N . ALA B 1 130 ? -11.32 13.344 -8.203 1 93.75 130 ALA B N 1
ATOM 3147 C CA . ALA B 1 130 ? -9.898 13.172 -7.914 1 93.75 130 ALA B CA 1
ATOM 3148 C C . ALA B 1 130 ? -9.133 14.469 -8.156 1 93.75 130 ALA B C 1
ATOM 3150 O O . ALA B 1 130 ? -9.492 15.258 -9.039 1 93.75 130 ALA B O 1
ATOM 3151 N N . TYR B 1 131 ? -8.156 14.789 -7.367 1 96.38 131 TYR B N 1
ATOM 3152 C CA . TYR B 1 131 ? -7.117 15.805 -7.527 1 96.38 131 TYR B CA 1
ATOM 3153 C C . TYR B 1 131 ? -5.73 15.172 -7.516 1 96.38 131 TYR B C 1
ATOM 3155 O O . TYR B 1 131 ? -5.043 15.18 -6.488 1 96.38 131 TYR B O 1
ATOM 3163 N N . PRO B 1 132 ? -5.324 14.609 -8.672 1 96.88 132 PRO B N 1
ATOM 3164 C CA . PRO B 1 132 ? -4.07 13.852 -8.727 1 96.88 132 PRO B CA 1
ATOM 3165 C C . PRO B 1 132 ? -2.838 14.742 -8.547 1 96.88 132 PRO B C 1
ATOM 3167 O O . PRO B 1 132 ? -2.771 15.828 -9.125 1 96.88 132 PRO B O 1
ATOM 3170 N N . LEU B 1 133 ? -1.937 14.305 -7.715 1 97.94 133 LEU B N 1
ATOM 3171 C CA . LEU B 1 133 ? -0.641 14.953 -7.547 1 97.94 133 LEU B CA 1
ATOM 3172 C C . LEU B 1 133 ? 0.406 14.32 -8.461 1 97.94 133 LEU B C 1
ATOM 3174 O O . LEU B 1 133 ? 0.595 13.102 -8.445 1 97.94 133 LEU B O 1
ATOM 3178 N N . GLU B 1 134 ? 1.041 15.133 -9.172 1 97.12 134 GLU B N 1
ATOM 3179 C CA . GLU B 1 134 ? 2.148 14.656 -10 1 97.12 134 GLU B CA 1
ATOM 3180 C C . GLU B 1 134 ? 3.41 14.453 -9.164 1 97.12 134 GLU B C 1
ATOM 3182 O O . GLU B 1 134 ? 3.518 14.977 -8.055 1 97.12 134 GLU B O 1
ATOM 3187 N N . ASP B 1 135 ? 4.355 13.781 -9.703 1 96.62 135 ASP B N 1
ATOM 3188 C CA . ASP B 1 135 ? 5.512 13.297 -8.953 1 96.62 135 ASP B CA 1
ATOM 3189 C C . ASP B 1 135 ? 6.34 14.461 -8.414 1 96.62 135 ASP B C 1
ATOM 3191 O O . ASP B 1 135 ? 6.969 14.344 -7.363 1 96.62 135 ASP B O 1
ATOM 3195 N N . GLU B 1 136 ? 6.336 15.531 -9.07 1 97.12 136 GLU B N 1
ATOM 3196 C CA . GLU B 1 136 ? 7.211 16.641 -8.711 1 97.12 136 GLU B CA 1
ATOM 3197 C C . GLU B 1 136 ? 6.633 17.453 -7.559 1 97.12 136 GLU B C 1
ATOM 3199 O O . GLU B 1 136 ? 7.305 18.328 -7.004 1 97.12 136 GLU B O 1
ATOM 3204 N N . GLY B 1 137 ? 5.461 17.156 -7.133 1 97.75 137 GLY B N 1
ATOM 3205 C CA . GLY B 1 137 ? 4.816 17.922 -6.082 1 97.75 137 GLY B CA 1
ATOM 3206 C C . GLY B 1 137 ? 3.834 18.953 -6.609 1 97.75 137 GLY B C 1
ATOM 3207 O O . GLY B 1 137 ? 3.473 18.922 -7.789 1 97.75 137 GLY B O 1
ATOM 3208 N N . HIS B 1 138 ? 3.312 19.672 -5.711 1 98.06 138 HIS B N 1
ATOM 3209 C CA . HIS B 1 138 ? 2.262 20.625 -6.062 1 98.06 138 HIS B CA 1
ATOM 3210 C C . HIS B 1 138 ? 2.098 21.688 -4.984 1 98.06 138 HIS B C 1
ATOM 3212 O O . HIS B 1 138 ? 2.449 21.469 -3.822 1 98.06 138 HIS B O 1
ATOM 3218 N N . VAL B 1 139 ? 1.779 22.859 -5.371 1 98.56 139 VAL B N 1
ATOM 3219 C CA . VAL B 1 139 ? 1.415 23.953 -4.465 1 98.56 139 VAL B CA 1
ATOM 3220 C C . VAL B 1 139 ? -0.059 24.297 -4.652 1 98.56 139 VAL B C 1
ATOM 3222 O O . VAL B 1 139 ? -0.483 24.672 -5.75 1 98.56 139 VAL B O 1
ATOM 3225 N N . LEU B 1 140 ? -0.85 24.188 -3.58 1 98.31 140 LEU B N 1
ATOM 3226 C CA . LEU B 1 140 ? -2.285 24.453 -3.604 1 98.31 140 LEU B CA 1
ATOM 3227 C C . LEU B 1 140 ? -2.621 25.688 -2.787 1 98.31 140 LEU B C 1
ATOM 3229 O O . LEU B 1 140 ? -2.301 25.766 -1.598 1 98.31 140 LEU B O 1
ATOM 3233 N N . LYS B 1 141 ? -3.189 26.641 -3.445 1 97.56 141 LYS B N 1
ATOM 3234 C CA . LYS B 1 141 ? -3.771 27.75 -2.682 1 97.56 141 LYS B CA 1
ATOM 3235 C C . LYS B 1 141 ? -5.039 27.297 -1.957 1 97.56 141 LYS B C 1
ATOM 3237 O O . LYS B 1 141 ? -5.965 26.781 -2.58 1 97.56 141 LYS B O 1
ATOM 3242 N N . PHE B 1 142 ? -5.098 27.422 -0.663 1 97.62 142 PHE B N 1
ATOM 3243 C CA . PHE B 1 142 ? -6.227 27.047 0.181 1 97.62 142 PHE B CA 1
ATOM 3244 C C . PHE B 1 142 ? -6.676 28.219 1.044 1 97.62 142 PHE B C 1
ATOM 3246 O O . PHE B 1 142 ? -6.125 28.453 2.123 1 97.62 142 PHE B O 1
ATOM 3253 N N . GLY B 1 143 ? -7.715 28.953 0.584 1 95.75 143 GLY B N 1
ATOM 3254 C CA . GLY B 1 143 ? -8.078 30.203 1.224 1 95.75 143 GLY B CA 1
ATOM 3255 C C . GLY B 1 143 ? -6.949 31.219 1.235 1 95.75 143 GLY B C 1
ATOM 3256 O O . GLY B 1 143 ? -6.426 31.578 0.182 1 95.75 143 GLY B O 1
ATOM 3257 N N . SER B 1 144 ? -6.602 31.578 2.377 1 95.12 144 SER B N 1
ATOM 3258 C CA . SER B 1 144 ? -5.516 32.531 2.512 1 95.12 144 SER B CA 1
ATOM 3259 C C . SER B 1 144 ? -4.203 31.859 2.861 1 95.12 144 SER B C 1
ATOM 3261 O O . SER B 1 144 ? -3.205 32.531 3.152 1 95.12 144 SER B O 1
ATOM 3263 N N . SER B 1 145 ? -4.223 30.547 2.887 1 94.88 145 SER B N 1
ATOM 3264 C CA . SER B 1 145 ? -2.998 29.781 3.115 1 94.88 145 SER B CA 1
ATOM 3265 C C . SER B 1 145 ? -2.535 29.078 1.842 1 94.88 145 SER B C 1
ATOM 3267 O O . SER B 1 145 ? -3.164 29.219 0.79 1 94.88 145 SER B O 1
ATOM 3269 N N . THR B 1 146 ? -1.394 28.531 1.923 1 97.69 146 THR B N 1
ATOM 3270 C CA . THR B 1 146 ? -0.806 27.719 0.874 1 97.69 146 THR B CA 1
ATOM 3271 C C . THR B 1 146 ? -0.351 26.375 1.433 1 97.69 146 THR B C 1
ATOM 3273 O O . THR B 1 146 ? 0.342 26.312 2.451 1 97.69 146 THR B O 1
ATOM 3276 N N . LEU B 1 147 ? -0.838 25.312 0.814 1 98.75 147 LEU B N 1
ATOM 3277 C CA . LEU B 1 147 ? -0.399 23.969 1.139 1 98.75 147 LEU B CA 1
ATOM 3278 C C . LEU B 1 147 ? 0.55 23.422 0.072 1 98.75 147 LEU B C 1
ATOM 3280 O O . LEU B 1 147 ? 0.221 23.438 -1.116 1 98.75 147 LEU B O 1
ATOM 3284 N N . GLU B 1 148 ? 1.721 23.062 0.49 1 98.88 148 GLU B N 1
ATOM 3285 C CA . GLU B 1 148 ? 2.707 22.484 -0.419 1 98.88 148 GLU B CA 1
ATOM 3286 C C . GLU B 1 148 ? 2.795 20.969 -0.256 1 98.88 148 GLU B C 1
ATOM 3288 O O . GLU B 1 148 ? 2.967 20.469 0.858 1 98.88 148 GLU B O 1
ATOM 3293 N N . PHE B 1 149 ? 2.604 20.312 -1.362 1 98.88 149 PHE B N 1
ATOM 3294 C CA . PHE B 1 149 ? 2.791 18.859 -1.404 1 98.88 149 PHE B CA 1
ATOM 3295 C C . PHE B 1 149 ? 4.211 18.516 -1.839 1 98.88 149 PHE B C 1
ATOM 3297 O O . PHE B 1 149 ? 4.574 18.703 -3 1 98.88 149 PHE B O 1
ATOM 3304 N N . ILE B 1 150 ? 4.988 18.016 -0.917 1 98.81 150 ILE B N 1
ATOM 3305 C CA . ILE B 1 150 ? 6.414 17.781 -1.115 1 98.81 150 ILE B CA 1
ATOM 3306 C C . ILE B 1 150 ? 6.66 16.297 -1.328 1 98.81 150 ILE B C 1
ATOM 3308 O O . ILE B 1 150 ? 6.25 15.461 -0.511 1 98.81 150 ILE B O 1
ATOM 3312 N N . PRO B 1 151 ? 7.352 15.953 -2.418 1 98.25 151 PRO B N 1
ATOM 3313 C CA . PRO B 1 151 ? 7.578 14.531 -2.701 1 98.25 151 PRO B CA 1
ATOM 3314 C C . PRO B 1 151 ? 8.312 13.812 -1.572 1 98.25 151 PRO B C 1
ATOM 3316 O O . PRO B 1 151 ? 9.32 14.32 -1.063 1 98.25 151 PRO B O 1
ATOM 3319 N N . ALA B 1 152 ? 7.754 12.742 -1.159 1 98.44 152 ALA B N 1
ATOM 3320 C CA . ALA B 1 152 ? 8.328 11.797 -0.203 1 98.44 152 ALA B CA 1
ATOM 3321 C C . ALA B 1 152 ? 8.203 10.359 -0.706 1 98.44 152 ALA B C 1
ATOM 3323 O O . ALA B 1 152 ? 7.879 9.453 0.063 1 98.44 152 ALA B O 1
ATOM 3324 N N . HIS B 1 153 ? 8.469 10.156 -1.979 1 97.62 153 HIS B N 1
ATOM 3325 C CA . HIS B 1 153 ? 8.234 8.883 -2.648 1 97.62 153 HIS B CA 1
ATOM 3326 C C . HIS B 1 153 ? 9.055 7.766 -2.008 1 97.62 153 HIS B C 1
ATOM 3328 O O . HIS B 1 153 ? 10.211 7.977 -1.629 1 97.62 153 HIS B O 1
ATOM 3334 N N . PHE B 1 154 ? 8.492 6.531 -1.858 1 98 154 PHE B N 1
ATOM 3335 C CA . PHE B 1 154 ? 9.078 5.289 -1.373 1 98 154 PHE B CA 1
ATOM 3336 C C . PHE B 1 154 ? 9.297 5.348 0.134 1 98 154 PHE B C 1
ATOM 3338 O O . PHE B 1 154 ? 10.07 4.562 0.684 1 98 154 PHE B O 1
ATOM 3345 N N . LEU B 1 155 ? 8.703 6.383 0.846 1 97.75 155 LEU B N 1
ATOM 3346 C CA . LEU B 1 155 ? 8.664 6.461 2.303 1 97.75 155 LEU B CA 1
ATOM 3347 C C . LEU B 1 155 ? 7.273 6.105 2.826 1 97.75 155 LEU B C 1
ATOM 3349 O O . LEU B 1 155 ? 6.566 6.965 3.355 1 97.75 155 LEU B O 1
ATOM 3353 N N . HIS B 1 156 ? 7.141 4.887 2.617 1 92.81 156 HIS B N 1
ATOM 3354 C CA . HIS B 1 156 ? 6.84 3.463 2.523 1 92.81 156 HIS B CA 1
ATOM 3355 C C . HIS B 1 156 ? 6.023 3.152 1.273 1 92.81 156 HIS B C 1
ATOM 3357 O O . HIS B 1 156 ? 5.949 1.999 0.843 1 92.81 156 HIS B O 1
ATOM 3363 N N . SER B 1 157 ? 5.449 4.148 0.714 1 95.25 157 SER B N 1
ATOM 3364 C CA . SER B 1 157 ? 4.66 4.004 -0.507 1 95.25 157 SER B CA 1
ATOM 3365 C C . SER B 1 157 ? 5.355 4.668 -1.692 1 95.25 157 SER B C 1
ATOM 3367 O O . SER B 1 157 ? 5.914 5.758 -1.562 1 95.25 157 SER B O 1
ATOM 3369 N N . PRO B 1 158 ? 5.207 4.098 -2.934 1 95.94 158 PRO B N 1
ATOM 3370 C CA . PRO B 1 158 ? 5.855 4.703 -4.098 1 95.94 158 PRO B CA 1
ATOM 3371 C C . PRO B 1 158 ? 5.32 6.098 -4.414 1 95.94 158 PRO B C 1
ATOM 3373 O O . PRO B 1 158 ? 6.008 6.895 -5.055 1 95.94 158 PRO B O 1
ATOM 3376 N N . GLY B 1 159 ? 4.137 6.363 -4.055 1 95.56 159 GLY B N 1
ATOM 3377 C CA . GLY B 1 159 ? 3.514 7.66 -4.266 1 95.56 159 GLY B CA 1
ATOM 3378 C C . GLY B 1 159 ? 3.113 8.352 -2.977 1 95.56 159 GLY B C 1
ATOM 3379 O O . GLY B 1 159 ? 1.93 8.406 -2.639 1 95.56 159 GLY B O 1
ATOM 3380 N N . HIS B 1 160 ? 4.07 8.852 -2.268 1 97.06 160 HIS B N 1
ATOM 3381 C CA . HIS B 1 160 ? 3.848 9.539 -1.002 1 97.06 160 HIS B CA 1
ATOM 3382 C C . HIS B 1 160 ? 4.238 11.008 -1.098 1 97.06 160 HIS B C 1
ATOM 3384 O O . HIS B 1 160 ? 5.211 11.352 -1.776 1 97.06 160 HIS B O 1
ATOM 3390 N N . PHE B 1 161 ? 3.48 11.875 -0.423 1 98.38 161 PHE B N 1
ATOM 3391 C CA . PHE B 1 161 ? 3.797 13.289 -0.276 1 98.38 161 PHE B CA 1
ATOM 3392 C C . PHE B 1 161 ? 3.645 13.734 1.176 1 98.38 161 PHE B C 1
ATOM 3394 O O . PHE B 1 161 ? 2.834 13.172 1.918 1 98.38 161 PHE B O 1
ATOM 3401 N N . THR B 1 162 ? 4.422 14.695 1.626 1 98.62 162 THR B N 1
ATOM 3402 C CA . THR B 1 162 ? 4.176 15.445 2.85 1 98.62 162 THR B CA 1
ATOM 3403 C C . THR B 1 162 ? 3.518 16.781 2.537 1 98.62 162 THR B C 1
ATOM 3405 O O . THR B 1 162 ? 3.691 17.328 1.443 1 98.62 162 THR B O 1
ATOM 3408 N N . ILE B 1 163 ? 2.746 17.312 3.432 1 98.88 163 ILE B N 1
ATOM 3409 C CA . ILE B 1 163 ? 2.09 18.594 3.271 1 98.88 163 ILE B CA 1
ATOM 3410 C C . ILE B 1 163 ? 2.742 19.625 4.191 1 98.88 163 ILE B C 1
ATOM 3412 O O . ILE B 1 163 ? 2.873 19.406 5.398 1 98.88 163 ILE B O 1
ATOM 3416 N N . TYR B 1 164 ? 3.182 20.688 3.596 1 98.88 164 TYR B N 1
ATOM 3417 C CA . TYR B 1 164 ? 3.623 21.844 4.371 1 98.88 164 TYR B CA 1
ATOM 3418 C C . TYR B 1 164 ? 2.58 22.953 4.34 1 98.88 164 TYR B C 1
ATOM 3420 O O . TYR B 1 164 ? 2.238 23.453 3.268 1 98.88 164 TYR B O 1
ATOM 3428 N N . ASP B 1 165 ? 1.992 23.219 5.48 1 98.69 165 ASP B N 1
ATOM 3429 C CA . ASP B 1 165 ? 1.075 24.344 5.633 1 98.69 165 ASP B CA 1
ATOM 3430 C C . ASP B 1 165 ? 1.832 25.625 5.965 1 98.69 165 ASP B C 1
ATOM 3432 O O . ASP B 1 165 ? 2.287 25.812 7.094 1 98.69 165 ASP B O 1
ATOM 3436 N N . ARG B 1 166 ? 1.874 26.516 5.062 1 97.31 166 ARG B N 1
ATOM 3437 C CA . ARG B 1 166 ? 2.719 27.703 5.191 1 97.31 166 ARG B CA 1
ATOM 3438 C C . ARG B 1 166 ? 2.242 28.594 6.336 1 97.31 166 ARG B C 1
ATOM 3440 O O . ARG B 1 166 ? 3.033 29.328 6.918 1 97.31 166 ARG B O 1
ATOM 3447 N N . ARG B 1 167 ? 0.962 28.547 6.59 1 97.19 167 ARG B N 1
ATOM 3448 C CA . ARG B 1 167 ? 0.41 29.406 7.621 1 97.19 167 ARG B CA 1
ATOM 3449 C C . ARG B 1 167 ? 0.817 28.938 9.008 1 97.19 167 ARG B C 1
ATOM 3451 O O . ARG B 1 167 ? 1.438 29.688 9.766 1 97.19 167 ARG B O 1
ATOM 3458 N N . SER B 1 168 ? 0.555 27.703 9.32 1 98.19 168 SER B N 1
ATOM 3459 C CA . SER B 1 168 ? 0.866 27.156 10.633 1 98.19 168 SER B CA 1
ATOM 3460 C C . SER B 1 168 ? 2.318 26.703 10.719 1 98.19 168 SER B C 1
ATOM 3462 O O . SER B 1 168 ? 2.84 26.453 11.805 1 98.19 168 SER B O 1
ATOM 3464 N N . LYS B 1 169 ? 2.945 26.484 9.57 1 98.56 169 LYS B N 1
ATOM 3465 C CA . LYS B 1 169 ? 4.289 25.922 9.461 1 98.56 169 LYS B CA 1
ATOM 3466 C C . LYS B 1 169 ? 4.34 24.5 10 1 98.56 169 LYS B C 1
ATOM 3468 O O . LYS B 1 169 ? 5.371 24.062 10.508 1 98.56 169 LYS B O 1
ATOM 3473 N N . PHE B 1 170 ? 3.207 23.781 10.016 1 98.88 170 PHE B N 1
ATOM 3474 C CA . PHE B 1 170 ? 3.166 22.359 10.328 1 98.88 170 PHE B CA 1
ATOM 3475 C C . PHE B 1 170 ? 3.51 21.531 9.109 1 98.88 170 PHE B C 1
ATOM 3477 O O . PHE B 1 170 ? 3.191 21.906 7.977 1 98.88 170 PHE B O 1
ATOM 3484 N N . LEU B 1 171 ? 4.211 20.484 9.336 1 98.94 171 LEU B N 1
ATOM 3485 C CA . LEU B 1 171 ? 4.547 19.5 8.32 1 98.94 171 LEU B CA 1
ATOM 3486 C C . LEU B 1 171 ? 3.82 18.188 8.57 1 98.94 171 LEU B C 1
ATOM 3488 O O . LEU B 1 171 ? 4.145 17.469 9.523 1 98.94 171 LEU B O 1
ATOM 3492 N N . PHE B 1 172 ? 2.795 17.859 7.781 1 98.88 172 PHE B N 1
ATOM 3493 C CA . PHE B 1 172 ? 2.096 16.578 7.832 1 98.88 172 PHE B CA 1
ATOM 3494 C C . PHE B 1 172 ? 2.852 15.516 7.035 1 98.88 172 PHE B C 1
ATOM 3496 O O . PHE B 1 172 ? 2.953 15.609 5.812 1 98.88 172 PHE B O 1
ATOM 3503 N N . THR B 1 173 ? 3.277 14.453 7.711 1 98.75 173 THR B N 1
ATOM 3504 C CA . THR B 1 173 ? 4.332 13.656 7.094 1 98.75 173 THR B CA 1
ATOM 3505 C C . THR B 1 173 ? 3.838 12.242 6.801 1 98.75 173 THR B C 1
ATOM 3507 O O . THR B 1 173 ? 4.617 11.375 6.391 1 98.75 173 THR B O 1
ATOM 3510 N N . GLY B 1 174 ? 2.553 11.984 6.98 1 97.44 174 GLY B N 1
ATOM 3511 C CA . GLY B 1 174 ? 2.072 10.625 6.77 1 97.44 174 GLY B CA 1
ATOM 3512 C C . GLY B 1 174 ? 2.814 9.594 7.598 1 97.44 174 GLY B C 1
ATOM 3513 O O . GLY B 1 174 ? 2.912 9.727 8.82 1 97.44 174 GLY B O 1
ATOM 3514 N N . ASP B 1 175 ? 3.49 8.68 6.973 1 96.19 175 ASP B N 1
ATOM 3515 C CA . ASP B 1 175 ? 4.109 7.574 7.707 1 96.19 175 ASP B CA 1
ATOM 3516 C C . ASP B 1 175 ? 5.57 7.879 8.023 1 96.19 175 ASP B C 1
ATOM 3518 O O . ASP B 1 175 ? 6.273 7.043 8.594 1 96.19 175 ASP B O 1
ATOM 3522 N N . ILE B 1 176 ? 6.039 9.031 7.637 1 98.5 176 ILE B N 1
ATOM 3523 C CA . ILE B 1 176 ? 7.363 9.453 8.086 1 98.5 176 ILE B CA 1
ATOM 3524 C C . ILE B 1 176 ? 7.281 9.984 9.508 1 98.5 176 ILE B C 1
ATOM 3526 O O . ILE B 1 176 ? 6.586 10.969 9.773 1 98.5 176 ILE B O 1
ATOM 3530 N N . GLY B 1 177 ? 7.969 9.312 10.398 1 98.19 177 GLY B N 1
ATOM 3531 C CA . GLY B 1 177 ? 7.934 9.695 11.805 1 98.19 177 GLY B CA 1
ATOM 3532 C C . GLY B 1 177 ? 6.895 8.938 12.609 1 98.19 177 GLY B C 1
ATOM 3533 O O . GLY B 1 177 ? 6.617 9.289 13.758 1 98.19 177 GLY B O 1
ATOM 3534 N N . ILE B 1 178 ? 6.352 7.863 12.031 1 96.25 178 ILE B N 1
ATOM 3535 C CA . ILE B 1 178 ? 5.344 7.109 12.766 1 96.25 178 ILE B CA 1
ATOM 3536 C C . ILE B 1 178 ? 6.012 6.285 13.859 1 96.25 178 ILE B C 1
ATOM 3538 O O . ILE B 1 178 ? 7.18 5.906 13.742 1 96.25 178 ILE B O 1
ATOM 3542 N N . ALA B 1 179 ? 5.27 6.074 14.93 1 93.19 179 ALA B N 1
ATOM 3543 C CA . ALA B 1 179 ? 5.641 5.207 16.047 1 93.19 179 ALA B CA 1
ATOM 3544 C C . ALA B 1 179 ? 4.445 4.395 16.531 1 93.19 179 ALA B C 1
ATOM 3546 O O . ALA B 1 179 ? 3.35 4.934 16.703 1 93.19 179 ALA B O 1
ATOM 3547 N N . LEU B 1 180 ? 4.652 3.105 16.594 1 85.69 180 LEU B N 1
ATOM 3548 C CA . LEU B 1 180 ? 3.623 2.248 17.172 1 85.69 180 LEU B CA 1
ATOM 3549 C C . LEU B 1 180 ? 3.785 2.145 18.688 1 85.69 180 LEU B C 1
ATOM 3551 O O . LEU B 1 180 ? 4.512 1.28 19.172 1 85.69 180 LEU B O 1
ATOM 3555 N N . LEU B 1 181 ? 3.074 2.945 19.359 1 88.12 181 LEU B N 1
ATOM 3556 C CA . LEU B 1 181 ? 3.279 3.15 20.781 1 88.12 181 LEU B CA 1
ATOM 3557 C C . LEU B 1 181 ? 2.441 2.17 21.594 1 88.12 181 LEU B C 1
ATOM 3559 O O . LEU B 1 181 ? 1.297 1.88 21.234 1 88.12 181 LEU B O 1
ATOM 3563 N N . GLU B 1 182 ? 3.061 1.692 22.703 1 81.5 182 GLU B N 1
ATOM 3564 C CA . GLU B 1 182 ? 2.312 0.857 23.641 1 81.5 182 GLU B CA 1
ATOM 3565 C C . GLU B 1 182 ? 1.258 1.671 24.375 1 81.5 182 GLU B C 1
ATOM 3567 O O . GLU B 1 182 ? 0.148 1.189 24.609 1 81.5 182 GLU B O 1
ATOM 3572 N N . LYS B 1 183 ? 1.688 2.846 24.781 1 83.81 183 LYS B N 1
ATOM 3573 C CA . LYS B 1 183 ? 0.79 3.814 25.406 1 83.81 183 LYS B CA 1
ATOM 3574 C C . LYS B 1 183 ? 0.697 5.09 24.578 1 83.81 183 LYS B C 1
ATOM 3576 O O . LYS B 1 183 ? 1.719 5.691 24.234 1 83.81 183 LYS B O 1
ATOM 3581 N N . PRO B 1 184 ? -0.46 5.426 24.375 1 87.25 184 PRO B N 1
ATOM 3582 C CA . PRO B 1 184 ? -0.608 6.559 23.469 1 87.25 184 PRO B CA 1
ATOM 3583 C C . PRO B 1 184 ? -0.26 7.895 24.109 1 87.25 184 PRO B C 1
ATOM 3585 O O . PRO B 1 184 ? -0.568 8.109 25.281 1 87.25 184 PRO B O 1
ATOM 3588 N N . TYR B 1 185 ? 0.458 8.68 23.469 1 94.06 185 TYR B N 1
ATOM 3589 C CA . TYR B 1 185 ? 0.632 10.109 23.719 1 94.06 185 TYR B CA 1
ATOM 3590 C C . TYR B 1 185 ? 0.61 10.891 22.406 1 94.06 185 TYR B C 1
ATOM 3592 O O . TYR B 1 185 ? 0.99 10.359 21.359 1 94.06 185 TYR B O 1
ATOM 3600 N N . LEU B 1 186 ? 0.153 12.102 22.453 1 96.62 186 LEU B N 1
ATOM 3601 C CA . LEU B 1 186 ? -0.078 12.859 21.234 1 96.62 186 LEU B CA 1
ATOM 3602 C C . LEU B 1 186 ? 1.162 13.664 20.844 1 96.62 186 LEU B C 1
ATOM 3604 O O . LEU B 1 186 ? 1.427 13.875 19.656 1 96.62 186 LEU B O 1
ATOM 3608 N N . VAL B 1 187 ? 1.871 14.156 21.844 1 98.38 187 VAL B N 1
ATOM 3609 C CA . VAL B 1 187 ? 3.057 14.969 21.609 1 98.38 187 VAL B CA 1
ATOM 3610 C C . VAL B 1 187 ? 4.266 14.336 22.281 1 98.38 187 VAL B C 1
ATOM 3612 O O . VAL B 1 187 ? 4.23 14.047 23.484 1 98.38 187 VAL B O 1
ATOM 3615 N N . ALA B 1 188 ? 5.27 14.094 21.516 1 97.88 188 ALA B N 1
ATOM 3616 C CA . ALA B 1 188 ? 6.473 13.477 22.062 1 97.88 188 ALA B CA 1
ATOM 3617 C C . ALA B 1 188 ? 7.176 14.422 23.031 1 97.88 188 ALA B C 1
ATOM 3619 O O . ALA B 1 188 ? 7.496 15.555 22.688 1 97.88 188 ALA B O 1
ATOM 3620 N N . GLU B 1 189 ? 7.383 13.914 24.203 1 96.88 189 GLU B N 1
ATOM 3621 C CA . GLU B 1 189 ? 8.086 14.703 25.203 1 96.88 189 GLU B CA 1
ATOM 3622 C C . GLU B 1 189 ? 9.578 14.398 25.203 1 96.88 189 GLU B C 1
ATOM 3624 O O . GLU B 1 189 ? 10.406 15.32 25.266 1 96.88 189 GLU B O 1
ATOM 3629 N N . ASP B 1 190 ? 9.883 13.148 25.141 1 96.62 190 ASP B N 1
ATOM 3630 C CA . ASP B 1 190 ? 11.258 12.664 25.078 1 96.62 190 ASP B CA 1
ATOM 3631 C C . ASP B 1 190 ? 11.602 12.125 23.688 1 96.62 190 ASP B C 1
ATOM 3633 O O . ASP B 1 190 ? 11.305 10.977 23.375 1 96.62 190 ASP B O 1
ATOM 3637 N N . ILE B 1 191 ? 12.336 12.867 22.984 1 97.56 191 ILE B N 1
ATOM 3638 C CA . ILE B 1 191 ? 12.57 12.555 21.578 1 97.56 191 ILE B CA 1
ATOM 3639 C C . ILE B 1 191 ? 13.477 11.328 21.469 1 97.56 191 ILE B C 1
ATOM 3641 O O . ILE B 1 191 ? 13.336 10.531 20.531 1 97.56 191 ILE B O 1
ATOM 3645 N N . SER B 1 192 ? 14.398 11.156 22.359 1 97.75 192 SER B N 1
ATOM 3646 C CA . SER B 1 192 ? 15.266 9.992 22.328 1 97.75 192 SER B CA 1
ATOM 3647 C C . SER B 1 192 ? 14.469 8.695 22.484 1 97.75 192 SER B C 1
ATOM 3649 O O . SER B 1 192 ? 14.633 7.762 21.703 1 97.75 192 SER B O 1
ATOM 3651 N N . LYS B 1 193 ? 13.641 8.695 23.469 1 96.62 193 LYS B N 1
ATOM 3652 C CA . LYS B 1 193 ? 12.781 7.535 23.688 1 96.62 193 LYS B CA 1
ATOM 3653 C C . LYS B 1 193 ? 11.828 7.332 22.5 1 96.62 193 LYS B C 1
ATOM 3655 O O . LYS B 1 193 ? 11.562 6.199 22.094 1 96.62 193 LYS B O 1
ATOM 3660 N N . HIS B 1 194 ? 11.281 8.398 22 1 97.75 194 HIS B N 1
ATOM 3661 C CA . HIS B 1 194 ? 10.344 8.32 20.891 1 97.75 194 HIS B CA 1
ATOM 3662 C C . HIS B 1 194 ? 11.016 7.766 19.641 1 97.75 194 HIS B C 1
ATOM 3664 O O . HIS B 1 194 ? 10.43 6.957 18.922 1 97.75 194 HIS B O 1
ATOM 3670 N N . ILE B 1 195 ? 12.25 8.156 19.375 1 97.94 195 ILE B N 1
ATOM 3671 C CA . ILE B 1 195 ? 13.008 7.656 18.234 1 97.94 195 ILE B CA 1
ATOM 3672 C C . ILE B 1 195 ? 13.234 6.152 18.375 1 97.94 195 ILE B C 1
ATOM 3674 O O . ILE B 1 195 ? 13.164 5.414 17.391 1 97.94 195 ILE B O 1
ATOM 3678 N N . GLU B 1 196 ? 13.523 5.715 19.594 1 97.06 196 GLU B N 1
ATOM 3679 C CA . GLU B 1 196 ? 13.664 4.281 19.844 1 97.06 196 GLU B CA 1
ATOM 3680 C C . GLU B 1 196 ? 12.391 3.531 19.453 1 97.06 196 GLU B C 1
ATOM 3682 O O . GLU B 1 196 ? 12.453 2.416 18.938 1 97.06 196 GLU B O 1
ATOM 3687 N N . ALA B 1 197 ? 11.258 4.145 19.703 1 95.62 197 ALA B N 1
ATOM 3688 C CA . ALA B 1 197 ? 9.969 3.541 19.375 1 95.62 197 ALA B CA 1
ATOM 3689 C C . ALA B 1 197 ? 9.703 3.59 17.859 1 95.62 197 ALA B C 1
ATOM 3691 O O . ALA B 1 197 ? 9.016 2.725 17.328 1 95.62 197 ALA B O 1
ATOM 3692 N N . MET B 1 198 ? 10.281 4.535 17.141 1 97.25 198 MET B N 1
ATOM 3693 C CA . MET B 1 198 ? 10.086 4.75 15.711 1 97.25 198 MET B CA 1
ATOM 3694 C C . MET B 1 198 ? 10.953 3.793 14.891 1 97.25 198 MET B C 1
ATOM 3696 O O . MET B 1 198 ? 10.531 3.318 13.836 1 97.25 198 MET B O 1
ATOM 3700 N N . LYS B 1 199 ? 12.062 3.514 15.43 1 98 199 LYS B N 1
ATOM 3701 C CA . LYS B 1 199 ? 13.164 2.941 14.656 1 98 199 LYS B CA 1
ATOM 3702 C C . LYS B 1 199 ? 12.758 1.621 14.016 1 98 199 LYS B C 1
ATOM 3704 O O . LYS B 1 199 ? 12.891 1.45 12.797 1 98 199 LYS B O 1
ATOM 3709 N N . PRO B 1 200 ? 12.188 0.66 14.75 1 96.44 200 PRO B N 1
ATOM 3710 C CA . PRO B 1 200 ? 11.914 -0.642 14.133 1 96.44 200 PRO B CA 1
ATOM 3711 C C . PRO B 1 200 ? 10.945 -0.547 12.953 1 96.44 200 PRO B C 1
ATOM 3713 O O . PRO B 1 200 ? 11.141 -1.223 11.938 1 96.44 200 PRO B O 1
ATOM 3716 N N . ILE B 1 201 ? 9.953 0.272 13.055 1 95.38 201 ILE B N 1
ATOM 3717 C CA . ILE B 1 201 ? 8.945 0.337 12 1 95.38 201 ILE B CA 1
ATOM 3718 C C . ILE B 1 201 ? 9.5 1.103 10.805 1 95.38 201 ILE B C 1
ATOM 3720 O O . ILE B 1 201 ? 9.195 0.776 9.648 1 95.38 201 ILE B O 1
ATOM 3724 N N . HIS B 1 202 ? 10.312 2.152 11.016 1 98.12 202 HIS B N 1
ATOM 3725 C CA . HIS B 1 202 ? 10.961 2.857 9.914 1 98.12 202 HIS B CA 1
ATOM 3726 C C . HIS B 1 202 ? 11.945 1.952 9.18 1 98.12 202 HIS B C 1
ATOM 3728 O O . HIS B 1 202 ? 12.047 1.994 7.953 1 98.12 202 HIS B O 1
ATOM 3734 N N . GLU B 1 203 ? 12.633 1.119 9.969 1 97.94 203 GLU B N 1
ATOM 3735 C CA . GLU B 1 203 ? 13.562 0.175 9.359 1 97.94 203 GLU B CA 1
ATOM 3736 C C . GLU B 1 203 ? 12.844 -0.778 8.414 1 97.94 203 GLU B C 1
ATOM 3738 O O . GLU B 1 203 ? 13.383 -1.158 7.371 1 97.94 203 GLU B O 1
ATOM 3743 N N . ARG B 1 204 ? 11.672 -1.042 8.703 1 96.44 204 ARG B N 1
ATOM 3744 C CA . ARG B 1 204 ? 10.961 -2.092 7.98 1 96.44 204 ARG B CA 1
ATOM 3745 C C . ARG B 1 204 ? 10.109 -1.506 6.863 1 96.44 204 ARG B C 1
ATOM 3747 O O . ARG B 1 204 ? 9.906 -2.145 5.828 1 96.44 204 ARG B O 1
ATOM 3754 N N . LEU B 1 205 ? 9.688 -0.267 7.012 1 96.56 205 LEU B N 1
ATOM 3755 C CA . LEU B 1 205 ? 8.672 0.247 6.102 1 96.56 205 LEU B CA 1
ATOM 3756 C C . LEU B 1 205 ? 9.289 1.172 5.059 1 96.56 205 LEU B C 1
ATOM 3758 O O . LEU B 1 205 ? 8.781 1.292 3.943 1 96.56 205 LEU B O 1
ATOM 3762 N N . MET B 1 206 ? 10.367 1.895 5.402 1 98.38 206 MET B N 1
ATOM 3763 C CA . MET B 1 206 ? 10.984 2.818 4.449 1 98.38 206 MET B CA 1
ATOM 3764 C C . MET B 1 206 ? 11.844 2.066 3.438 1 98.38 206 MET B C 1
ATOM 3766 O O . MET B 1 206 ? 12.531 1.11 3.791 1 98.38 206 MET B O 1
ATOM 3770 N N . ALA B 1 207 ? 11.82 2.475 2.195 1 98.12 207 ALA B N 1
ATOM 3771 C CA . ALA B 1 207 ? 12.445 1.701 1.123 1 98.12 207 ALA B CA 1
ATOM 3772 C C . ALA B 1 207 ? 13.953 1.599 1.321 1 98.12 207 ALA B C 1
ATOM 3774 O O . ALA B 1 207 ? 14.539 0.535 1.115 1 98.12 207 ALA B O 1
ATOM 3775 N N . ASN B 1 208 ? 14.547 2.717 1.606 1 98.31 208 ASN B N 1
ATOM 3776 C CA . ASN B 1 208 ? 15.984 2.766 1.848 1 98.31 208 ASN B CA 1
ATOM 3777 C C . ASN B 1 208 ? 16.422 4.148 2.322 1 98.31 208 ASN B C 1
ATOM 3779 O O . ASN B 1 208 ? 15.617 5.07 2.408 1 98.31 208 ASN B O 1
ATOM 3783 N N . ASN B 1 209 ? 17.656 4.266 2.703 1 98.38 209 ASN B N 1
ATOM 3784 C CA . ASN B 1 209 ? 18.156 5.52 3.242 1 98.38 209 ASN B CA 1
ATOM 3785 C C . ASN B 1 209 ? 18.234 6.605 2.168 1 98.38 209 ASN B C 1
ATOM 3787 O O . ASN B 1 209 ? 18.109 7.793 2.471 1 98.38 209 ASN B O 1
ATOM 3791 N N . VAL B 1 210 ? 18.406 6.242 0.881 1 98.38 210 VAL B N 1
ATOM 3792 C CA . VAL B 1 210 ? 18.422 7.203 -0.216 1 98.38 210 VAL B CA 1
ATOM 3793 C C . VAL B 1 210 ? 17.109 7.992 -0.235 1 98.38 210 VAL B C 1
ATOM 3795 O O . VAL B 1 210 ? 17.125 9.219 -0.353 1 98.38 210 VAL B O 1
ATOM 3798 N N . ALA B 1 211 ? 16.047 7.297 -0.069 1 98.56 211 ALA B N 1
ATOM 3799 C CA . ALA B 1 211 ? 14.742 7.945 -0.044 1 98.56 211 ALA B CA 1
ATOM 3800 C C . ALA B 1 211 ? 14.609 8.875 1.158 1 98.56 211 ALA B C 1
ATOM 3802 O O . ALA B 1 211 ? 14.109 10 1.032 1 98.56 211 ALA B O 1
ATOM 3803 N N . LEU B 1 212 ? 15.07 8.43 2.336 1 98.69 212 LEU B N 1
ATOM 3804 C CA . LEU B 1 212 ? 14.992 9.234 3.555 1 98.69 212 LEU B CA 1
ATOM 3805 C C . LEU B 1 212 ? 15.805 10.516 3.418 1 98.69 212 LEU B C 1
ATOM 3807 O O . LEU B 1 212 ? 15.312 11.602 3.727 1 98.69 212 LEU B O 1
ATOM 3811 N N . LYS B 1 213 ? 16.984 10.359 2.924 1 98.56 213 LYS B N 1
ATOM 3812 C CA . LYS B 1 213 ? 17.859 11.516 2.766 1 98.56 213 LYS B CA 1
ATOM 3813 C C . LYS B 1 213 ? 17.297 12.508 1.757 1 98.56 213 LYS B C 1
ATOM 3815 O O . LYS B 1 213 ? 17.391 13.719 1.95 1 98.56 213 LYS B O 1
ATOM 3820 N N . ASN B 1 214 ? 16.797 11.961 0.721 1 98.5 214 ASN B N 1
ATOM 3821 C CA . ASN B 1 214 ? 16.203 12.828 -0.293 1 98.5 214 ASN B CA 1
ATOM 3822 C C . ASN B 1 214 ? 15.062 13.664 0.28 1 98.5 214 ASN B C 1
ATOM 3824 O O . ASN B 1 214 ? 14.969 14.867 0.011 1 98.5 214 ASN B O 1
ATOM 3828 N N . TRP B 1 215 ? 14.188 13.062 1.034 1 98.69 215 TRP B N 1
ATOM 3829 C CA . TRP B 1 215 ? 13.07 13.781 1.642 1 98.69 215 TRP B CA 1
ATOM 3830 C C . TRP B 1 215 ? 13.57 14.828 2.627 1 98.69 215 TRP B C 1
ATOM 3832 O O . TRP B 1 215 ? 13.109 15.977 2.605 1 98.69 215 TRP B O 1
ATOM 3842 N N . VAL B 1 216 ? 14.492 14.453 3.527 1 98.81 216 VAL B N 1
ATOM 3843 C CA . VAL B 1 216 ? 15.023 15.383 4.52 1 98.81 216 VAL B CA 1
ATOM 3844 C C . VAL B 1 216 ? 15.617 16.609 3.822 1 98.81 216 VAL B C 1
ATOM 3846 O O . VAL B 1 216 ? 15.406 17.734 4.254 1 98.81 216 VAL B O 1
ATOM 3849 N N . LYS B 1 217 ? 16.344 16.359 2.758 1 98.25 217 LYS B N 1
ATOM 3850 C CA . LYS B 1 217 ? 16.938 17.469 1.993 1 98.25 217 LYS B CA 1
ATOM 3851 C C . LYS B 1 217 ? 15.859 18.438 1.513 1 98.25 217 LYS B C 1
ATOM 3853 O O . LYS B 1 217 ? 16.078 19.656 1.49 1 98.25 217 LYS B O 1
ATOM 3858 N N . ARG B 1 218 ? 14.719 17.953 1.168 1 98.19 218 ARG B N 1
ATOM 3859 C CA . ARG B 1 218 ? 13.641 18.766 0.618 1 98.19 218 ARG B CA 1
ATOM 3860 C C . ARG B 1 218 ? 12.992 19.625 1.701 1 98.19 218 ARG B C 1
ATOM 3862 O O . ARG B 1 218 ? 12.477 20.719 1.419 1 98.19 218 ARG B O 1
ATOM 3869 N N . VAL B 1 219 ? 13.07 19.109 2.988 1 98.69 219 VAL B N 1
ATOM 3870 C CA . VAL B 1 219 ? 12.234 19.781 3.977 1 98.69 219 VAL B CA 1
ATOM 3871 C C . VAL B 1 219 ? 13.109 20.484 5.008 1 98.69 219 VAL B C 1
ATOM 3873 O O . VAL B 1 219 ? 12.633 21.328 5.773 1 98.69 219 VAL B O 1
ATOM 3876 N N . ARG B 1 220 ? 14.336 20.203 5.098 1 97.44 220 ARG B N 1
ATOM 3877 C CA . ARG B 1 220 ? 15.219 20.688 6.156 1 97.44 220 ARG B CA 1
ATOM 3878 C C . ARG B 1 220 ? 15.297 22.203 6.152 1 97.44 220 ARG B C 1
ATOM 3880 O O . ARG B 1 220 ? 15.523 22.828 7.195 1 97.44 220 ARG B O 1
ATOM 3887 N N . GLY B 1 221 ? 15.141 22.844 5.035 1 97.38 221 GLY B N 1
ATOM 3888 C CA . GLY B 1 221 ? 15.266 24.297 4.945 1 97.38 221 GLY B CA 1
ATOM 3889 C C . GLY B 1 221 ? 13.992 25.031 5.297 1 97.38 221 GLY B C 1
ATOM 3890 O O . GLY B 1 221 ? 13.984 26.25 5.414 1 97.38 221 GLY B O 1
ATOM 3891 N N . LEU B 1 222 ? 12.922 24.375 5.477 1 98.31 222 LEU B N 1
ATOM 3892 C CA . LEU B 1 222 ? 11.641 24.984 5.801 1 98.31 222 LEU B CA 1
ATOM 3893 C C . LEU B 1 222 ? 11.602 25.422 7.258 1 98.31 222 LEU B C 1
ATOM 3895 O O . LEU B 1 222 ? 12.281 24.844 8.109 1 98.31 222 LEU B O 1
ATOM 3899 N N . SER B 1 223 ? 10.906 26.516 7.516 1 98.38 223 SER B N 1
ATOM 3900 C CA . SER B 1 223 ? 10.562 26.875 8.891 1 98.38 223 SER B CA 1
ATOM 3901 C C . SER B 1 223 ? 9.43 26 9.422 1 98.38 223 SER B C 1
ATOM 3903 O O . SER B 1 223 ? 8.258 26.25 9.133 1 98.38 223 SER B O 1
ATOM 3905 N N . ILE B 1 224 ? 9.773 24.969 10.18 1 98.69 224 ILE B N 1
ATOM 3906 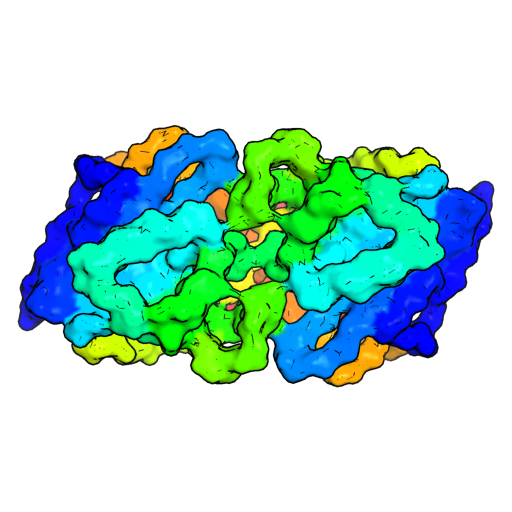C CA . ILE B 1 224 ? 8.789 24 10.633 1 98.69 224 ILE B CA 1
ATOM 3907 C C . ILE B 1 224 ? 8.539 24.172 12.133 1 98.69 224 ILE B C 1
ATOM 3909 O O . ILE B 1 224 ? 9.492 24.219 12.922 1 98.69 224 ILE B O 1
ATOM 3913 N N . GLU B 1 225 ? 7.332 24.312 12.523 1 98.62 225 GLU B N 1
ATOM 3914 C CA . GLU B 1 225 ? 6.98 24.469 13.93 1 98.62 225 GLU B CA 1
ATOM 3915 C C . GLU B 1 225 ? 6.711 23.109 14.586 1 98.62 225 GLU B C 1
ATOM 3917 O O . GLU B 1 225 ? 6.887 22.953 15.797 1 98.62 225 GLU B O 1
ATOM 3922 N N . ALA B 1 226 ? 6.207 22.125 13.82 1 98.81 226 ALA B N 1
ATOM 3923 C CA . ALA B 1 226 ? 5.98 20.766 14.312 1 98.81 226 ALA B CA 1
ATOM 3924 C C . ALA B 1 226 ? 5.797 19.781 13.156 1 98.81 226 ALA B C 1
ATOM 3926 O O . ALA B 1 226 ? 5.398 20.188 12.055 1 98.81 226 ALA B O 1
ATOM 3927 N N . ILE B 1 227 ? 6.176 18.578 13.375 1 98.88 227 ILE B N 1
ATOM 3928 C CA . ILE B 1 227 ? 5.918 17.469 12.453 1 98.88 227 ILE B CA 1
ATOM 3929 C C . ILE B 1 227 ? 4.727 16.656 12.945 1 98.88 227 ILE B C 1
ATOM 3931 O O . ILE B 1 227 ? 4.672 16.266 14.117 1 98.88 227 ILE B O 1
ATOM 3935 N N . LEU B 1 228 ? 3.734 16.438 12.125 1 98.81 228 LEU B N 1
ATOM 3936 C CA . LEU B 1 228 ? 2.477 15.781 12.461 1 98.81 228 LEU B CA 1
ATOM 3937 C C . LEU B 1 228 ? 2.318 14.484 11.664 1 98.81 228 LEU B C 1
ATOM 3939 O O . LEU B 1 228 ? 1.721 14.484 10.586 1 98.81 228 LEU B O 1
ATOM 3943 N N . PRO B 1 229 ? 2.779 13.359 12.211 1 98 229 PRO B N 1
ATOM 3944 C CA . PRO B 1 229 ? 2.691 12.078 11.508 1 98 229 PRO B CA 1
ATOM 3945 C C . PRO B 1 229 ? 1.301 11.445 11.594 1 98 229 PRO B C 1
ATOM 3947 O O . PRO B 1 229 ? 0.456 11.914 12.359 1 98 229 PRO B O 1
ATOM 3950 N N . GLN B 1 230 ? 1.087 10.422 10.781 1 95.44 230 GLN B N 1
ATOM 3951 C CA . GLN B 1 230 ? -0.19 9.727 10.68 1 95.44 230 GLN B CA 1
ATOM 3952 C C . GLN B 1 230 ? -0.38 8.766 11.852 1 95.44 230 GLN B C 1
ATOM 3954 O O . GLN B 1 230 ? -1.509 8.398 12.18 1 95.44 230 GLN B O 1
ATOM 3959 N N . HIS B 1 231 ? 0.648 8.281 12.453 1 93.44 231 HIS B N 1
ATOM 3960 C CA . HIS B 1 231 ? 0.667 7.453 13.656 1 93.44 231 HIS B CA 1
ATOM 3961 C C . HIS B 1 231 ? 1.695 7.961 14.656 1 93.44 231 HIS B C 1
ATOM 3963 O O . HIS B 1 231 ? 2.6 8.719 14.297 1 93.44 231 HIS B O 1
ATOM 3969 N N . GLY B 1 232 ? 1.502 7.535 15.867 1 94.12 232 GLY B N 1
ATOM 3970 C CA . GLY B 1 232 ? 2.449 7.945 16.891 1 94.12 232 GLY B CA 1
ATOM 3971 C C . GLY B 1 232 ? 2.152 9.32 17.453 1 94.12 232 GLY B C 1
ATOM 3972 O O . GLY B 1 232 ? 1.025 9.594 17.875 1 94.12 232 GLY B O 1
ATOM 3973 N N . ALA B 1 233 ? 3.248 10.203 17.453 1 97.25 233 ALA B N 1
ATOM 3974 C CA . ALA B 1 233 ? 3.094 11.461 18.172 1 97.25 233 ALA B CA 1
ATOM 3975 C C . ALA B 1 233 ? 3.715 12.617 17.391 1 97.25 233 ALA B C 1
ATOM 3977 O O . ALA B 1 233 ? 4.637 12.414 16.594 1 97.25 233 ALA B O 1
ATOM 3978 N N . ILE B 1 234 ? 3.244 13.742 17.672 1 98.62 234 ILE B N 1
ATOM 3979 C CA . ILE B 1 234 ? 3.736 14.984 17.094 1 98.62 234 ILE B CA 1
ATOM 3980 C C . ILE B 1 234 ? 5.16 15.25 17.562 1 98.62 234 ILE B C 1
ATOM 3982 O O . ILE B 1 234 ? 5.473 15.062 18.75 1 98.62 234 ILE B O 1
ATOM 3986 N N . ILE B 1 235 ? 6.031 15.625 16.688 1 98.75 235 ILE B N 1
ATOM 3987 C CA . ILE B 1 235 ? 7.402 16.016 17.016 1 98.75 235 ILE B CA 1
ATOM 3988 C C . ILE B 1 235 ? 7.508 17.531 17.094 1 98.75 235 ILE B C 1
ATOM 3990 O O . ILE B 1 235 ? 7.219 18.234 16.125 1 98.75 235 ILE B O 1
ATOM 3994 N N . GLN B 1 236 ? 7.98 18.031 18.203 1 98.5 236 GLN B N 1
ATOM 3995 C CA . GLN B 1 236 ? 8.008 19.453 18.484 1 98.5 236 GLN B CA 1
ATOM 3996 C C . GLN B 1 236 ? 9.188 20.125 17.781 1 98.5 236 GLN B C 1
ATOM 3998 O O . GLN B 1 236 ? 10.172 19.469 17.438 1 98.5 236 GLN B O 1
ATOM 4003 N N . LYS B 1 237 ? 9.078 21.406 17.672 1 98.12 237 LYS B N 1
ATOM 4004 C CA . LYS B 1 237 ? 10.07 22.234 16.984 1 98.12 237 LYS B CA 1
ATOM 4005 C C . LYS B 1 237 ? 11.477 21.938 17.5 1 98.12 237 LYS B C 1
ATOM 4007 O O . LYS B 1 237 ? 12.398 21.719 16.703 1 98.12 237 LYS B O 1
ATOM 4012 N N . LYS B 1 238 ? 11.633 21.812 18.75 1 97.88 238 LYS B N 1
ATOM 4013 C CA . LYS B 1 238 ? 12.945 21.656 19.375 1 97.88 238 LYS B CA 1
ATOM 4014 C C . LYS B 1 238 ? 13.578 20.312 19 1 97.88 238 LYS B C 1
ATOM 4016 O O . LYS B 1 238 ? 14.789 20.141 19.141 1 97.88 238 LYS B O 1
ATOM 4021 N N . ASP B 1 239 ? 12.758 19.344 18.594 1 98.56 239 ASP B N 1
ATOM 4022 C CA . ASP B 1 239 ? 13.219 17.969 18.391 1 98.56 239 ASP B CA 1
ATOM 4023 C C . ASP B 1 239 ? 13.391 17.656 16.906 1 98.56 239 ASP B C 1
ATOM 4025 O O . ASP B 1 239 ? 13.852 16.562 16.547 1 98.56 239 ASP B O 1
ATOM 4029 N N . ILE B 1 240 ? 13.062 18.562 16 1 98.62 240 ILE B N 1
ATOM 4030 C CA . ILE B 1 240 ? 13.008 18.328 14.562 1 98.62 240 ILE B CA 1
ATOM 4031 C C . ILE B 1 240 ? 14.414 18.031 14.039 1 98.62 240 ILE B C 1
ATOM 4033 O O . ILE B 1 240 ? 14.602 17.156 13.203 1 98.62 240 ILE B O 1
ATOM 4037 N N . GLY B 1 241 ? 15.375 18.797 14.508 1 98.5 241 GLY B N 1
ATOM 4038 C CA . GLY B 1 241 ? 16.75 18.516 14.094 1 98.5 241 GLY B CA 1
ATOM 4039 C C . GLY B 1 241 ? 17.188 17.109 14.398 1 98.5 241 GLY B C 1
ATOM 4040 O O . GLY B 1 241 ? 17.781 16.438 13.539 1 98.5 241 GLY B O 1
ATOM 4041 N N . ARG B 1 242 ? 16.938 16.641 15.594 1 98.5 242 ARG B N 1
ATOM 4042 C CA . ARG B 1 242 ? 17.297 15.289 16 1 98.5 242 ARG B CA 1
ATOM 4043 C C . ARG B 1 242 ? 16.547 14.25 15.164 1 98.5 242 ARG B C 1
ATOM 4045 O O . ARG B 1 242 ? 17.109 13.219 14.797 1 98.5 242 ARG B O 1
ATOM 4052 N N . PHE B 1 243 ? 15.328 14.523 14.93 1 98.81 243 PHE B N 1
ATOM 4053 C CA . PHE B 1 243 ? 14.508 13.648 14.102 1 98.81 243 PHE B CA 1
ATOM 4054 C C . PHE B 1 243 ? 15.094 13.516 12.703 1 98.81 243 PHE B C 1
ATOM 4056 O O . PHE B 1 243 ? 15.242 12.406 12.188 1 98.81 243 PHE B O 1
ATOM 4063 N N . PHE B 1 244 ? 15.461 14.688 12.039 1 98.81 244 PHE B N 1
ATOM 4064 C CA . PHE B 1 244 ? 16.062 14.656 10.711 1 98.81 244 PHE B CA 1
ATOM 4065 C C . PHE B 1 244 ? 17.375 13.891 10.727 1 98.81 244 PHE B C 1
ATOM 4067 O O . PHE B 1 244 ? 17.656 13.094 9.828 1 98.81 244 PHE B O 1
ATOM 4074 N N . ASN B 1 245 ? 18.172 14.102 11.781 1 98.75 245 ASN B N 1
ATOM 4075 C CA . ASN B 1 245 ? 19.438 13.383 11.914 1 98.75 245 ASN B CA 1
ATOM 4076 C C . ASN B 1 245 ? 19.219 11.875 12.016 1 98.75 245 ASN B C 1
ATOM 4078 O O . ASN B 1 245 ? 19.953 11.094 11.398 1 98.75 245 ASN B O 1
ATOM 4082 N N . PHE B 1 246 ? 18.281 11.484 12.789 1 98.75 246 PHE B N 1
ATOM 4083 C CA . PHE B 1 246 ? 17.906 10.078 12.906 1 98.75 246 PHE B CA 1
ATOM 4084 C C . PHE B 1 246 ? 17.594 9.484 11.539 1 98.75 246 PHE B C 1
ATOM 4086 O O . PHE B 1 246 ? 18.141 8.445 11.164 1 98.75 246 PHE B O 1
ATOM 4093 N N . LEU B 1 247 ? 16.734 10.18 10.766 1 98.81 247 LEU B N 1
ATOM 4094 C CA . LEU B 1 247 ? 16.312 9.672 9.453 1 98.81 247 LEU B CA 1
ATOM 4095 C C . LEU B 1 247 ? 17.5 9.602 8.5 1 98.81 247 LEU B C 1
ATOM 4097 O O . LEU B 1 247 ? 17.656 8.625 7.766 1 98.81 247 LEU B O 1
ATOM 4101 N N . GLU B 1 248 ? 18.297 10.602 8.484 1 98.62 248 GLU B N 1
ATOM 4102 C CA . GLU B 1 248 ? 19.422 10.695 7.551 1 98.62 248 GLU B CA 1
ATOM 4103 C C . GLU B 1 248 ? 20.438 9.57 7.793 1 98.62 248 GLU B C 1
ATOM 4105 O O . GLU B 1 248 ? 21.188 9.203 6.891 1 98.62 248 GLU B O 1
ATOM 4110 N N . ASN B 1 249 ? 20.422 9.023 8.984 1 98.5 249 ASN B N 1
ATOM 4111 C CA . ASN B 1 249 ? 21.438 8.031 9.336 1 98.5 249 ASN B CA 1
ATOM 4112 C C . ASN B 1 249 ? 20.828 6.637 9.484 1 98.5 249 ASN B C 1
ATOM 4114 O O . ASN B 1 249 ? 21.531 5.688 9.82 1 98.5 249 ASN B O 1
ATOM 4118 N N . LEU B 1 250 ? 19.625 6.48 9.266 1 98.69 250 LEU B N 1
ATOM 4119 C CA . LEU B 1 250 ? 18.938 5.207 9.469 1 98.69 250 LEU B CA 1
ATOM 4120 C C . LEU B 1 250 ? 19.125 4.293 8.266 1 98.69 250 LEU B C 1
ATOM 4122 O O . LEU B 1 250 ? 18.688 4.621 7.156 1 98.69 250 LEU B O 1
ATOM 4126 N N . LYS B 1 251 ? 19.797 3.16 8.414 1 98.44 251 LYS B N 1
ATOM 4127 C CA . LYS B 1 251 ? 19.688 2.09 7.426 1 98.44 251 LYS B CA 1
ATOM 4128 C C . LYS B 1 251 ? 18.312 1.419 7.5 1 98.44 251 LYS B C 1
ATOM 4130 O O . LYS B 1 251 ? 17.844 1.088 8.586 1 98.44 251 LYS B O 1
ATOM 4135 N N . CYS B 1 252 ? 17.688 1.297 6.34 1 98.44 252 CYS B N 1
ATOM 4136 C CA . CYS B 1 252 ? 16.328 0.765 6.332 1 98.44 252 CYS B CA 1
ATOM 4137 C C . CYS B 1 252 ? 16.016 0.073 5.008 1 98.44 252 CYS B C 1
ATOM 4139 O O . CYS B 1 252 ? 16.781 0.209 4.043 1 98.44 252 CYS B O 1
ATOM 4141 N N . GLY B 1 253 ? 14.898 -0.717 4.977 1 98.06 253 GLY B N 1
ATOM 4142 C CA . GLY B 1 253 ? 14.43 -1.365 3.764 1 98.06 253 GLY B CA 1
ATOM 4143 C C . GLY B 1 253 ? 15.516 -2.152 3.051 1 98.06 253 GLY B C 1
ATOM 4144 O O . GLY B 1 253 ? 16.141 -3.033 3.643 1 98.06 253 GLY B O 1
ATOM 4145 N N . THR B 1 254 ? 15.812 -1.744 1.836 1 98.19 254 THR B N 1
ATOM 4146 C CA . THR B 1 254 ? 16.703 -2.521 0.985 1 98.19 254 THR B CA 1
ATOM 4147 C C . THR B 1 254 ? 18.156 -2.348 1.423 1 98.19 254 THR B C 1
ATOM 4149 O O . THR B 1 254 ? 19.031 -3.111 1.011 1 98.19 254 THR B O 1
ATOM 4152 N N . ASP B 1 255 ? 18.438 -1.309 2.27 1 98.31 255 ASP B N 1
ATOM 4153 C CA . ASP B 1 255 ? 19.766 -1.208 2.863 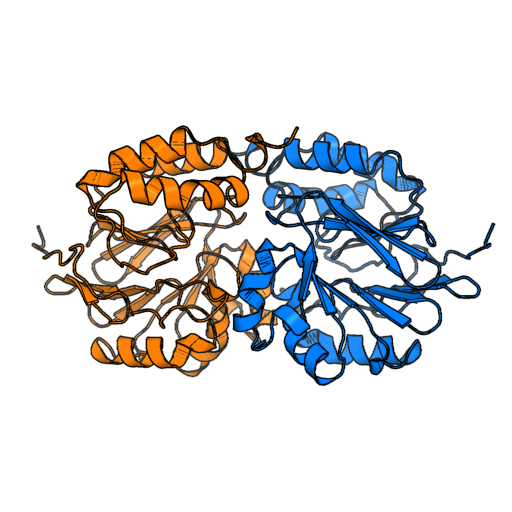1 98.31 255 ASP B CA 1
ATOM 4154 C C . ASP B 1 255 ? 20.094 -2.445 3.697 1 98.31 255 ASP B C 1
ATOM 41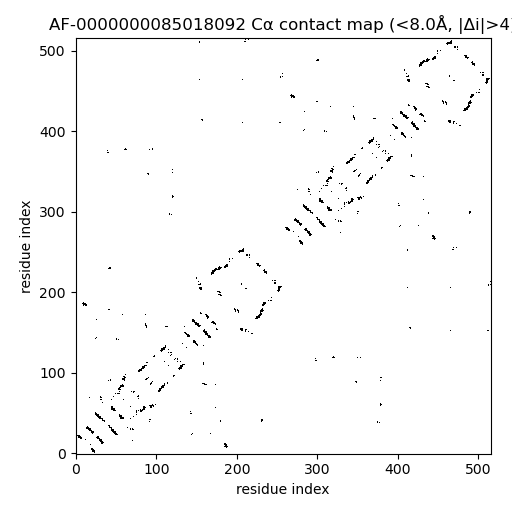56 O O . ASP B 1 255 ? 21.266 -2.762 3.918 1 98.31 255 ASP B O 1
ATOM 4160 N N . LEU B 1 256 ? 19.062 -3.061 4.168 1 96.5 256 LEU B N 1
ATOM 4161 C CA . LEU B 1 256 ? 19.234 -4.152 5.121 1 96.5 256 LEU B CA 1
ATOM 4162 C C . LEU B 1 256 ? 19.125 -5.504 4.426 1 96.5 256 LEU B C 1
ATOM 4164 O O . LEU B 1 256 ? 19.172 -6.551 5.078 1 96.5 256 LEU B O 1
ATOM 4168 N N . ILE B 1 257 ? 18.812 -5.504 3.115 1 87.5 257 ILE B N 1
ATOM 4169 C CA . ILE B 1 257 ? 18.734 -6.742 2.35 1 87.5 257 ILE B CA 1
ATOM 4170 C C . ILE B 1 257 ? 20.125 -7.316 2.145 1 87.5 257 ILE B C 1
ATOM 4172 O O . ILE B 1 257 ? 21.047 -6.59 1.768 1 87.5 257 ILE B O 1
ATOM 4176 N N . ARG B 1 258 ? 20.469 -8.578 2.656 1 69.31 258 ARG B N 1
ATOM 4177 C CA . ARG B 1 258 ? 21.75 -9.281 2.514 1 69.31 258 ARG B CA 1
ATOM 4178 C C . ARG B 1 258 ? 21.75 -10.156 1.267 1 69.31 258 ARG B C 1
ATOM 4180 O O . ARG B 1 258 ? 20.688 -10.625 0.829 1 69.31 258 ARG B O 1
#

Sequence (516 aa):
MENGEYFINPNLDPRKDHILYKDKEHMVIYLGTSGFGKGDVEINSYLIVNKGKGFLVDPGGYKIFPRVLANISKYINPKNIEYIYMCHQDPDVCGSIPLWRTITNAKLVTSWLWIRFLPHFGFEDVDAVAYPLEDEGHVLKFGSSTLEFIPAHFLHSPGHFTIYDRRSKFLFTGDIGIALLEKPYLVAEDISKHIEAMKPIHERLMANNVALKNWVKRVRGLSIEAILPQHGAIIQKKDIGRFFNFLENLKCGTDLIRMENGEYFINPNLDPRKDHILYKDKEHMVIYLGTSGFGKGDVEINSYLIVNKGKGFLVDPGGYKIFPRVLANISKYINPKNIEYIYMCHQDPDVCGSIPLWRTITNAKLVTSWLWIRFLPHFGFEDVDAVAYPLEDEGHVLKFGSSTLEFIPAHFLHSPGHFTIYDRRSKFLFTGDIGIALLEKPYLVAEDISKHIEAMKPIHERLMANNVALKNWVKRVRGLSIEAILPQHGAIIQKKDIGRFFNFLENLKCGTDLIR

Foldseek 3Di:
DFDKDADDDQPDDQQAKDFGIDTPFKTKIWQHWDPDDVPDFTWTKMWIGGNQAIETEQQFADVCNVSSQVSVVVPHDLQRHAEYEFQDDDRGRCNCVLVSVVRYLHAYEWAPVCLVCVVVVVDPCSVSRYDHAYQCWDWDDDHPWIWTWHHLAQLQHNTGTWIQIQVRLEIEHELQLAFRDPDAIAADDDLVVSLVRSQVVSQERHQFLVSLLVRCVRPVPGDHQWYHYGHGYIYGPVCVVVSSVSSNPHGHHCSPPD/DQDKDADDDQPDDQQAKDFGIDTPFKTKIWQHWDPDDVPDFTWTKMWIGGNQAIETEQQFADVCNVSSQVSVVVPHDLQRHAAYEFQDDDRGRCNCVLVSVVRYLHAYEWAPVCLVCVVVVVDPCSVSRYDHAYQCWDWDDDHPWIWTWHHLAQLQHNTGTWIQIQVRLEIEHELQLAFRDPDAIAADDDLVVSLVRSQVVSQERHQFLVSLLVRCVRPVPGDHQWYHYGHGYIYGPVCVVVSSVSSNPHGHHCSPPD

Solvent-accessible surface area (backbone atoms only — not comparable to full-atom values): 26230 Å² total; per-residue (Å²): 126,90,77,57,47,76,54,79,54,57,81,50,58,44,63,42,62,41,66,39,31,41,42,97,52,39,37,34,29,42,37,32,26,69,77,82,48,96,67,54,73,58,45,45,24,38,37,37,35,29,79,80,32,29,38,37,35,29,70,16,15,50,83,49,36,66,57,42,52,56,47,46,51,77,77,40,63,63,60,39,27,51,32,36,34,31,45,47,73,45,46,55,32,40,47,25,50,61,62,48,56,76,60,27,84,35,31,39,36,31,33,50,81,56,55,49,45,41,51,50,63,68,40,83,59,52,79,82,34,51,41,66,38,54,82,88,34,49,78,43,79,47,76,92,37,40,38,33,35,41,52,30,46,31,49,43,37,49,48,21,44,27,37,36,33,65,74,73,18,36,32,36,34,33,66,49,68,29,25,82,64,94,66,88,46,35,30,56,77,51,62,70,62,49,47,62,51,17,44,66,58,47,31,55,37,24,39,27,33,69,40,40,36,54,32,46,66,73,50,68,81,55,75,59,52,30,39,42,22,30,22,46,33,28,41,43,47,89,44,46,65,59,51,50,52,49,46,59,67,38,73,11,29,55,66,68,62,129,126,90,76,58,48,77,55,80,54,58,81,49,58,44,65,42,62,40,66,41,31,39,43,98,52,39,36,34,30,41,37,34,28,71,78,82,48,96,65,52,72,60,44,43,26,38,36,37,37,29,78,80,31,30,40,36,37,27,71,16,15,50,83,49,35,67,56,44,50,56,48,46,52,78,77,39,65,64,60,38,26,52,33,34,33,32,47,48,74,45,45,57,31,41,47,23,50,58,62,50,55,75,61,25,83,33,32,39,34,32,31,50,80,55,57,49,45,42,51,49,62,67,42,83,58,53,78,82,34,51,43,68,36,54,80,86,34,50,77,42,80,46,75,90,36,41,37,32,36,42,52,30,45,30,51,41,35,49,50,20,45,24,39,38,33,65,74,74,19,35,32,37,34,32,66,49,70,26,26,82,62,94,66,87,47,34,28,55,77,51,60,69,64,49,45,65,52,18,44,66,56,46,30,53,37,23,39,28,35,68,39,40,37,53,32,44,67,73,50,66,82,55,78,59,52,30,39,43,22,30,20,45,33,28,40,43,46,90,44,45,64,59,52,49,52,50,44,59,67,38,73,10,30,55,67,66,62,128

Secondary structure (DSSP, 8-state):
---PEE---TT--TTS-EEEEE-SSEEEEE-------TTPPP---EEEEETTEEEEE----GGGHHHHHHHHTTTS-GGGEEEEE-SS--HHHHTTHHHHHHH---EEEEEHHHHTTGGGGT-S-HHHHEEEEPTT-EEEEETTEEEEEEE-TTBSSSS-EEEEETTTTEEEEETTT----SS--SB-S-HHHHHHHHHHHHHHHB--HHHHHHHHHHHTTS--SEEEESSS-BEEGGGHHHHHHHHHH---GGGG--/---PEE---TT--TTS-EEEEE-SSEEEEE-------TTPPP---EEEEETTEEEEE----GGGHHHHHHHHTTTS-GGGEEEEE-SS--HHHHTTHHHHHHH---EEEEEHHHHTTGGGGT-S-HHHHEEEEPTT-EEEEETTEEEEEEE-TTBSSTT-EEEEETTTTEEEEETTT----SS--SB-S-HHHHHHHHHHHHHHHB--HHHHHHHHHHHTTS--SEEEESSS-BEEGGGHHHHHHHHHH---GGGG--

Nearest PDB structures (foldseek):
  6r9n-assembly1_B  TM=9.739E-01  e=2.789E-30  Treponema denticola ATCC 35404
  6qnm-assembly1_A  TM=9.310E-01  e=5.773E-27  Treponema denticola ATCC 35404
  7r2p-assembly1_A  TM=8.579E-01  e=5.372E-13  Escherichia coli K-12
  7r0f-assembly1_A  TM=8.500E-01  e=9.228E-13  Escherichia coli K-12
  4d02-assembly1_A  TM=8.292E-01  e=4.968E-12  Escherichia coli K-12

Radius of gyration: 23.02 Å; Cα contacts (8 Å, |Δi|>4): 1195; chains: 2; bounding box: 43×77×56 Å

pLDDT: mean 93.39, std 9.26, range [43.25, 98.94]

InterPro domains:
  IPR001279 Metallo-beta-lactamase [SM00849] (42-231)
  IPR036866 Ribonuclease Z/Hydroxyacylglutathione hydrolase-like [G3DSA:3.60.15.10] (17-249)
  IPR036866 Ribonuclease Z/Hydroxyacylglutathione hydrolase-like [SSF56281] (37-239)
  IPR045761 ODP domain [PF19583] (41-232)